Protein AF-A0A377PKR0-F1 (afdb_monomer)

Secondary structure (DSSP, 8-state):
-EETT-HHHHHHHHHHHHTT-----EEEESSPPPPHHHHHHHHHHHHTT--EEEESS-HHHHHHHHHT---SPPTT-HHHHHHHHHHHHHHS-HHHHHHHHTT--S-----HHHHHHHHHHHHHHH--EEEES-TT-HHHHHHHHHHHHTTS-EEEEES-HHHHHHHHHHTT----TTEEEE-HHHHGGGGHHHHHHHHGGGT--HHHHHHHHTSHHHHHHHHHHTTSSSEEEE-SSS-HHHHHHHHHHHT-BPTT-S--EEEEEEEETTEEEEEESSSS-SS--HHHHHHHHHHHHHHHHHTT---EEEEE-SS-TTS--SHHHHHHHHHHHHHHHH-TTSEEEEEE-HHHHH-HHHHHHH-TT-SSTT--SEEE-SSHHHHHHHHHHHHHHTT-EEEEEEEESBSS-EEE--TT--HHHHHHHHHHHHHHHHHHHHHT-

Solvent-accessible surface area (backbone atoms only — not comparable to full-atom values): 23122 Å² total; per-residue (Å²): 113,47,49,38,90,42,60,69,60,52,50,51,51,30,53,41,41,69,71,68,45,91,60,88,59,45,41,30,23,49,60,56,76,66,54,67,72,57,50,63,71,37,43,68,31,44,74,73,68,45,47,76,46,80,39,67,46,42,65,67,58,45,54,54,50,57,73,69,50,78,84,68,81,58,92,82,46,55,70,61,52,49,53,50,50,52,55,53,60,74,69,58,59,65,68,61,54,50,62,69,51,75,79,56,88,68,79,87,60,49,31,45,68,57,46,53,49,50,45,44,53,48,3,36,73,40,63,25,36,36,31,28,36,56,25,62,38,65,51,51,42,53,19,42,41,51,26,22,77,70,45,22,31,35,28,34,30,30,34,57,62,69,56,30,53,51,42,27,55,76,70,74,45,73,88,52,80,44,56,46,78,43,45,54,90,79,52,46,74,79,47,28,66,56,51,21,64,78,34,41,97,75,71,46,39,64,71,59,31,50,62,52,45,71,38,42,57,43,43,47,41,49,37,37,70,73,63,76,27,48,16,39,45,38,11,61,82,50,49,61,68,64,51,46,48,48,40,56,74,73,55,30,53,22,90,95,38,93,54,62,38,22,33,30,42,37,35,41,89,74,29,59,34,37,41,24,37,41,78,64,50,63,74,50,51,34,70,51,45,17,48,47,48,50,56,49,35,54,48,33,44,76,72,76,37,74,50,15,31,27,33,36,36,98,34,41,66,81,78,53,86,50,73,71,48,51,35,38,34,49,9,39,53,53,31,42,70,78,38,73,86,57,51,66,43,43,21,25,24,66,60,30,24,60,36,53,73,48,6,56,74,70,37,64,87,46,96,17,42,26,58,39,32,27,41,32,38,67,24,23,69,61,22,36,52,47,56,50,50,52,31,64,76,65,74,39,59,63,49,50,48,44,56,37,41,50,54,56,36,52,36,46,39,47,61,84,57,51,44,66,49,51,38,52,45,51,21,51,31,21,36,47,27,42,50,52,58,57,74,75,106

pLDDT: mean 90.26, std 7.08, range [54.38, 98.38]

Nearest PDB structures (foldseek):
  7t88-assembly1_A-2  TM=9.783E-01  e=1.701E-57  Escherichia coli str. K-12 substr. MG1655
  1td9-assembly2_D  TM=9.361E-01  e=6.105E-34  Bacillus subtilis
  6znk-assembly2_H  TM=9.313E-01  e=1.600E-31  Bdellovibrio bacteriovorus HD100
  6znu-assembly1_C  TM=9.358E-01  e=3.489E-31  Bdellovibrio bacteriovorus HD100
  8jzo-assembly1_A  TM=7.605E-01  e=8.021E-28  Escherichia coli K-12

Structure (mmCIF, N/CA/C/O backbone):
data_AF-A0A377PKR0-F1
#
_entry.id   AF-A0A377PKR0-F1
#
loop_
_atom_site.group_PDB
_atom_site.id
_atom_site.type_symbol
_atom_site.label_atom_id
_atom_site.label_alt_id
_atom_site.label_comp_id
_atom_site.label_asym_id
_atom_site.label_entity_id
_atom_site.label_seq_id
_atom_site.pdbx_PDB_ins_code
_atom_site.Cartn_x
_atom_site.Cartn_y
_atom_site.Cartn_z
_atom_site.occupancy
_atom_site.B_iso_or_equiv
_atom_site.auth_seq_id
_atom_site.auth_comp_id
_atom_site.auth_asym_id
_atom_site.auth_atom_id
_atom_site.pdbx_PDB_model_num
ATOM 1 N N . MET A 1 1 ? 4.750 -12.991 -51.394 1.00 85.62 1 MET A N 1
ATOM 2 C CA . MET A 1 1 ? 4.687 -11.644 -51.999 1.00 85.62 1 MET A CA 1
ATOM 3 C C . MET A 1 1 ? 4.267 -11.798 -53.450 1.00 85.62 1 MET A C 1
ATOM 5 O O . MET A 1 1 ? 4.853 -12.625 -54.136 1.00 85.62 1 MET A O 1
ATOM 9 N N . THR A 1 2 ? 3.254 -11.063 -53.898 1.00 87.94 2 THR A N 1
ATOM 10 C CA . THR A 1 2 ? 2.793 -11.058 -55.296 1.00 87.94 2 THR A CA 1
ATOM 11 C C . THR A 1 2 ? 2.212 -9.690 -55.639 1.00 87.94 2 THR A C 1
ATOM 13 O O . THR A 1 2 ? 1.820 -8.951 -54.743 1.00 87.94 2 THR A O 1
ATOM 16 N N . SER A 1 3 ? 2.146 -9.341 -56.918 1.00 84.31 3 SER A N 1
ATOM 17 C CA . SER A 1 3 ? 1.366 -8.182 -57.359 1.00 84.31 3 SER A CA 1
ATOM 18 C C . SER A 1 3 ? -0.134 -8.506 -57.314 1.00 84.31 3 SER A C 1
ATOM 20 O O . SER A 1 3 ? -0.519 -9.663 -57.509 1.00 84.31 3 SER A O 1
ATOM 22 N N . ALA A 1 4 ? -0.979 -7.515 -57.018 1.00 80.06 4 ALA A N 1
ATOM 23 C CA . ALA A 1 4 ? -2.431 -7.716 -56.909 1.00 80.06 4 ALA A CA 1
ATOM 24 C C . ALA A 1 4 ? -3.113 -7.992 -58.265 1.00 80.06 4 ALA A C 1
ATOM 26 O O . ALA A 1 4 ? -4.191 -8.581 -58.307 1.00 80.06 4 ALA A O 1
ATOM 27 N N . ASP A 1 5 ? -2.443 -7.673 -59.374 1.00 81.31 5 ASP A N 1
ATOM 28 C CA . ASP A 1 5 ? -2.851 -8.014 -60.744 1.00 81.31 5 ASP A CA 1
ATOM 29 C C . ASP A 1 5 ? -2.539 -9.474 -61.144 1.00 81.31 5 ASP A C 1
ATOM 31 O O . ASP A 1 5 ? -2.778 -9.873 -62.286 1.00 81.31 5 ASP A O 1
ATOM 35 N N . ARG A 1 6 ? -2.031 -10.293 -60.210 1.00 85.75 6 ARG A N 1
ATOM 36 C CA . ARG A 1 6 ? -1.766 -11.732 -60.380 1.00 85.75 6 ARG A CA 1
ATOM 37 C C . ARG A 1 6 ? -2.779 -12.586 -59.610 1.00 85.75 6 ARG A C 1
ATOM 39 O O . ARG A 1 6 ? -2.446 -13.169 -58.571 1.00 85.75 6 ARG A O 1
ATOM 46 N N . PRO A 1 7 ? -4.028 -12.685 -60.107 1.00 84.62 7 PRO A N 1
ATOM 47 C CA . PRO A 1 7 ? -5.098 -13.403 -59.420 1.00 84.62 7 PRO A CA 1
ATOM 48 C C . PRO A 1 7 ? -4.836 -14.910 -59.334 1.00 84.62 7 PRO A C 1
ATOM 50 O O . PRO A 1 7 ? -5.267 -15.559 -58.387 1.00 84.62 7 PRO A O 1
ATOM 53 N N . ASP A 1 8 ? -4.084 -15.465 -60.284 1.00 88.62 8 ASP A N 1
ATOM 54 C CA . ASP A 1 8 ? -3.658 -16.863 -60.310 1.00 88.62 8 ASP A CA 1
ATOM 55 C C . ASP A 1 8 ? -2.831 -17.240 -59.071 1.00 88.62 8 ASP A C 1
ATOM 57 O O . ASP A 1 8 ? -3.108 -18.243 -58.412 1.00 88.62 8 ASP A O 1
ATOM 61 N N . VAL A 1 9 ? -1.855 -16.400 -58.714 1.00 88.31 9 VAL A N 1
ATOM 62 C CA . VAL A 1 9 ? -0.964 -16.626 -57.565 1.00 88.31 9 VAL A CA 1
ATOM 63 C C . VAL A 1 9 ? -1.718 -16.460 -56.249 1.00 88.31 9 VAL A C 1
ATOM 65 O O . VAL A 1 9 ? -1.525 -17.238 -55.314 1.00 88.31 9 VAL A O 1
ATOM 68 N N . LEU A 1 10 ? -2.602 -15.466 -56.181 1.00 88.06 10 LEU A N 1
ATOM 69 C CA . LEU A 1 10 ? -3.406 -15.188 -54.999 1.00 88.06 10 LEU A CA 1
ATOM 70 C C . LEU A 1 10 ? -4.376 -16.334 -54.682 1.00 88.06 10 LEU A C 1
ATOM 72 O O . LEU A 1 10 ? -4.435 -16.791 -53.540 1.00 88.06 10 LEU A O 1
ATOM 76 N N . VAL A 1 11 ? -5.098 -16.831 -55.690 1.00 89.69 11 VAL A N 1
ATOM 77 C CA . VAL A 1 11 ? -6.026 -17.959 -55.529 1.00 89.69 11 VAL A CA 1
ATOM 78 C C . VAL A 1 11 ? -5.266 -19.228 -55.148 1.00 89.69 11 VAL A C 1
ATOM 80 O O . VAL A 1 11 ? -5.694 -19.942 -54.243 1.00 89.69 11 VAL A O 1
ATOM 83 N N . ALA A 1 12 ? -4.110 -19.487 -55.767 1.00 90.69 12 ALA A N 1
ATOM 84 C CA . ALA A 1 12 ? -3.271 -20.629 -55.413 1.00 90.69 12 ALA A CA 1
ATOM 85 C C . ALA A 1 12 ? -2.785 -20.568 -53.954 1.00 90.69 12 ALA A C 1
ATOM 87 O O . ALA A 1 12 ? -2.861 -21.570 -53.245 1.00 90.69 12 ALA A O 1
ATOM 88 N N . ALA A 1 13 ? -2.342 -19.397 -53.482 1.00 88.88 13 ALA A N 1
ATOM 89 C CA . ALA A 1 13 ? -1.927 -19.203 -52.093 1.00 88.88 13 ALA A CA 1
ATOM 90 C C . ALA A 1 13 ? -3.094 -19.402 -51.111 1.00 88.88 13 ALA A C 1
ATOM 92 O O . ALA A 1 13 ? -2.937 -20.077 -50.097 1.00 88.88 13 ALA A O 1
ATOM 93 N N . CYS A 1 14 ? -4.280 -18.884 -51.434 1.00 89.25 14 CYS A N 1
ATOM 94 C CA . CYS A 1 14 ? -5.473 -19.058 -50.606 1.00 89.25 14 CYS A CA 1
ATOM 95 C C . CYS A 1 14 ? -5.909 -20.528 -50.527 1.00 89.25 14 CYS A C 1
ATOM 97 O O . CYS A 1 14 ? -6.194 -21.028 -49.442 1.00 89.25 14 CYS A O 1
ATOM 99 N N . LEU A 1 15 ? -5.894 -21.250 -51.651 1.00 89.56 15 LEU A N 1
ATOM 100 C CA . LEU A 1 15 ? -6.179 -22.687 -51.677 1.00 89.56 15 LEU A CA 1
ATOM 101 C C . LEU A 1 15 ? -5.131 -23.496 -50.904 1.00 89.56 15 LEU A C 1
ATOM 103 O O . LEU A 1 15 ? -5.486 -24.448 -50.214 1.00 89.56 15 LEU A O 1
ATOM 107 N N . ALA A 1 16 ? -3.851 -23.127 -50.993 1.00 88.00 16 ALA A N 1
ATOM 108 C CA . ALA A 1 16 ? -2.789 -23.767 -50.223 1.00 88.00 16 ALA A CA 1
ATOM 109 C C . ALA A 1 16 ? -2.991 -23.567 -48.712 1.00 88.00 16 ALA A C 1
ATOM 111 O O . ALA A 1 16 ? -2.942 -24.544 -47.966 1.00 88.00 16 ALA A O 1
ATOM 112 N N . ALA A 1 17 ? -3.303 -22.342 -48.273 1.00 87.31 17 ALA A N 1
ATOM 113 C CA . ALA A 1 17 ? -3.628 -22.053 -46.875 1.00 87.31 17 ALA A CA 1
ATOM 114 C C . ALA A 1 17 ? -4.847 -22.856 -46.391 1.00 87.31 17 ALA A C 1
ATOM 116 O O . ALA A 1 17 ? -4.796 -23.490 -45.340 1.00 87.31 17 ALA A O 1
ATOM 117 N N . MET A 1 18 ? -5.918 -22.910 -47.192 1.00 85.94 18 MET A N 1
ATOM 118 C CA . MET A 1 18 ? -7.119 -23.694 -46.869 1.00 85.94 18 MET A CA 1
ATOM 119 C C . MET A 1 18 ? -6.853 -25.202 -46.774 1.00 85.94 18 MET A C 1
ATOM 121 O O . MET A 1 18 ? -7.557 -25.902 -46.051 1.00 85.94 18 MET A O 1
ATOM 125 N N . ASN A 1 19 ? -5.837 -25.702 -47.479 1.00 88.25 19 ASN A N 1
ATOM 126 C CA . ASN A 1 19 ? -5.407 -27.099 -47.430 1.00 88.25 19 ASN A CA 1
ATOM 127 C C . ASN A 1 19 ? -4.345 -27.371 -46.347 1.00 88.25 19 ASN A C 1
ATOM 129 O O . ASN A 1 19 ? -3.737 -28.440 -46.346 1.00 88.25 19 ASN A O 1
ATOM 133 N N . GLY A 1 20 ? -4.124 -26.430 -45.422 1.00 82.75 20 GLY A N 1
ATOM 134 C CA . GLY A 1 20 ? -3.265 -26.621 -44.253 1.00 82.75 20 GLY A CA 1
ATOM 135 C C . GLY A 1 20 ? -1.793 -26.267 -44.461 1.00 82.75 20 GLY A C 1
ATOM 136 O O . GLY A 1 20 ? -0.971 -26.605 -43.614 1.00 82.75 20 GLY A O 1
ATOM 137 N N . VAL A 1 21 ? -1.431 -25.592 -45.558 1.00 87.69 21 VAL A N 1
ATOM 138 C CA . VAL A 1 21 ? -0.088 -25.012 -45.689 1.00 87.69 21 VAL A CA 1
ATOM 139 C C . VAL A 1 21 ? 0.005 -23.782 -44.789 1.00 87.69 21 VAL A C 1
ATOM 141 O O . VAL A 1 21 ? -0.781 -22.846 -44.928 1.00 87.69 21 VAL A O 1
ATOM 144 N N . GLU A 1 22 ? 0.989 -23.758 -43.891 1.00 84.44 22 GLU A N 1
ATOM 145 C CA . GLU A 1 22 ? 1.237 -22.610 -43.016 1.00 84.44 22 GLU A CA 1
ATOM 146 C C . GLU A 1 22 ? 1.797 -21.430 -43.820 1.00 84.44 22 GLU A C 1
ATOM 148 O O . GLU A 1 22 ? 2.992 -21.336 -44.107 1.00 84.44 22 GLU A O 1
ATOM 153 N N . ILE A 1 23 ? 0.910 -20.514 -44.207 1.00 85.88 23 ILE A N 1
ATOM 154 C CA . ILE A 1 23 ? 1.267 -19.252 -44.853 1.00 85.88 23 ILE A CA 1
ATOM 155 C C . ILE A 1 23 ? 1.127 -18.138 -43.818 1.00 85.88 23 ILE A C 1
ATOM 157 O O . ILE A 1 23 ? 0.024 -17.838 -43.371 1.00 85.88 23 ILE A O 1
ATOM 161 N N . GLY A 1 24 ? 2.246 -17.504 -43.456 1.00 81.00 24 GLY A N 1
ATOM 162 C CA . GLY A 1 24 ? 2.262 -16.450 -42.435 1.00 81.00 24 GLY A CA 1
ATOM 163 C C . GLY A 1 24 ? 1.514 -15.174 -42.841 1.00 81.00 24 GLY A C 1
ATOM 164 O O . GLY A 1 24 ? 0.845 -14.575 -42.007 1.00 81.00 24 GLY A O 1
ATOM 165 N N . ALA A 1 25 ? 1.621 -14.757 -44.108 1.00 88.75 25 ALA A N 1
ATOM 166 C CA . ALA A 1 25 ? 0.859 -13.647 -44.687 1.00 88.75 25 ALA A CA 1
ATOM 167 C C . ALA A 1 25 ? 1.005 -13.589 -46.218 1.00 88.75 25 ALA A C 1
ATOM 169 O O . ALA A 1 25 ? 1.990 -14.072 -46.787 1.00 88.75 25 ALA A O 1
ATOM 170 N N . ILE A 1 26 ? 0.064 -12.915 -46.884 1.00 89.94 26 ILE A N 1
ATOM 171 C CA . ILE A 1 26 ? 0.182 -12.493 -48.284 1.00 89.94 26 ILE A CA 1
ATOM 172 C C . ILE A 1 26 ? 0.483 -10.993 -48.322 1.00 89.94 26 ILE A C 1
ATOM 174 O O . ILE A 1 26 ? -0.262 -10.190 -47.778 1.00 89.94 26 ILE A O 1
ATOM 178 N N . LEU A 1 27 ? 1.566 -10.614 -49.001 1.00 90.62 27 LEU A N 1
ATOM 179 C CA . LEU A 1 27 ? 1.922 -9.216 -49.252 1.00 90.62 27 LEU A CA 1
ATOM 180 C C . LEU A 1 27 ? 1.667 -8.875 -50.723 1.00 90.62 27 LEU A C 1
ATOM 182 O O . LEU A 1 27 ? 2.332 -9.444 -51.599 1.00 90.62 27 LEU A O 1
ATOM 186 N N . LEU A 1 28 ? 0.710 -7.979 -50.958 1.00 91.31 28 LEU A N 1
ATOM 187 C CA . LEU A 1 28 ? 0.320 -7.445 -52.258 1.00 91.31 28 LEU A CA 1
ATOM 188 C C . LEU A 1 28 ? 1.121 -6.182 -52.580 1.00 91.31 28 LEU A C 1
ATOM 190 O O . LEU A 1 28 ? 1.139 -5.239 -51.793 1.00 91.31 28 LEU A O 1
ATOM 194 N N . THR A 1 29 ? 1.790 -6.175 -53.732 1.00 89.94 29 THR A N 1
ATOM 195 C CA . THR A 1 29 ? 2.674 -5.078 -54.165 1.00 89.94 29 THR A CA 1
ATOM 196 C C . THR A 1 29 ? 2.066 -4.265 -55.302 1.00 89.94 29 THR A C 1
ATOM 198 O O . THR A 1 29 ? 1.338 -4.820 -56.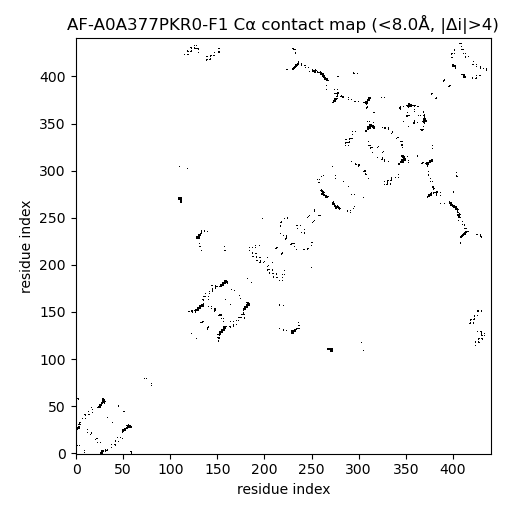124 1.00 89.94 29 THR A O 1
ATOM 201 N N . GLY A 1 30 ? 2.461 -2.997 -55.415 1.00 83.38 30 GLY A N 1
ATOM 202 C CA . GLY A 1 30 ? 2.134 -2.110 -56.534 1.00 83.38 30 GLY A CA 1
ATOM 203 C C . GLY A 1 30 ? 0.964 -1.156 -56.291 1.00 83.38 30 GLY A C 1
ATOM 204 O O . GLY A 1 30 ? 0.599 -0.446 -57.220 1.00 83.38 30 GLY A O 1
ATOM 205 N N . GLY A 1 31 ? 0.387 -1.133 -55.083 1.00 78.50 31 GLY A N 1
ATOM 206 C CA . GLY A 1 31 ? -0.705 -0.214 -54.722 1.00 78.50 31 GLY A CA 1
ATOM 207 C C . GLY A 1 31 ? -2.017 -0.437 -55.482 1.00 78.50 31 GLY A C 1
ATOM 208 O O . GLY A 1 31 ? -2.848 0.463 -55.546 1.00 78.50 31 GLY A O 1
ATOM 209 N N . TYR A 1 32 ? -2.197 -1.608 -56.099 1.00 81.50 32 TYR A N 1
ATOM 210 C CA . TYR A 1 32 ? -3.432 -1.960 -56.793 1.00 81.50 32 TYR A CA 1
ATOM 211 C C . TYR A 1 32 ? -4.383 -2.689 -55.848 1.00 81.50 32 TYR A C 1
ATOM 213 O O . TYR A 1 32 ? -3.984 -3.651 -55.186 1.00 81.50 32 TYR A O 1
ATOM 221 N N . ASP A 1 33 ? -5.651 -2.287 -55.864 1.00 79.94 33 ASP A N 1
ATOM 222 C CA . ASP A 1 33 ? -6.707 -3.030 -55.190 1.00 79.94 33 ASP A CA 1
ATOM 223 C C . ASP A 1 33 ? -6.935 -4.397 -55.848 1.00 79.94 33 ASP A C 1
ATOM 225 O O . ASP A 1 33 ? -6.778 -4.593 -57.057 1.00 79.94 33 ASP A O 1
ATOM 229 N N . MET A 1 34 ? -7.336 -5.362 -55.025 1.00 83.06 34 MET A N 1
ATOM 230 C CA . MET A 1 34 ? -7.724 -6.690 -55.484 1.00 83.06 34 MET A CA 1
ATOM 231 C C . MET A 1 34 ? -9.065 -6.629 -56.232 1.00 83.06 34 MET A C 1
ATOM 233 O O . MET A 1 34 ? -10.021 -6.037 -55.735 1.00 83.06 34 MET A O 1
ATOM 237 N N . ASP A 1 35 ? -9.172 -7.297 -57.388 1.00 85.88 35 ASP A N 1
ATOM 238 C CA . ASP A 1 35 ? -10.453 -7.439 -58.104 1.00 85.88 35 ASP A CA 1
ATOM 239 C C . ASP A 1 35 ? -11.506 -8.088 -57.186 1.00 85.88 35 ASP A C 1
ATOM 241 O O . ASP A 1 35 ? -11.273 -9.157 -56.610 1.00 85.88 35 ASP A O 1
ATOM 245 N N . GLU A 1 36 ? -12.681 -7.462 -57.074 1.00 84.38 36 GLU A N 1
ATOM 246 C CA . GLU A 1 36 ? -13.757 -7.880 -56.165 1.00 84.38 36 GLU A CA 1
ATOM 247 C C . GLU A 1 36 ? -14.182 -9.345 -56.353 1.00 84.38 36 GLU A C 1
ATOM 249 O O . GLU A 1 36 ? -14.543 -10.029 -55.391 1.00 84.38 36 GLU A O 1
ATOM 254 N N . ARG A 1 37 ? -14.123 -9.872 -57.583 1.00 88.25 37 ARG A N 1
ATOM 255 C CA . ARG A 1 37 ? -14.497 -11.267 -57.866 1.00 88.25 37 ARG A CA 1
ATOM 256 C C . ARG A 1 37 ? -13.483 -12.242 -57.285 1.00 88.25 37 ARG A C 1
ATOM 258 O O . ARG A 1 37 ? -13.862 -13.321 -56.832 1.00 88.25 37 ARG A O 1
ATOM 265 N N . ILE A 1 38 ? -12.208 -11.861 -57.292 1.00 86.75 38 ILE A N 1
ATOM 266 C CA . ILE A 1 38 ? -11.116 -12.652 -56.724 1.00 86.75 38 ILE A CA 1
ATOM 267 C C . ILE A 1 38 ? -11.134 -12.549 -55.201 1.00 86.75 38 ILE A C 1
ATOM 269 O O . ILE A 1 38 ? -11.018 -13.573 -54.530 1.00 86.75 38 ILE A O 1
ATOM 273 N N . ALA A 1 39 ? -11.388 -11.358 -54.656 1.00 85.50 39 ALA A N 1
ATOM 274 C CA . ALA A 1 39 ? -11.574 -11.166 -53.220 1.00 85.50 39 ALA A CA 1
ATOM 275 C C . ALA A 1 39 ? -12.686 -12.070 -52.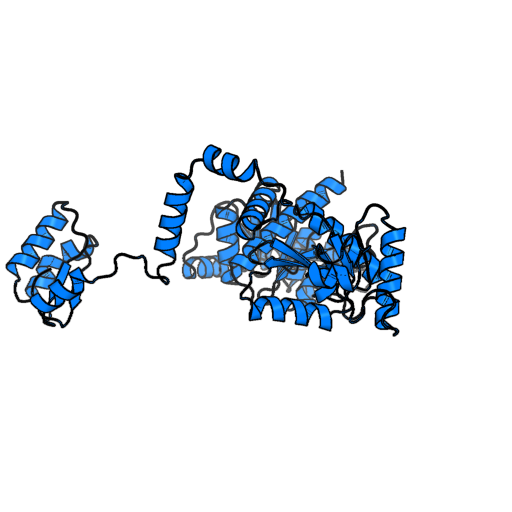670 1.00 85.50 39 ALA A C 1
ATOM 277 O O . ALA A 1 39 ? -12.481 -12.783 -51.689 1.00 85.50 39 ALA A O 1
ATOM 278 N N . LYS A 1 40 ? -13.828 -12.133 -53.367 1.00 87.75 40 LYS A N 1
ATOM 279 C CA . LYS A 1 40 ? -14.950 -13.012 -53.008 1.00 87.75 40 LYS A CA 1
ATOM 280 C C . LYS A 1 40 ? -14.607 -14.502 -53.096 1.00 87.75 40 LYS A C 1
ATOM 282 O O . LYS A 1 40 ? -15.104 -15.300 -52.307 1.00 87.75 40 LYS A O 1
ATOM 287 N N . LEU A 1 41 ? -13.761 -14.898 -54.046 1.00 86.75 41 LEU A N 1
ATOM 288 C CA . LEU A 1 41 ? -13.313 -16.286 -54.178 1.00 86.75 41 LEU A CA 1
ATOM 289 C C . LEU A 1 41 ? -12.372 -16.694 -53.031 1.00 86.75 41 LEU A C 1
ATOM 291 O O . LEU A 1 41 ? -12.454 -17.817 -52.534 1.00 86.75 41 LEU A O 1
ATOM 295 N N . CYS A 1 42 ? -11.509 -15.775 -52.599 1.00 87.50 42 CYS A N 1
ATOM 296 C CA . CYS A 1 42 ? -10.526 -15.987 -51.537 1.00 87.50 42 CYS A CA 1
ATOM 297 C C . CYS A 1 42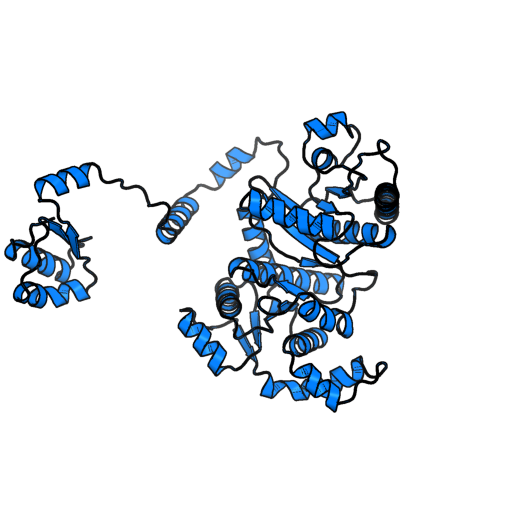 ? -11.069 -15.720 -50.121 1.00 87.50 42 CYS A C 1
ATOM 299 O O . CYS A 1 42 ? -10.398 -16.038 -49.141 1.00 87.50 42 CYS A O 1
ATOM 301 N N . GLU A 1 43 ? -12.294 -15.203 -49.995 1.00 86.56 43 GLU A N 1
ATOM 302 C CA . GLU A 1 43 ? -12.929 -14.808 -48.730 1.00 86.56 43 GLU A CA 1
ATOM 303 C C . GLU A 1 43 ? -12.866 -15.903 -47.654 1.00 86.56 43 GLU A C 1
ATOM 305 O O . GLU A 1 43 ? -12.537 -15.633 -46.499 1.00 86.56 43 GLU A O 1
ATOM 310 N N . ARG A 1 44 ? -13.099 -17.165 -48.038 1.00 83.94 44 ARG A N 1
ATOM 311 C CA . ARG A 1 44 ? -13.023 -18.304 -47.108 1.00 83.94 44 ARG A CA 1
ATOM 312 C C . ARG A 1 44 ? -11.624 -18.513 -46.526 1.00 83.94 44 ARG A C 1
ATOM 314 O O . ARG A 1 44 ? -11.520 -18.885 -45.365 1.00 83.94 44 ARG A O 1
ATOM 321 N N . ALA A 1 45 ? -10.567 -18.263 -47.298 1.00 83.88 45 ALA A N 1
ATOM 322 C CA . ALA A 1 45 ? -9.188 -18.354 -46.814 1.00 83.88 45 ALA A CA 1
ATOM 323 C C . ALA A 1 45 ? -8.829 -17.174 -45.896 1.00 83.88 45 ALA A C 1
ATOM 325 O O . ALA A 1 45 ? -8.075 -17.321 -44.937 1.00 83.88 45 ALA A O 1
ATOM 326 N N . PHE A 1 46 ? -9.401 -15.995 -46.141 1.00 84.44 46 PHE A N 1
ATOM 327 C CA . PHE A 1 46 ? -9.207 -14.848 -45.251 1.00 84.44 46 PHE A CA 1
ATOM 328 C C . PHE A 1 46 ? -9.897 -15.074 -43.900 1.00 84.44 46 PHE A C 1
ATOM 330 O O . PHE A 1 46 ? -9.324 -14.780 -42.854 1.00 84.44 46 PHE A O 1
ATOM 337 N N . GLN A 1 47 ? -11.074 -15.708 -43.902 1.00 83.25 47 GLN A N 1
ATOM 338 C CA . GLN A 1 47 ? -11.787 -16.095 -42.680 1.00 83.25 47 GLN A CA 1
ATOM 339 C C . GLN A 1 47 ? -11.056 -17.164 -41.849 1.00 83.25 47 GLN A C 1
ATOM 341 O O . GLN A 1 47 ? -11.289 -17.244 -40.646 1.00 83.25 47 GLN A O 1
ATOM 346 N N . THR A 1 48 ? -10.139 -17.948 -42.437 1.00 78.56 48 THR A N 1
ATOM 347 C CA . THR A 1 48 ? -9.271 -18.868 -41.672 1.00 78.56 48 THR A CA 1
ATOM 348 C C . THR A 1 48 ? -8.120 -18.162 -40.947 1.00 78.56 48 THR A C 1
ATOM 350 O O . THR A 1 48 ? -7.326 -18.821 -40.285 1.00 78.56 48 THR A O 1
ATOM 353 N N . GLY A 1 49 ? -8.029 -16.831 -41.049 1.00 77.06 49 GLY A N 1
ATOM 354 C CA . GLY A 1 49 ? -7.027 -16.023 -40.354 1.00 77.06 49 GLY A CA 1
ATOM 355 C C . GLY A 1 49 ? -5.767 -15.734 -41.168 1.00 77.06 49 GLY A C 1
ATOM 356 O O . GLY A 1 49 ? -4.775 -15.319 -40.580 1.00 77.06 49 GLY A O 1
ATOM 357 N N . LEU A 1 50 ? -5.787 -15.935 -42.494 1.00 85.38 50 LEU A N 1
ATOM 358 C CA . LEU A 1 50 ? -4.670 -15.599 -43.383 1.00 85.38 50 LEU A CA 1
ATOM 359 C C . LEU A 1 50 ? -4.572 -14.072 -43.563 1.00 85.38 50 LEU A C 1
ATOM 361 O O . LEU A 1 50 ? -5.439 -13.493 -44.226 1.00 85.38 50 LEU A O 1
ATOM 365 N N . PRO A 1 51 ? -3.529 -13.404 -43.039 1.00 87.31 51 PRO A N 1
ATOM 366 C CA . PRO A 1 51 ? -3.401 -11.958 -43.158 1.00 87.31 51 PRO A CA 1
ATOM 367 C C . PRO A 1 51 ? -3.018 -11.561 -44.585 1.00 87.31 51 PRO A C 1
ATOM 369 O O . PRO A 1 51 ? -2.120 -12.159 -45.188 1.00 87.31 51 PRO A O 1
ATOM 372 N N . VAL A 1 52 ? -3.657 -10.514 -45.107 1.00 88.06 52 VAL A N 1
ATOM 373 C CA . VAL A 1 52 ? -3.306 -9.902 -46.392 1.00 88.06 52 VAL A CA 1
ATOM 374 C C . VAL A 1 52 ? -2.928 -8.446 -46.157 1.00 88.06 52 VAL A C 1
ATOM 376 O O . VAL A 1 52 ? -3.723 -7.670 -45.635 1.00 88.06 52 VAL A O 1
ATOM 379 N N . PHE A 1 53 ? -1.713 -8.083 -46.549 1.00 88.94 53 PHE A N 1
ATOM 380 C CA . PHE A 1 53 ? -1.185 -6.726 -46.469 1.00 88.94 53 PHE A CA 1
ATOM 381 C C . PHE A 1 53 ? -1.012 -6.155 -47.870 1.00 88.94 53 PHE A C 1
ATOM 383 O O . PHE A 1 53 ? -0.672 -6.889 -48.799 1.00 88.94 53 PHE A O 1
ATOM 390 N N . MET A 1 54 ? -1.188 -4.845 -48.012 1.00 89.44 54 MET A N 1
ATOM 391 C CA . MET A 1 54 ? -0.969 -4.129 -49.264 1.00 89.44 54 MET A CA 1
ATOM 392 C C . MET A 1 54 ? 0.087 -3.045 -49.069 1.00 89.44 54 MET A C 1
ATOM 394 O O . MET A 1 54 ? 0.105 -2.373 -48.039 1.00 89.44 54 MET A O 1
ATOM 398 N N . VAL A 1 55 ? 0.973 -2.900 -50.053 1.00 89.69 55 VAL A N 1
ATOM 399 C CA . VAL A 1 55 ? 1.991 -1.848 -50.097 1.00 89.69 55 VAL A CA 1
ATOM 400 C C . VAL A 1 55 ? 2.011 -1.172 -51.465 1.00 89.69 55 VAL A C 1
ATOM 402 O O . VAL A 1 55 ? 1.879 -1.823 -52.503 1.00 89.69 55 VAL A O 1
ATOM 405 N N . ASP A 1 56 ? 2.253 0.137 -51.461 1.00 88.88 56 ASP A N 1
ATOM 406 C CA . ASP A 1 56 ? 2.269 0.963 -52.679 1.00 88.88 56 ASP A CA 1
ATOM 407 C C . ASP A 1 56 ? 3.537 0.771 -53.525 1.00 88.88 56 ASP A C 1
ATOM 409 O O . ASP A 1 56 ? 3.600 1.156 -54.691 1.00 88.88 56 ASP A O 1
ATOM 413 N N . THR A 1 57 ? 4.574 0.158 -52.951 1.00 89.12 57 THR A N 1
ATOM 414 C CA . THR A 1 57 ? 5.838 -0.107 -53.649 1.00 89.12 57 THR A CA 1
ATOM 415 C C . THR A 1 57 ? 5.700 -1.269 -54.629 1.00 89.12 57 THR A C 1
ATOM 417 O O . THR A 1 57 ? 4.947 -2.216 -54.401 1.00 89.12 57 THR A O 1
ATOM 420 N N . ASN A 1 58 ? 6.434 -1.216 -55.743 1.00 89.31 58 ASN A N 1
ATOM 421 C CA . ASN A 1 58 ? 6.444 -2.317 -56.708 1.00 89.31 58 ASN A CA 1
ATOM 422 C C . ASN A 1 58 ? 7.200 -3.541 -56.159 1.00 89.31 58 ASN A C 1
ATOM 424 O O . ASN A 1 58 ? 7.995 -3.428 -55.229 1.00 89.31 58 ASN A O 1
ATOM 428 N N . THR A 1 59 ? 7.010 -4.710 -56.778 1.00 87.25 59 THR A N 1
ATOM 429 C CA . THR A 1 59 ? 7.588 -5.986 -56.314 1.00 87.25 59 THR A CA 1
ATOM 430 C C . THR A 1 59 ? 9.099 -5.926 -56.075 1.00 87.25 59 THR A C 1
ATOM 432 O O . THR A 1 59 ? 9.594 -6.510 -55.112 1.00 87.25 59 THR A O 1
ATOM 435 N N . TRP A 1 60 ? 9.840 -5.203 -56.921 1.00 86.50 60 TRP A N 1
ATOM 436 C CA . TRP A 1 60 ? 11.289 -5.051 -56.785 1.00 86.50 60 TRP A CA 1
ATOM 437 C C . TRP A 1 60 ? 11.666 -4.219 -55.554 1.00 86.50 60 TRP A C 1
ATOM 439 O O . TRP A 1 60 ? 12.471 -4.654 -54.732 1.00 86.50 60 TRP A O 1
ATOM 449 N N . GLN A 1 61 ? 11.046 -3.049 -55.397 1.00 88.06 61 GLN A N 1
ATOM 450 C CA . GLN A 1 61 ? 11.253 -2.169 -54.248 1.00 88.06 61 GLN A CA 1
ATOM 451 C C . GLN A 1 61 ? 10.847 -2.853 -52.943 1.00 88.06 61 GLN A C 1
ATOM 453 O O . GLN A 1 61 ? 11.626 -2.851 -51.994 1.00 88.06 61 GLN A O 1
ATOM 458 N N . THR A 1 62 ? 9.683 -3.508 -52.912 1.00 88.88 62 THR A N 1
ATOM 459 C CA . THR A 1 62 ? 9.233 -4.267 -51.742 1.00 88.88 62 THR A CA 1
ATOM 460 C C . THR A 1 62 ? 10.214 -5.387 -51.396 1.00 88.88 62 THR A C 1
ATOM 462 O O . THR A 1 62 ? 10.536 -5.567 -50.226 1.00 88.88 62 THR A O 1
ATOM 465 N N . SER A 1 63 ? 10.745 -6.113 -52.389 1.00 87.56 63 SER A N 1
ATOM 466 C CA . SER A 1 63 ? 11.742 -7.164 -52.146 1.00 87.56 63 SER A CA 1
ATOM 467 C C . SER A 1 63 ? 13.022 -6.620 -51.512 1.00 87.56 63 SER A C 1
ATOM 469 O O . SER A 1 63 ? 13.579 -7.275 -50.634 1.00 87.56 63 SER A O 1
ATOM 471 N N . LEU A 1 64 ? 13.495 -5.446 -51.940 1.00 88.81 64 LEU A N 1
ATOM 472 C CA . LEU A 1 64 ? 14.660 -4.791 -51.339 1.00 88.81 64 LEU A CA 1
ATOM 473 C C . LEU A 1 64 ? 14.359 -4.319 -49.912 1.00 88.81 64 LEU A C 1
ATOM 475 O O . LEU A 1 64 ? 15.154 -4.561 -49.009 1.00 88.81 64 LEU A O 1
ATOM 479 N N . SER A 1 65 ? 13.188 -3.718 -49.682 1.00 86.19 65 SER A N 1
ATOM 480 C CA . SER A 1 65 ? 12.758 -3.307 -48.341 1.00 86.19 65 SER A CA 1
ATOM 481 C C . SER A 1 65 ? 12.627 -4.491 -47.384 1.00 86.19 65 SER A C 1
ATOM 483 O O . SER A 1 65 ? 13.013 -4.372 -46.224 1.00 86.19 65 SER A O 1
ATOM 485 N N . LEU A 1 66 ? 12.144 -5.640 -47.870 1.00 85.56 66 LEU A N 1
ATOM 486 C CA . LEU A 1 66 ? 12.060 -6.880 -47.098 1.00 85.56 66 LEU A CA 1
ATOM 487 C C . LEU A 1 66 ? 13.439 -7.431 -46.718 1.00 85.56 66 LEU A C 1
ATOM 489 O O . LEU A 1 66 ? 13.588 -7.962 -45.624 1.00 85.56 66 LEU A O 1
ATOM 493 N N . GLN A 1 67 ? 14.454 -7.284 -47.575 1.00 84.94 67 GLN A N 1
ATOM 494 C CA . GLN A 1 67 ? 15.828 -7.677 -47.230 1.00 84.94 67 GLN A CA 1
ATOM 495 C C . GLN A 1 67 ? 16.403 -6.829 -46.091 1.00 84.94 67 GLN A C 1
ATOM 497 O O . GLN A 1 67 ? 17.165 -7.338 -45.276 1.00 84.94 67 GLN A O 1
ATOM 502 N N . SER A 1 68 ? 16.028 -5.550 -46.028 1.00 83.19 68 SER A N 1
ATOM 503 C CA . SER A 1 68 ? 16.393 -4.639 -44.938 1.00 83.19 68 SER A CA 1
ATOM 504 C C . SER A 1 68 ? 15.389 -4.626 -43.780 1.00 83.19 68 SER A C 1
ATOM 506 O O . SER A 1 68 ? 15.492 -3.771 -42.901 1.00 83.19 68 SER A O 1
ATOM 508 N N . PHE A 1 69 ? 14.380 -5.501 -43.793 1.00 81.56 69 PHE A N 1
ATOM 509 C CA . PHE A 1 69 ? 13.325 -5.478 -42.789 1.00 81.56 69 PHE A CA 1
ATOM 510 C C . PHE A 1 69 ? 13.883 -5.932 -41.446 1.00 81.56 69 PHE A C 1
ATOM 512 O O . PHE A 1 69 ? 14.443 -7.023 -41.327 1.00 81.56 69 PHE A O 1
ATOM 519 N N . ASN A 1 70 ? 13.734 -5.082 -40.433 1.00 76.62 70 ASN A N 1
ATOM 520 C CA . ASN A 1 70 ? 14.187 -5.413 -39.097 1.00 76.62 70 ASN A CA 1
ATOM 521 C C . ASN A 1 70 ? 13.304 -6.534 -38.524 1.00 76.62 70 ASN A C 1
ATOM 523 O O . ASN A 1 70 ? 12.094 -6.370 -38.389 1.00 76.62 70 ASN A O 1
ATOM 527 N N . LEU A 1 71 ? 13.918 -7.677 -38.218 1.00 77.25 71 LEU A N 1
ATOM 528 C CA . LEU A 1 71 ? 13.252 -8.827 -37.600 1.00 77.25 71 LEU A CA 1
ATOM 529 C C . LEU A 1 71 ? 13.174 -8.709 -36.073 1.00 77.25 71 LEU A C 1
ATOM 531 O O . LEU A 1 71 ? 12.625 -9.597 -35.418 1.00 77.25 71 LEU A O 1
ATOM 535 N N . GLU A 1 72 ? 13.740 -7.648 -35.500 1.00 81.62 72 GLU A N 1
ATOM 536 C CA . GLU A 1 72 ? 13.582 -7.346 -34.086 1.00 81.62 72 GLU A CA 1
ATOM 537 C C . GLU A 1 72 ? 12.107 -7.150 -33.737 1.00 81.62 72 GLU A C 1
ATOM 539 O O . GLU A 1 72 ? 11.285 -6.706 -34.542 1.00 81.62 72 GLU A O 1
ATOM 544 N N . VAL A 1 73 ? 11.771 -7.499 -32.500 1.00 78.88 73 VAL A N 1
ATOM 545 C CA . VAL A 1 73 ? 10.447 -7.222 -31.961 1.00 78.88 73 VAL A CA 1
ATOM 546 C C . VAL A 1 73 ? 10.324 -5.706 -31.789 1.00 78.88 73 VAL A C 1
ATOM 548 O O . VAL A 1 73 ? 11.154 -5.126 -31.085 1.00 78.88 73 VAL A O 1
ATOM 551 N N . PRO A 1 74 ? 9.322 -5.056 -32.408 1.00 81.44 74 PRO A N 1
ATOM 552 C CA . PRO A 1 74 ? 9.066 -3.641 -32.183 1.00 81.44 74 PRO A CA 1
ATOM 553 C C . PRO A 1 74 ? 8.893 -3.348 -30.688 1.00 81.44 74 PRO A C 1
ATOM 555 O O . PRO A 1 74 ? 8.282 -4.137 -29.966 1.00 81.44 74 PRO A O 1
ATOM 558 N N . ALA A 1 75 ? 9.431 -2.223 -30.214 1.00 77.75 75 ALA A N 1
ATOM 559 C CA . ALA A 1 75 ? 9.410 -1.873 -28.789 1.00 77.75 75 ALA A CA 1
ATOM 560 C C . ALA A 1 75 ? 7.986 -1.677 -28.223 1.00 77.75 75 ALA A C 1
ATOM 562 O O . ALA A 1 75 ? 7.787 -1.750 -27.012 1.00 77.75 75 ALA A O 1
ATOM 563 N N . ASP A 1 76 ? 7.010 -1.442 -29.096 1.00 81.62 76 ASP A N 1
ATOM 564 C CA . ASP A 1 76 ? 5.588 -1.273 -28.810 1.00 81.62 76 ASP A CA 1
ATOM 565 C C . ASP A 1 76 ? 4.772 -2.581 -28.895 1.00 81.62 76 ASP A C 1
ATOM 567 O O . ASP A 1 76 ? 3.636 -2.622 -28.420 1.00 81.62 76 ASP A O 1
ATOM 571 N N . ASP A 1 77 ? 5.335 -3.685 -29.410 1.00 81.75 77 ASP A N 1
ATOM 572 C CA . ASP A 1 77 ? 4.695 -5.015 -29.384 1.00 81.75 77 ASP A CA 1
ATOM 573 C C . ASP A 1 77 ? 4.922 -5.694 -28.021 1.00 81.75 77 ASP A C 1
ATOM 575 O O . ASP A 1 77 ? 5.614 -6.711 -27.885 1.00 81.75 77 ASP A O 1
ATOM 579 N N . HIS A 1 78 ? 4.328 -5.108 -26.978 1.00 75.19 78 HIS A N 1
ATOM 580 C CA . HIS A 1 78 ? 4.470 -5.566 -25.594 1.00 75.19 78 HIS A CA 1
ATOM 581 C C . HIS A 1 78 ? 4.101 -7.045 -25.415 1.00 75.19 78 HIS A C 1
ATOM 583 O O . HIS A 1 78 ? 4.756 -7.756 -24.653 1.00 75.19 78 HIS A O 1
ATOM 589 N N . GLN A 1 79 ? 3.097 -7.535 -26.150 1.00 73.81 79 GLN A N 1
ATOM 590 C CA . GLN A 1 79 ? 2.642 -8.920 -26.044 1.00 73.81 79 GLN A CA 1
ATOM 591 C C . GLN A 1 79 ? 3.697 -9.906 -26.563 1.00 73.81 79 GLN A C 1
ATOM 593 O O . GLN A 1 79 ? 3.925 -10.956 -25.954 1.00 73.81 79 GLN A O 1
ATOM 598 N N . ARG A 1 80 ? 4.353 -9.602 -27.691 1.00 79.81 80 ARG A N 1
ATOM 599 C CA . ARG A 1 80 ? 5.429 -10.451 -28.218 1.00 79.81 80 ARG A CA 1
ATOM 600 C C . ARG A 1 80 ? 6.683 -10.361 -27.362 1.00 79.81 80 ARG A C 1
ATOM 602 O O . ARG A 1 80 ? 7.308 -11.397 -27.131 1.00 79.81 80 ARG A O 1
ATOM 609 N N . VAL A 1 81 ? 7.015 -9.168 -26.865 1.00 80.94 81 VAL A N 1
ATOM 610 C CA . VAL A 1 81 ? 8.121 -8.976 -25.916 1.00 80.94 81 VAL A CA 1
ATOM 611 C C . VAL A 1 81 ? 7.913 -9.852 -24.681 1.00 80.94 81 VAL A C 1
ATOM 613 O O . VAL A 1 81 ? 8.808 -10.616 -24.329 1.00 80.94 81 VAL A O 1
ATOM 616 N N . GLU A 1 82 ? 6.725 -9.825 -24.076 1.00 76.31 82 GLU A N 1
ATOM 617 C CA . GLU A 1 82 ? 6.399 -10.636 -22.897 1.00 76.31 82 GLU A CA 1
ATOM 618 C C . GLU A 1 82 ? 6.488 -12.144 -23.188 1.00 76.31 82 GLU A C 1
ATOM 620 O O . GLU A 1 82 ? 7.102 -12.895 -22.428 1.00 76.31 82 GLU A O 1
ATOM 625 N N . LYS A 1 83 ? 5.949 -12.609 -24.325 1.00 77.94 83 LYS A N 1
ATOM 626 C CA . LYS A 1 83 ? 6.068 -14.020 -24.743 1.00 77.94 83 LYS A CA 1
ATOM 627 C C . LYS A 1 83 ? 7.526 -14.454 -24.882 1.00 77.94 83 LYS A C 1
ATOM 629 O O . LYS A 1 83 ? 7.884 -15.544 -24.437 1.00 77.94 83 LYS A O 1
ATOM 634 N N . LEU A 1 84 ? 8.358 -13.613 -25.491 1.00 85.25 84 LEU A N 1
ATOM 635 C CA . LEU A 1 84 ? 9.771 -13.904 -25.713 1.00 85.25 84 LEU A CA 1
ATOM 636 C C . LEU A 1 84 ? 10.553 -13.894 -24.394 1.00 85.25 84 LEU A C 1
ATOM 638 O O . LEU A 1 84 ? 11.346 -14.802 -24.154 1.00 85.25 84 LEU A O 1
ATOM 642 N N . GLN A 1 85 ? 10.269 -12.938 -23.505 1.00 81.56 85 GLN A N 1
ATOM 643 C CA . GLN A 1 85 ? 10.818 -12.896 -22.148 1.00 81.56 85 GLN A CA 1
ATOM 644 C C . GLN A 1 85 ? 10.478 -14.168 -21.365 1.00 81.56 85 GLN A C 1
ATOM 646 O O . GLN A 1 85 ? 11.380 -14.795 -20.814 1.00 81.56 85 GLN A O 1
ATOM 651 N N . ASN A 1 86 ? 9.212 -14.595 -21.374 1.00 78.38 86 ASN A N 1
ATOM 652 C CA . ASN A 1 86 ? 8.768 -15.816 -20.698 1.00 78.38 86 ASN A CA 1
ATOM 653 C C . ASN A 1 86 ? 9.434 -17.072 -21.279 1.00 78.38 86 ASN A C 1
ATOM 655 O O . ASN A 1 86 ? 9.895 -17.934 -20.529 1.00 78.38 86 ASN A O 1
ATOM 659 N N . TYR A 1 87 ? 9.535 -17.163 -22.610 1.00 86.44 87 TYR A N 1
ATOM 660 C CA . TYR A 1 87 ? 10.208 -18.277 -23.276 1.00 86.44 87 TYR A CA 1
ATOM 661 C C . TYR A 1 87 ? 11.682 -18.360 -22.874 1.00 86.44 87 TYR A C 1
ATOM 663 O O . TYR A 1 87 ? 12.136 -19.418 -22.438 1.00 86.44 87 TYR A O 1
ATOM 671 N N . VAL A 1 88 ? 12.419 -17.250 -22.955 1.00 87.25 88 VAL A N 1
ATOM 672 C CA . VAL A 1 88 ? 13.834 -17.208 -22.562 1.00 87.25 88 VAL A CA 1
ATOM 673 C C . VAL A 1 88 ? 13.986 -17.544 -21.080 1.00 87.25 88 VAL A C 1
ATOM 675 O O . VAL A 1 88 ? 14.770 -18.427 -20.748 1.00 87.25 88 VAL A O 1
ATOM 678 N N . ALA A 1 89 ? 13.193 -16.923 -20.200 1.00 83.19 89 ALA A N 1
ATOM 679 C CA . ALA A 1 89 ? 13.234 -17.175 -18.761 1.00 83.19 89 ALA A CA 1
ATOM 680 C C . ALA A 1 89 ? 13.026 -18.659 -18.415 1.00 83.19 89 ALA A C 1
ATOM 682 O O . ALA A 1 89 ? 13.718 -19.180 -17.545 1.00 83.19 89 ALA A O 1
ATOM 683 N N . SER A 1 90 ? 12.138 -19.360 -19.132 1.00 82.25 90 SER A N 1
ATOM 684 C CA . SER A 1 90 ? 11.880 -20.793 -18.918 1.00 82.25 90 SER A CA 1
ATOM 685 C C . SER A 1 90 ? 13.029 -21.730 -19.324 1.00 82.25 90 SER A C 1
ATOM 687 O O . SER A 1 90 ? 13.035 -22.888 -18.913 1.00 82.25 90 SER A O 1
ATOM 689 N N . HIS A 1 91 ? 14.007 -21.240 -20.093 1.00 88.81 91 HIS A N 1
ATOM 690 C CA . HIS A 1 91 ? 15.160 -22.016 -20.570 1.00 88.81 91 HIS A CA 1
ATOM 691 C C . HIS A 1 91 ? 16.489 -21.601 -19.919 1.00 88.81 91 HIS A C 1
ATOM 693 O O . HIS A 1 91 ? 17.533 -22.165 -20.252 1.00 88.81 91 HIS A O 1
ATOM 699 N N . ILE A 1 92 ? 16.484 -20.624 -19.006 1.00 88.38 92 ILE A N 1
ATOM 700 C CA . ILE A 1 92 ? 17.686 -20.239 -18.258 1.00 88.38 92 ILE A CA 1
ATOM 701 C C . ILE A 1 92 ? 17.970 -21.300 -17.186 1.00 88.38 92 ILE A C 1
ATOM 703 O O . ILE A 1 92 ? 17.132 -21.577 -16.330 1.00 88.38 92 ILE A O 1
ATOM 707 N N . ASP A 1 93 ? 19.176 -21.875 -17.217 1.00 86.88 93 ASP A N 1
ATOM 708 C CA . ASP A 1 93 ? 19.619 -22.860 -16.228 1.00 86.88 93 ASP A CA 1
ATOM 709 C C . ASP A 1 93 ? 19.831 -22.208 -14.851 1.00 86.88 93 ASP A C 1
ATOM 711 O O . ASP A 1 93 ? 20.604 -21.257 -14.695 1.00 86.88 93 ASP A O 1
ATOM 715 N N . SER A 1 94 ? 19.153 -22.740 -13.831 1.00 82.56 94 SER A N 1
ATOM 716 C CA . SER A 1 94 ? 19.208 -22.193 -12.474 1.00 82.56 94 SER A CA 1
ATOM 717 C C . SER A 1 94 ? 20.583 -22.365 -11.823 1.00 82.56 94 SER A C 1
ATOM 719 O O . SER A 1 94 ? 21.026 -21.477 -11.102 1.00 82.56 94 SER A O 1
ATOM 721 N N . LYS A 1 95 ? 21.301 -23.463 -12.104 1.00 84.69 95 LYS A N 1
ATOM 722 C CA . LYS A 1 95 ? 22.630 -23.720 -11.521 1.00 84.69 95 LYS A CA 1
ATOM 723 C C . LYS A 1 95 ? 23.671 -22.752 -12.069 1.00 84.69 95 LYS A C 1
ATOM 725 O O . LYS A 1 95 ? 24.562 -22.326 -11.337 1.00 84.69 95 LYS A O 1
ATOM 730 N N . TRP A 1 96 ? 23.562 -22.396 -13.346 1.00 85.94 96 TRP A N 1
ATOM 731 C CA . TRP A 1 96 ? 24.392 -21.374 -13.964 1.00 85.94 96 TRP A CA 1
ATOM 732 C C . TRP A 1 96 ? 24.171 -20.013 -13.295 1.00 85.94 96 TRP A C 1
ATOM 734 O O . TRP A 1 96 ? 25.150 -19.383 -12.895 1.00 85.94 96 TRP A O 1
ATOM 744 N N . ILE A 1 97 ? 22.916 -19.605 -13.067 1.00 81.19 97 ILE A N 1
ATOM 745 C CA . ILE A 1 97 ? 22.594 -18.374 -12.321 1.00 81.19 97 ILE A CA 1
ATOM 746 C C . ILE A 1 97 ? 23.178 -18.412 -10.902 1.00 81.19 97 ILE A C 1
ATOM 748 O O . ILE A 1 97 ? 23.850 -17.464 -10.488 1.00 81.19 97 ILE A O 1
ATOM 752 N N . ASP A 1 98 ? 22.994 -19.516 -10.176 1.00 79.50 98 ASP A N 1
ATOM 753 C CA . ASP A 1 98 ? 23.522 -19.669 -8.818 1.00 79.50 98 ASP A CA 1
ATOM 754 C C . ASP A 1 98 ? 25.054 -19.543 -8.799 1.00 79.50 98 ASP A C 1
ATOM 756 O O . ASP A 1 98 ? 25.610 -18.854 -7.938 1.00 79.50 98 ASP A O 1
ATOM 760 N N . SER A 1 99 ? 25.742 -20.113 -9.798 1.00 82.94 99 SER A N 1
ATOM 761 C CA . SER A 1 99 ? 27.202 -20.021 -9.934 1.00 82.94 99 SER A CA 1
ATOM 762 C C . SER A 1 99 ? 27.711 -18.587 -10.128 1.00 82.94 99 SER A C 1
ATOM 764 O O . SER A 1 99 ? 28.787 -18.252 -9.633 1.00 82.94 99 SER A O 1
ATOM 766 N N . LEU A 1 100 ? 26.925 -17.719 -10.777 1.00 77.50 100 LEU A N 1
ATOM 767 C CA . LEU A 1 100 ? 27.253 -16.298 -10.947 1.00 77.50 100 LEU A CA 1
ATOM 768 C C . LEU A 1 100 ? 27.112 -15.516 -9.633 1.00 77.50 100 LEU A C 1
ATOM 770 O O . LEU A 1 100 ? 27.807 -14.523 -9.424 1.00 77.50 100 LEU A O 1
ATOM 774 N N . SER A 1 101 ? 26.222 -15.959 -8.741 1.00 67.94 101 SER A N 1
ATOM 775 C CA . SER A 1 101 ? 25.955 -15.299 -7.457 1.00 67.94 101 SER A CA 1
ATOM 776 C C . SER A 1 101 ? 26.869 -15.760 -6.316 1.00 67.94 101 SER A C 1
ATOM 778 O O . SER A 1 101 ? 27.117 -14.990 -5.390 1.00 67.94 101 SER A O 1
ATOM 780 N N . ALA A 1 102 ? 27.422 -16.976 -6.403 1.00 65.50 102 ALA A N 1
ATOM 781 C CA . ALA A 1 102 ? 28.209 -17.608 -5.340 1.00 65.50 102 ALA A CA 1
ATOM 782 C C . ALA A 1 102 ? 29.493 -16.845 -4.951 1.00 65.50 102 ALA A C 1
ATOM 784 O O . ALA A 1 102 ? 29.981 -17.000 -3.835 1.00 65.50 102 ALA A O 1
ATOM 785 N N . ALA A 1 103 ? 30.034 -16.017 -5.851 1.00 62.38 103 ALA A N 1
ATOM 786 C CA . ALA A 1 103 ? 31.232 -15.206 -5.613 1.00 62.38 103 ALA A CA 1
ATOM 787 C C . ALA A 1 103 ? 30.931 -13.751 -5.194 1.00 62.38 103 ALA A C 1
ATOM 789 O O . ALA A 1 103 ? 31.856 -12.959 -5.018 1.00 62.38 103 ALA A O 1
ATOM 790 N N . SER A 1 104 ? 29.657 -13.362 -5.077 1.00 61.94 104 SER A N 1
ATOM 791 C CA . SER A 1 104 ? 29.271 -11.977 -4.796 1.00 61.94 104 SER A CA 1
ATOM 792 C C . SER A 1 104 ? 29.119 -11.729 -3.294 1.00 61.94 104 SER A C 1
ATOM 794 O O . SER A 1 104 ? 28.195 -12.232 -2.664 1.00 61.94 104 SER A O 1
ATOM 796 N N . GLU A 1 105 ? 29.979 -10.879 -2.727 1.00 57.97 105 GLU A N 1
ATOM 797 C CA . GLU A 1 105 ? 29.852 -10.359 -1.352 1.00 57.97 105 GLU A CA 1
ATOM 798 C C . GLU A 1 105 ? 28.838 -9.201 -1.231 1.00 57.97 105 GLU A C 1
ATOM 800 O O . GLU A 1 105 ? 28.676 -8.611 -0.160 1.00 57.97 105 GLU A O 1
ATOM 805 N N . ARG A 1 106 ? 28.162 -8.809 -2.323 1.00 59.25 106 ARG A N 1
ATOM 806 C CA . ARG A 1 106 ? 27.199 -7.697 -2.275 1.00 59.25 106 ARG A CA 1
ATOM 807 C C . ARG A 1 106 ? 25.959 -8.113 -1.489 1.00 59.25 106 ARG A C 1
ATOM 809 O O . ARG A 1 106 ? 25.383 -9.167 -1.749 1.00 59.25 106 ARG A O 1
ATOM 816 N N . SER A 1 107 ? 25.510 -7.244 -0.580 1.00 62.16 107 SER A N 1
ATOM 817 C CA . SER A 1 107 ? 24.230 -7.429 0.104 1.00 62.16 107 SER A CA 1
ATOM 818 C C . SER A 1 107 ? 23.114 -7.592 -0.929 1.00 62.16 107 SER A C 1
ATOM 820 O O . SER A 1 107 ? 23.041 -6.854 -1.917 1.00 62.16 107 SER A O 1
ATOM 822 N N . ARG A 1 108 ? 22.269 -8.605 -0.726 1.00 64.69 108 ARG A N 1
ATOM 823 C CA . ARG A 1 108 ? 21.183 -8.945 -1.644 1.00 64.69 108 ARG A CA 1
ATOM 824 C C . ARG A 1 108 ? 20.178 -7.795 -1.662 1.00 64.69 108 ARG A C 1
ATOM 826 O O . ARG A 1 108 ? 19.388 -7.644 -0.738 1.00 64.69 108 ARG A O 1
ATOM 833 N N . ARG A 1 109 ? 20.225 -6.966 -2.704 1.00 72.25 109 ARG A N 1
ATOM 834 C CA . ARG A 1 109 ? 19.208 -5.942 -2.953 1.00 72.25 109 ARG A CA 1
ATOM 835 C C . ARG A 1 109 ? 18.015 -6.597 -3.632 1.00 72.25 109 ARG A C 1
ATOM 837 O O . ARG A 1 109 ? 18.178 -7.355 -4.589 1.00 72.25 109 ARG A O 1
ATOM 844 N N . LEU A 1 110 ? 16.821 -6.313 -3.128 1.00 77.31 110 LEU A N 1
ATOM 845 C CA . LEU A 1 110 ? 15.578 -6.721 -3.770 1.00 77.31 110 LEU A CA 1
ATOM 846 C C . LEU A 1 110 ? 15.374 -5.869 -5.020 1.00 77.31 110 LEU A C 1
ATOM 848 O O . LEU A 1 110 ? 15.148 -4.665 -4.918 1.00 77.31 110 LEU A O 1
ATOM 852 N N . SER A 1 111 ? 15.480 -6.487 -6.196 1.00 84.62 111 SER A N 1
ATOM 853 C CA . SER A 1 111 ? 15.161 -5.818 -7.456 1.00 84.62 111 SER A CA 1
ATOM 854 C C . SER A 1 111 ? 13.642 -5.648 -7.606 1.00 84.62 111 SER A C 1
ATOM 856 O O . SER A 1 111 ? 12.879 -6.455 -7.064 1.00 84.62 111 SER A O 1
ATOM 858 N N . PRO A 1 112 ? 13.166 -4.658 -8.381 1.00 86.69 112 PRO A N 1
ATOM 859 C CA . PRO A 1 112 ? 11.736 -4.460 -8.618 1.00 86.69 112 PRO A CA 1
ATOM 860 C C . PRO A 1 112 ? 10.972 -5.706 -9.101 1.00 86.69 112 PRO A C 1
ATOM 862 O O . PRO A 1 112 ? 9.869 -5.950 -8.606 1.00 86.69 112 PRO A O 1
ATOM 865 N N . PRO A 1 113 ? 11.488 -6.529 -10.040 1.00 85.44 113 PRO A N 1
ATOM 866 C CA . PRO A 1 113 ? 10.801 -7.760 -10.434 1.00 85.44 113 PRO A CA 1
ATOM 867 C C . PRO A 1 113 ? 10.776 -8.806 -9.314 1.00 85.44 113 PRO A C 1
ATOM 869 O O . PRO A 1 113 ? 9.736 -9.422 -9.096 1.00 85.44 113 PRO A O 1
ATOM 872 N N . ALA A 1 114 ? 11.883 -8.971 -8.578 1.00 85.88 114 ALA A N 1
ATOM 873 C CA . ALA A 1 114 ? 11.959 -9.923 -7.470 1.00 85.88 114 ALA A CA 1
ATOM 874 C C . ALA A 1 114 ? 10.986 -9.551 -6.345 1.00 85.88 114 ALA A C 1
ATOM 876 O O . ALA A 1 114 ? 10.250 -10.408 -5.870 1.00 85.88 114 ALA A O 1
ATOM 877 N N . PHE A 1 115 ? 10.913 -8.266 -5.992 1.00 89.94 115 PHE A N 1
ATOM 878 C CA . PHE A 1 115 ? 9.986 -7.765 -4.981 1.00 89.94 115 PHE A CA 1
ATOM 879 C C . PHE A 1 115 ? 8.520 -7.975 -5.381 1.00 89.94 115 PHE A C 1
ATOM 881 O O . PHE A 1 115 ? 7.724 -8.474 -4.592 1.00 89.94 115 PHE A O 1
ATOM 888 N N . ARG A 1 116 ? 8.154 -7.665 -6.633 1.00 90.12 116 ARG A N 1
ATOM 889 C CA . ARG A 1 116 ? 6.792 -7.899 -7.151 1.00 90.12 116 ARG A CA 1
ATOM 890 C C . ARG A 1 116 ? 6.418 -9.382 -7.160 1.00 90.12 116 ARG A C 1
ATOM 892 O O . ARG A 1 116 ? 5.276 -9.730 -6.850 1.00 90.12 116 ARG A O 1
ATOM 899 N N . TYR A 1 117 ? 7.367 -10.248 -7.509 1.00 89.06 117 TYR A N 1
ATOM 900 C CA . TYR A 1 117 ? 7.184 -11.694 -7.451 1.00 89.06 117 TYR A CA 1
ATOM 901 C C . TYR A 1 117 ? 6.980 -12.171 -6.007 1.00 89.06 117 TYR A C 1
ATOM 903 O O . TYR A 1 117 ? 6.003 -12.858 -5.723 1.00 89.06 117 TYR A O 1
ATOM 911 N N . GLU A 1 118 ? 7.840 -11.745 -5.081 1.00 89.88 118 GLU A N 1
ATOM 912 C CA . GLU A 1 118 ? 7.752 -12.108 -3.665 1.00 89.88 118 GLU A CA 1
ATOM 913 C C . GLU A 1 118 ? 6.444 -11.628 -3.026 1.00 89.88 118 GLU A C 1
ATOM 915 O O . GLU A 1 118 ? 5.776 -12.410 -2.354 1.00 89.88 118 GLU A O 1
ATOM 920 N N . LEU A 1 119 ? 6.006 -10.399 -3.321 1.00 91.38 119 LEU A N 1
ATOM 921 C CA . LEU A 1 119 ? 4.690 -9.893 -2.921 1.00 91.38 119 LEU A CA 1
ATOM 922 C C . LEU A 1 119 ? 3.553 -10.794 -3.411 1.00 91.38 119 LEU A C 1
ATOM 924 O O . LEU A 1 119 ? 2.645 -11.130 -2.653 1.00 91.38 119 LEU A O 1
ATOM 928 N N . THR A 1 120 ? 3.603 -11.211 -4.674 1.00 92.12 120 THR A N 1
ATOM 929 C CA . THR A 1 120 ? 2.572 -12.082 -5.253 1.00 92.12 120 THR A CA 1
ATOM 930 C C . THR A 1 120 ? 2.547 -13.442 -4.548 1.00 92.12 120 THR A C 1
ATOM 932 O O . THR A 1 120 ? 1.478 -13.939 -4.199 1.00 92.12 120 THR A O 1
ATOM 935 N N . GLU A 1 121 ? 3.715 -14.027 -4.276 1.00 92.88 121 GLU A N 1
ATOM 936 C CA . GLU A 1 121 ? 3.834 -15.320 -3.594 1.00 92.88 121 GLU A CA 1
ATOM 937 C C . GLU A 1 121 ? 3.422 -15.262 -2.117 1.00 92.88 121 GLU A C 1
ATOM 939 O O . GLU A 1 121 ? 2.772 -16.183 -1.616 1.00 92.88 121 GLU A O 1
ATOM 944 N N . LEU A 1 122 ? 3.756 -14.182 -1.407 1.00 92.44 122 LEU A N 1
ATOM 945 C CA . LEU A 1 122 ? 3.312 -13.965 -0.030 1.00 92.44 122 LEU A CA 1
ATOM 946 C C . LEU A 1 122 ? 1.789 -13.797 0.041 1.00 92.44 122 LEU A C 1
ATOM 948 O O . LEU A 1 122 ? 1.153 -14.404 0.904 1.00 92.44 122 LEU A O 1
ATOM 952 N N . ALA A 1 123 ? 1.191 -13.046 -0.887 1.00 94.56 123 ALA A N 1
ATOM 953 C CA . ALA A 1 123 ? -0.259 -12.876 -0.957 1.00 94.56 123 ALA A CA 1
ATOM 954 C C . ALA A 1 123 ? -0.984 -14.195 -1.284 1.00 94.56 123 ALA A C 1
ATOM 956 O O . ALA A 1 123 ? -1.940 -14.558 -0.598 1.00 94.56 123 ALA A O 1
ATOM 957 N N . ARG A 1 124 ? -0.462 -14.983 -2.236 1.00 94.00 124 ARG A N 1
ATOM 958 C CA . ARG A 1 124 ? -0.967 -16.336 -2.542 1.00 94.00 124 ARG A CA 1
ATOM 959 C C . ARG A 1 124 ? -0.995 -17.240 -1.316 1.00 94.00 124 ARG A C 1
ATOM 961 O O . ARG A 1 124 ? -1.990 -17.910 -1.058 1.00 94.00 124 ARG A O 1
ATOM 968 N N . LYS A 1 125 ? 0.090 -17.246 -0.536 1.00 93.88 125 LYS A N 1
ATOM 969 C CA . LYS A 1 125 ? 0.175 -18.019 0.714 1.00 93.88 125 LYS A CA 1
ATOM 970 C C . LYS A 1 125 ? -0.782 -17.499 1.786 1.00 93.88 125 LYS A C 1
ATOM 972 O O . LYS A 1 125 ? -1.267 -18.290 2.591 1.00 93.88 125 LYS A O 1
ATOM 977 N N . ALA A 1 126 ? -1.038 -16.191 1.811 1.00 92.81 126 ALA A N 1
ATOM 978 C CA . ALA A 1 126 ? -1.958 -15.568 2.753 1.00 92.81 126 ALA A CA 1
ATOM 979 C C . ALA A 1 126 ? -3.417 -15.989 2.505 1.00 92.81 126 ALA A C 1
ATOM 981 O O . ALA A 1 126 ? -4.144 -16.184 3.482 1.00 92.81 126 ALA A O 1
ATOM 982 N N . CYS A 1 127 ? -3.815 -16.143 1.232 1.00 90.31 127 CYS A N 1
ATOM 983 C CA . CYS A 1 127 ? -5.142 -16.594 0.790 1.00 90.31 127 CYS A CA 1
ATOM 984 C C . CYS A 1 127 ? -6.285 -15.868 1.528 1.00 90.31 127 CYS A C 1
ATOM 986 O O . CYS A 1 127 ? -7.059 -16.473 2.273 1.00 90.31 127 CYS A O 1
ATOM 988 N N . LYS A 1 128 ? -6.338 -14.540 1.374 1.00 96.19 128 LYS A N 1
ATOM 989 C CA . LYS A 1 128 ? -7.235 -13.647 2.126 1.00 96.19 128 LYS A CA 1
ATOM 990 C C . LYS A 1 128 ? -8.364 -13.084 1.278 1.00 96.19 128 LYS A C 1
ATOM 992 O O . LYS A 1 128 ? -8.211 -12.924 0.069 1.00 96.19 128 LYS A O 1
ATOM 997 N N . ARG A 1 129 ? -9.477 -12.751 1.936 1.00 97.88 129 ARG A N 1
ATOM 998 C CA . ARG A 1 129 ? -10.651 -12.112 1.329 1.00 97.88 129 ARG A CA 1
ATOM 999 C C . ARG A 1 129 ? -10.533 -10.594 1.424 1.00 97.88 129 ARG A C 1
ATOM 1001 O O . ARG A 1 129 ? -10.496 -10.053 2.526 1.00 97.88 129 ARG A O 1
ATOM 1008 N N . VAL A 1 130 ? -10.485 -9.895 0.295 1.00 98.12 130 VAL A N 1
ATOM 1009 C CA . VAL A 1 130 ? -10.314 -8.432 0.250 1.00 98.12 130 VAL A CA 1
ATOM 1010 C C . VAL A 1 130 ? -11.536 -7.784 -0.390 1.00 98.12 130 VAL A C 1
ATOM 1012 O O . VAL A 1 130 ? -11.885 -8.107 -1.525 1.00 98.12 130 VAL A O 1
ATOM 1015 N N . VAL A 1 131 ? -12.182 -6.862 0.329 1.00 98.31 131 VAL A N 1
ATOM 1016 C CA . VAL A 1 131 ? -13.323 -6.100 -0.193 1.00 98.31 131 VAL A CA 1
ATOM 1017 C C . VAL A 1 131 ? -12.862 -4.887 -0.993 1.00 98.31 131 VAL A C 1
ATOM 1019 O O . VAL A 1 131 ? -11.956 -4.160 -0.579 1.00 98.31 131 VAL A O 1
ATOM 1022 N N . LEU A 1 132 ? -13.523 -4.675 -2.127 1.00 98.00 132 LEU A N 1
ATOM 1023 C CA . LEU A 1 132 ? -13.321 -3.583 -3.068 1.00 98.00 132 LEU A CA 1
ATOM 1024 C C . LEU A 1 132 ? -14.647 -2.807 -3.185 1.00 98.00 132 LEU A C 1
ATOM 1026 O O . LEU A 1 132 ? -15.543 -3.222 -3.927 1.00 98.00 132 LEU A O 1
ATOM 1030 N N . PRO A 1 133 ? -14.814 -1.707 -2.423 1.00 96.81 133 PRO A N 1
ATOM 1031 C CA . PRO A 1 133 ? -16.053 -0.926 -2.389 1.00 96.81 133 PRO A CA 1
ATOM 1032 C C . PRO A 1 133 ? -16.462 -0.282 -3.720 1.00 96.81 133 PRO A C 1
ATOM 1034 O O . PRO A 1 133 ? -17.634 0.027 -3.924 1.00 96.81 133 PRO A O 1
ATOM 1037 N N . GLU A 1 134 ? -15.491 -0.066 -4.604 1.00 95.44 134 GLU A N 1
ATOM 1038 C CA . GLU A 1 134 ? -15.631 0.567 -5.919 1.00 95.44 134 GLU A CA 1
ATOM 1039 C C . GLU A 1 134 ? -15.790 -0.518 -6.999 1.00 95.44 134 GLU A C 1
ATOM 1041 O O . GLU A 1 134 ? -15.010 -0.595 -7.949 1.00 95.44 134 GLU A O 1
ATOM 1046 N N . GLY A 1 135 ? -16.737 -1.439 -6.786 1.00 94.44 135 GLY A N 1
ATOM 1047 C CA . GLY A 1 135 ? -16.831 -2.693 -7.534 1.00 94.44 135 GLY A CA 1
ATOM 1048 C C . GLY A 1 135 ? -17.287 -2.553 -8.985 1.00 94.44 135 GLY A C 1
ATOM 1049 O O . GLY A 1 135 ? -17.091 -3.485 -9.757 1.00 94.44 135 GLY A O 1
ATOM 1050 N N . ASP A 1 136 ? -17.862 -1.412 -9.360 1.00 92.69 136 ASP A N 1
ATOM 1051 C CA . ASP A 1 136 ? -18.284 -1.038 -10.715 1.00 92.69 136 ASP A CA 1
ATOM 1052 C C . ASP A 1 136 ? -17.220 -0.227 -11.481 1.00 92.69 136 ASP A C 1
ATOM 1054 O O . ASP A 1 136 ? -17.398 0.116 -12.650 1.00 92.69 136 ASP A O 1
ATOM 1058 N N . GLU A 1 137 ? -16.083 0.064 -10.849 1.00 95.62 137 GLU A N 1
ATOM 1059 C CA . GLU A 1 137 ? -15.002 0.828 -11.459 1.00 95.62 137 GLU A CA 1
ATOM 1060 C C . GLU A 1 137 ? -14.163 -0.071 -12.402 1.00 95.62 137 GLU A C 1
ATOM 1062 O O . GLU A 1 137 ? -13.699 -1.139 -11.986 1.00 95.62 137 GLU A O 1
ATOM 1067 N N . PRO A 1 138 ? -13.926 0.317 -13.675 1.00 94.44 138 PRO A N 1
ATOM 1068 C CA . PRO A 1 138 ? -13.301 -0.567 -14.665 1.00 94.44 138 PRO A CA 1
ATOM 1069 C C . PRO A 1 138 ? -11.911 -1.111 -14.307 1.00 94.44 138 PRO A C 1
ATOM 1071 O O . PRO A 1 138 ? -11.603 -2.265 -14.623 1.00 94.44 138 PRO A O 1
ATOM 1074 N N . ARG A 1 139 ? -11.055 -0.307 -13.663 1.00 95.31 139 ARG A N 1
ATOM 1075 C CA . ARG A 1 139 ? -9.710 -0.732 -13.244 1.00 95.31 139 ARG A CA 1
ATOM 1076 C C . ARG A 1 139 ? -9.806 -1.686 -12.059 1.00 95.31 139 ARG A C 1
ATOM 1078 O O . ARG A 1 139 ? -9.098 -2.689 -12.064 1.00 95.31 139 ARG A O 1
ATOM 1085 N N . THR A 1 140 ? -10.697 -1.424 -11.105 1.00 96.50 140 THR A N 1
ATOM 1086 C CA . THR A 1 140 ? -10.979 -2.301 -9.961 1.00 96.50 140 THR A CA 1
ATOM 1087 C C . THR A 1 140 ? -11.506 -3.658 -10.420 1.00 96.50 140 THR A C 1
ATOM 1089 O O . THR A 1 140 ? -10.988 -4.685 -9.987 1.00 96.50 140 THR A O 1
ATOM 1092 N N . VAL A 1 141 ? -12.460 -3.689 -11.358 1.00 96.44 141 VAL A N 1
ATOM 1093 C CA . VAL A 1 141 ? -12.994 -4.935 -11.940 1.00 96.44 141 VAL A CA 1
ATOM 1094 C C . VAL A 1 141 ? -11.887 -5.742 -12.621 1.00 96.44 141 VAL A C 1
ATOM 1096 O O . VAL A 1 141 ? -11.743 -6.943 -12.382 1.00 96.44 141 VAL A O 1
ATOM 1099 N N . LYS A 1 142 ? -11.055 -5.084 -13.437 1.00 95.56 142 LYS A N 1
ATOM 1100 C CA . LYS A 1 142 ? -9.931 -5.739 -14.118 1.00 95.56 142 LYS A CA 1
ATOM 1101 C C . LYS A 1 142 ? -8.867 -6.238 -13.135 1.00 95.56 142 LYS A C 1
ATOM 1103 O O . LYS A 1 142 ? -8.360 -7.345 -13.299 1.00 95.56 142 LYS A O 1
ATOM 1108 N N . ALA A 1 143 ? -8.553 -5.462 -12.101 1.00 95.69 143 ALA A N 1
ATOM 1109 C CA . ALA A 1 143 ? -7.616 -5.860 -11.057 1.00 95.69 143 ALA A CA 1
ATOM 1110 C C . ALA A 1 143 ? -8.136 -7.058 -10.253 1.00 95.69 143 ALA A C 1
ATOM 1112 O O . ALA A 1 143 ? -7.379 -7.995 -10.019 1.00 95.69 143 ALA A O 1
ATOM 1113 N N . ALA A 1 144 ? -9.426 -7.083 -9.903 1.00 96.88 144 ALA A N 1
ATOM 1114 C CA . ALA A 1 144 ? -10.051 -8.215 -9.223 1.00 96.88 144 ALA A CA 1
ATOM 1115 C C . ALA A 1 144 ? -9.977 -9.504 -10.057 1.00 96.88 144 ALA A C 1
ATOM 1117 O O . ALA A 1 144 ? -9.638 -10.560 -9.522 1.00 96.88 144 ALA A O 1
ATOM 1118 N N . ALA A 1 145 ? -10.207 -9.412 -11.373 1.00 95.19 145 ALA A N 1
ATOM 1119 C CA . ALA A 1 145 ? -10.016 -10.526 -12.304 1.00 95.19 145 ALA A CA 1
ATOM 1120 C C . ALA A 1 145 ? -8.576 -11.059 -12.286 1.00 95.19 145 ALA A C 1
ATOM 1122 O O . ALA A 1 145 ? -8.367 -12.260 -12.122 1.00 95.19 145 ALA A O 1
ATOM 1123 N N . ILE A 1 146 ? -7.585 -10.166 -12.364 1.00 94.19 146 ILE A N 1
ATOM 1124 C CA . ILE A 1 146 ? -6.163 -10.534 -12.310 1.00 94.19 146 ILE A CA 1
ATOM 1125 C C . ILE A 1 146 ? -5.799 -11.148 -10.951 1.00 94.19 146 ILE A C 1
ATOM 1127 O O . ILE A 1 146 ? -5.072 -12.140 -10.896 1.00 94.19 146 ILE A O 1
ATOM 1131 N N . CYS A 1 147 ? -6.296 -10.584 -9.847 1.00 95.62 147 CYS A N 1
ATOM 1132 C CA . CYS A 1 147 ? -6.065 -11.107 -8.503 1.00 95.62 147 CYS A CA 1
ATOM 1133 C C . CYS A 1 147 ? -6.615 -12.527 -8.349 1.00 95.62 147 CYS A C 1
ATOM 1135 O O . CYS A 1 147 ? -5.908 -13.382 -7.815 1.00 95.62 147 CYS A O 1
ATOM 1137 N N . ALA A 1 148 ? -7.819 -12.791 -8.858 1.00 93.50 148 ALA A N 1
ATOM 1138 C CA . ALA A 1 148 ? -8.427 -14.115 -8.830 1.00 93.50 148 ALA A CA 1
ATOM 1139 C C . ALA A 1 148 ? -7.682 -15.113 -9.733 1.00 93.50 148 ALA A C 1
ATOM 1141 O O . ALA A 1 148 ? -7.324 -16.199 -9.278 1.00 93.50 148 ALA A O 1
ATOM 1142 N N . GLU A 1 149 ? -7.368 -14.735 -10.977 1.00 92.12 149 GLU A N 1
ATOM 1143 C CA . GLU A 1 149 ? -6.625 -15.574 -11.930 1.00 92.12 149 GLU A CA 1
ATOM 1144 C C . GLU A 1 149 ? -5.239 -15.955 -11.393 1.00 92.12 149 GLU A C 1
ATOM 1146 O O . GLU A 1 149 ? -4.805 -17.103 -11.493 1.00 92.12 149 GLU A O 1
ATOM 1151 N N . ARG A 1 150 ? -4.549 -14.997 -10.766 1.00 90.88 150 ARG A N 1
ATOM 1152 C CA . ARG A 1 150 ? -3.227 -15.214 -10.174 1.00 90.88 150 ARG A CA 1
ATOM 1153 C C . ARG A 1 150 ? -3.291 -15.799 -8.764 1.00 90.88 150 ARG A C 1
ATOM 1155 O O . ARG A 1 150 ? -2.221 -16.040 -8.214 1.00 90.88 150 ARG A O 1
ATOM 1162 N N . GLY A 1 151 ? -4.466 -16.018 -8.174 1.00 92.69 151 GLY A N 1
ATOM 1163 C CA . GLY A 1 151 ? -4.622 -16.546 -6.813 1.00 92.69 151 GLY A CA 1
ATOM 1164 C C . GLY A 1 151 ? -4.069 -15.637 -5.707 1.00 92.69 151 GLY A C 1
ATOM 1165 O O . GLY A 1 151 ? -3.625 -16.135 -4.680 1.00 92.69 151 GLY A O 1
ATOM 1166 N N . ILE A 1 152 ? -4.035 -14.321 -5.925 1.00 94.56 152 ILE A N 1
ATOM 1167 C CA . ILE A 1 152 ? -3.492 -13.326 -4.981 1.00 94.56 152 ILE A CA 1
ATOM 1168 C C . ILE A 1 152 ? -4.412 -13.156 -3.769 1.00 94.56 152 ILE A C 1
ATOM 1170 O O . ILE A 1 152 ? -3.940 -13.080 -2.637 1.00 94.56 152 ILE A O 1
ATOM 1174 N N . ALA A 1 153 ? -5.717 -13.059 -4.014 1.00 96.06 153 ALA A N 1
ATOM 1175 C CA . ALA A 1 153 ? -6.744 -12.864 -3.001 1.00 96.06 153 ALA A CA 1
ATOM 1176 C C . ALA A 1 153 ? -8.109 -13.278 -3.563 1.00 96.06 153 ALA A C 1
ATOM 1178 O O . ALA A 1 153 ? -8.312 -13.275 -4.778 1.00 96.06 153 ALA A O 1
ATOM 1179 N N . GLU A 1 154 ? -9.047 -13.584 -2.672 1.00 96.88 154 GLU A N 1
ATOM 1180 C CA . GLU A 1 154 ? -10.465 -13.664 -3.017 1.00 96.88 154 GLU A CA 1
ATOM 1181 C C . GLU A 1 154 ? -11.057 -12.250 -2.958 1.00 96.88 154 GLU A C 1
ATOM 1183 O O . GLU A 1 154 ? -11.112 -11.631 -1.892 1.00 96.88 154 GLU A O 1
ATOM 1188 N N . CYS A 1 155 ? -11.458 -11.703 -4.103 1.00 97.44 155 CYS A N 1
ATOM 1189 C CA . CYS A 1 155 ? -11.943 -10.327 -4.187 1.00 97.44 155 CYS A CA 1
ATOM 1190 C C . CYS A 1 155 ? -13.459 -10.264 -3.984 1.00 97.44 155 CYS A C 1
ATOM 1192 O O . CYS A 1 155 ? -14.205 -10.985 -4.641 1.00 97.44 155 CYS A O 1
ATOM 1194 N N . VAL A 1 156 ? -13.920 -9.360 -3.119 1.00 98.19 156 VAL A N 1
ATOM 1195 C CA . VAL A 1 156 ? -15.347 -9.083 -2.903 1.00 98.19 156 VAL A CA 1
ATOM 1196 C C . VAL A 1 156 ? -15.678 -7.716 -3.496 1.00 98.19 156 VAL A C 1
ATOM 1198 O O . VAL A 1 156 ? -15.294 -6.691 -2.936 1.00 98.19 156 VAL A O 1
ATOM 1201 N N . LEU A 1 157 ? -16.365 -7.687 -4.636 1.00 98.19 157 LEU A N 1
ATOM 1202 C CA . LEU A 1 157 ? -16.793 -6.461 -5.311 1.00 98.19 157 LEU A CA 1
ATOM 1203 C C . LEU A 1 157 ? -18.133 -5.986 -4.735 1.00 98.19 157 LEU A C 1
ATOM 1205 O O . LEU A 1 157 ? -19.104 -6.745 -4.733 1.00 98.19 157 LEU A O 1
ATOM 1209 N N . LEU A 1 158 ? -18.199 -4.731 -4.279 1.00 97.50 158 LEU A N 1
ATOM 1210 C CA . LEU A 1 158 ? -19.458 -4.101 -3.865 1.00 97.50 158 LEU A CA 1
ATOM 1211 C C . LEU A 1 158 ? -20.035 -3.267 -5.008 1.00 97.50 158 LEU A C 1
ATOM 1213 O O . LEU A 1 158 ? -19.393 -2.331 -5.480 1.00 97.50 158 LEU A O 1
ATOM 1217 N N . GLY A 1 159 ? -21.261 -3.571 -5.423 1.00 96.69 159 GLY A N 1
ATOM 1218 C CA . GLY A 1 159 ? -21.970 -2.802 -6.444 1.00 96.69 159 GLY A CA 1
ATOM 1219 C C . GLY A 1 159 ? -23.141 -3.567 -7.048 1.00 96.69 159 GLY A C 1
ATOM 1220 O O . GLY A 1 159 ? -23.448 -4.683 -6.634 1.00 96.69 159 GLY A O 1
ATOM 1221 N N . ASN A 1 160 ? -23.810 -2.961 -8.030 1.00 96.12 160 ASN A N 1
ATOM 1222 C CA . ASN A 1 160 ? -24.908 -3.618 -8.734 1.00 96.12 160 ASN A CA 1
ATOM 1223 C C . ASN A 1 160 ? -24.361 -4.797 -9.573 1.00 96.12 160 ASN A C 1
ATOM 1225 O O . ASN A 1 160 ? -23.512 -4.565 -10.439 1.00 96.12 160 ASN A O 1
ATOM 1229 N N . PRO A 1 161 ? -24.845 -6.040 -9.377 1.00 96.19 161 PRO A N 1
ATOM 1230 C CA . PRO A 1 161 ? -24.329 -7.202 -10.098 1.00 96.19 161 PRO A CA 1
ATOM 1231 C C . PRO A 1 161 ? -24.414 -7.099 -11.624 1.00 96.19 161 PRO A C 1
ATOM 1233 O O . PRO A 1 161 ? -23.481 -7.513 -12.310 1.00 96.19 161 PRO A O 1
ATOM 1236 N N . GLU A 1 162 ? -25.495 -6.536 -12.167 1.00 94.94 162 GLU A N 1
ATOM 1237 C CA . GLU A 1 162 ? -25.666 -6.370 -13.615 1.00 94.94 162 GLU A CA 1
ATOM 1238 C C . GLU A 1 162 ? -24.656 -5.364 -14.180 1.00 94.94 162 GLU A C 1
ATOM 1240 O O . GLU A 1 162 ? -24.056 -5.600 -15.230 1.00 94.94 162 GLU A O 1
ATOM 1245 N N . GLU A 1 163 ? -24.417 -4.270 -13.453 1.00 95.50 163 GLU A N 1
ATOM 1246 C CA . GLU A 1 163 ? -23.451 -3.242 -13.839 1.00 95.50 163 GLU A CA 1
ATOM 1247 C C . GLU A 1 163 ? -22.019 -3.785 -13.824 1.00 95.50 163 GLU A C 1
ATOM 1249 O O . GLU A 1 163 ? -21.281 -3.620 -14.793 1.00 95.50 163 GLU A O 1
ATOM 1254 N N . ILE A 1 164 ? -21.645 -4.506 -12.765 1.00 96.38 164 ILE A N 1
ATOM 1255 C CA . ILE A 1 164 ? -20.315 -5.109 -12.625 1.00 96.38 164 ILE A CA 1
ATOM 1256 C C . ILE A 1 164 ? -20.044 -6.100 -13.764 1.00 96.38 164 ILE A C 1
ATOM 1258 O O . ILE A 1 164 ? -18.972 -6.075 -14.372 1.00 96.38 164 ILE A O 1
ATOM 1262 N N . GLN A 1 165 ? -21.024 -6.944 -14.103 1.00 94.31 165 GLN A N 1
ATOM 1263 C CA . GLN A 1 165 ? -20.902 -7.887 -15.219 1.00 94.31 165 GLN A CA 1
ATOM 1264 C C . GLN A 1 165 ? -20.790 -7.166 -16.569 1.00 94.31 165 GLN A C 1
ATOM 1266 O O . GLN A 1 165 ? -19.991 -7.562 -17.421 1.00 94.31 165 GLN A O 1
ATOM 1271 N N . ARG A 1 166 ? -21.536 -6.071 -16.762 1.00 94.69 166 ARG A N 1
ATOM 1272 C CA . ARG A 1 166 ? -21.435 -5.230 -17.962 1.00 94.69 166 ARG A CA 1
ATOM 1273 C C . ARG A 1 166 ? -20.044 -4.608 -18.101 1.00 94.69 166 ARG A C 1
ATOM 1275 O O . ARG A 1 166 ? -19.467 -4.654 -19.188 1.00 94.69 166 ARG A O 1
ATOM 1282 N N . VAL A 1 167 ? -19.500 -4.052 -17.018 1.00 93.88 167 VAL A N 1
ATOM 1283 C CA . VAL A 1 167 ? -18.152 -3.466 -16.991 1.00 93.88 167 VAL A CA 1
ATOM 1284 C C . VAL A 1 167 ? -17.095 -4.535 -17.262 1.00 93.88 167 VAL A C 1
ATOM 1286 O O . VAL A 1 167 ? -16.204 -4.310 -18.080 1.00 93.88 167 VAL A O 1
ATOM 1289 N N . ALA A 1 168 ? -17.220 -5.719 -16.659 1.00 92.81 168 ALA A N 1
ATOM 1290 C CA . ALA A 1 168 ? -16.319 -6.842 -16.904 1.00 92.81 168 ALA A CA 1
ATOM 1291 C C . ALA A 1 168 ? -16.294 -7.252 -18.386 1.00 92.81 168 ALA A C 1
ATOM 1293 O O . ALA A 1 168 ? -15.221 -7.328 -18.990 1.00 92.81 168 ALA A O 1
ATOM 1294 N N . ALA A 1 169 ? -17.470 -7.411 -19.003 1.00 91.25 169 ALA A N 1
ATOM 1295 C CA . ALA A 1 169 ? -17.587 -7.725 -20.425 1.00 91.25 169 ALA A CA 1
ATOM 1296 C C . ALA A 1 169 ? -16.955 -6.639 -21.314 1.00 91.25 169 ALA A C 1
ATOM 1298 O O . ALA A 1 169 ? -16.228 -6.960 -22.254 1.00 91.25 169 ALA A O 1
ATOM 1299 N N . ALA A 1 170 ? -17.165 -5.358 -20.991 1.00 89.06 170 ALA A N 1
ATOM 1300 C CA . ALA A 1 170 ? -16.563 -4.237 -21.717 1.00 89.06 170 ALA A CA 1
ATOM 1301 C C . ALA A 1 170 ? -15.028 -4.185 -21.587 1.00 89.06 170 ALA A C 1
ATOM 1303 O O . ALA A 1 170 ? -14.347 -3.738 -22.506 1.00 89.06 170 ALA A O 1
ATOM 1304 N N . GLN A 1 171 ? -14.479 -4.657 -20.464 1.00 86.44 171 GLN A N 1
ATOM 1305 C CA . GLN A 1 171 ? -13.035 -4.784 -20.241 1.00 86.44 171 GLN A CA 1
ATOM 1306 C C . GLN A 1 171 ? -12.441 -6.085 -20.810 1.00 86.44 171 GLN A C 1
ATOM 1308 O O . GLN A 1 171 ? -11.229 -6.287 -20.718 1.00 86.44 171 GLN A O 1
ATOM 1313 N N . GLY A 1 172 ? -13.266 -6.966 -21.390 1.00 87.81 172 GLY A N 1
ATOM 1314 C CA . GLY A 1 172 ? -12.834 -8.262 -21.914 1.00 87.81 172 GLY A CA 1
ATOM 1315 C C . GLY A 1 172 ? -12.401 -9.251 -20.829 1.00 87.81 172 GLY A C 1
ATOM 1316 O O . GLY A 1 172 ? -11.602 -10.142 -21.111 1.00 87.81 172 GLY A O 1
ATOM 1317 N N . VAL A 1 173 ? -12.891 -9.093 -19.594 1.00 89.38 173 VAL A N 1
ATOM 1318 C CA . VAL A 1 173 ? -12.573 -9.976 -18.462 1.00 89.38 173 VAL A CA 1
ATOM 1319 C C . VAL A 1 173 ? -13.793 -10.793 -18.049 1.00 89.38 173 VAL A C 1
ATOM 1321 O O . VAL A 1 173 ? -14.922 -10.308 -18.062 1.00 89.38 173 VAL A O 1
ATOM 1324 N N . VAL A 1 174 ? -13.565 -12.048 -17.662 1.00 87.88 174 VAL A N 1
ATOM 1325 C CA . VAL A 1 174 ? -14.612 -12.933 -17.139 1.00 87.88 174 VAL A CA 1
ATOM 1326 C C . VAL A 1 174 ? -14.457 -13.020 -15.627 1.00 87.88 174 VAL A C 1
ATOM 1328 O O . VAL A 1 174 ? -13.412 -13.440 -15.131 1.00 87.88 174 VAL A O 1
ATOM 1331 N N . LEU A 1 175 ? -15.500 -12.640 -14.888 1.00 90.50 175 LEU A N 1
ATOM 1332 C CA . LEU A 1 175 ? -15.516 -12.762 -13.431 1.00 90.50 175 LEU A CA 1
ATOM 1333 C C . LEU A 1 175 ? -15.823 -14.213 -13.053 1.00 90.50 175 LEU A C 1
ATOM 1335 O O . LEU A 1 175 ? -16.959 -14.672 -13.160 1.00 90.50 175 LEU A O 1
ATOM 1339 N N . GLY A 1 176 ? -14.774 -14.948 -12.688 1.00 84.62 176 GLY A N 1
ATOM 1340 C CA . GLY A 1 176 ? -14.831 -16.377 -12.393 1.00 84.62 176 GLY A CA 1
ATOM 1341 C C . GLY A 1 176 ? -14.687 -16.712 -10.908 1.00 84.62 176 GLY A C 1
ATOM 1342 O O . GLY A 1 176 ? -14.995 -15.924 -10.016 1.00 84.62 176 GLY A O 1
ATOM 1343 N N . LYS A 1 177 ? -14.192 -17.925 -10.643 1.00 87.06 177 LYS A N 1
ATOM 1344 C CA . LYS A 1 177 ? -13.899 -18.409 -9.288 1.00 87.06 177 LYS A CA 1
ATOM 1345 C C . LYS A 1 177 ? -12.876 -17.492 -8.603 1.00 87.06 177 LYS A C 1
ATOM 1347 O O . LYS A 1 177 ? -11.867 -17.153 -9.209 1.00 87.06 177 LYS A O 1
ATOM 1352 N N . GLY A 1 178 ? -13.118 -17.151 -7.337 1.00 89.44 178 GLY A N 1
ATOM 1353 C CA . GLY A 1 178 ? -12.267 -16.237 -6.560 1.00 89.44 178 GLY A CA 1
ATOM 1354 C C . GLY A 1 178 ? -12.755 -14.786 -6.544 1.00 89.44 178 GLY A C 1
ATOM 1355 O O . GLY A 1 178 ? -12.103 -13.942 -5.935 1.00 89.44 178 GLY A O 1
ATOM 1356 N N . ILE A 1 179 ? -13.899 -14.499 -7.176 1.00 96.50 179 ILE A N 1
ATOM 1357 C CA . ILE A 1 179 ? -14.575 -13.201 -7.104 1.00 96.50 179 ILE A CA 1
ATOM 1358 C C . ILE A 1 179 ? -15.992 -13.404 -6.579 1.00 96.50 179 ILE A C 1
ATOM 1360 O O . ILE A 1 179 ? -16.754 -14.216 -7.102 1.00 96.50 179 ILE A O 1
ATOM 1364 N N . GLU A 1 180 ? -16.343 -12.645 -5.552 1.00 97.25 180 GLU A N 1
ATOM 1365 C CA . GLU A 1 180 ? -17.689 -12.547 -5.003 1.00 97.25 180 GLU A CA 1
ATOM 1366 C C . GLU A 1 180 ? -18.254 -11.168 -5.344 1.00 97.25 180 GLU A C 1
ATOM 1368 O O . GLU A 1 180 ? -17.568 -10.159 -5.192 1.00 97.25 180 GLU A O 1
ATOM 1373 N N . ILE A 1 181 ? -19.500 -11.115 -5.808 1.00 97.56 181 ILE A N 1
ATOM 1374 C CA . ILE A 1 181 ? -20.206 -9.856 -6.048 1.00 97.56 181 ILE A CA 1
ATOM 1375 C C . ILE A 1 181 ? -21.301 -9.733 -4.997 1.00 97.56 181 ILE A C 1
ATOM 1377 O O . ILE A 1 181 ? -22.157 -10.611 -4.889 1.00 97.56 181 ILE A O 1
ATOM 1381 N N . VAL A 1 182 ? -21.277 -8.641 -4.240 1.00 97.50 182 VAL A N 1
ATOM 1382 C CA . VAL A 1 182 ? -22.257 -8.357 -3.192 1.00 97.50 182 VAL A CA 1
ATOM 1383 C C . VAL A 1 182 ? -23.033 -7.105 -3.572 1.00 97.50 182 VAL A C 1
ATOM 1385 O O . VAL A 1 182 ? -22.452 -6.026 -3.688 1.00 97.50 182 VAL A O 1
ATOM 1388 N N . ASP A 1 183 ? -24.350 -7.251 -3.728 1.00 97.38 183 ASP A N 1
ATOM 1389 C CA . ASP A 1 183 ? -25.259 -6.128 -3.966 1.00 97.38 183 ASP A CA 1
ATOM 1390 C C . ASP A 1 183 ? -25.490 -5.347 -2.659 1.00 97.38 183 ASP A C 1
ATOM 1392 O O . ASP A 1 183 ? -26.128 -5.879 -1.737 1.00 97.38 183 ASP A O 1
ATOM 1396 N N . PRO A 1 184 ? -25.021 -4.086 -2.554 1.00 95.69 184 PRO A N 1
ATOM 1397 C CA . PRO A 1 184 ? -25.206 -3.270 -1.360 1.00 95.69 184 PRO A CA 1
ATOM 1398 C C . PRO A 1 184 ? -26.681 -3.103 -0.979 1.00 95.69 184 PRO A C 1
ATOM 1400 O O . PRO A 1 184 ? -27.001 -3.099 0.209 1.00 95.69 184 PRO A O 1
ATOM 1403 N N . ASN A 1 185 ? -27.597 -3.039 -1.952 1.00 93.94 185 ASN A N 1
ATOM 1404 C CA . ASN A 1 185 ? -29.025 -2.828 -1.687 1.00 93.94 185 ASN A CA 1
ATOM 1405 C C . ASN A 1 185 ? -29.657 -3.991 -0.914 1.00 93.94 185 ASN A C 1
ATOM 1407 O O . ASN A 1 185 ? -30.605 -3.792 -0.158 1.00 93.94 185 ASN A O 1
ATOM 1411 N N . VAL A 1 186 ? -29.121 -5.201 -1.085 1.00 95.06 186 VAL A N 1
ATOM 1412 C CA . VAL A 1 186 ? -29.607 -6.407 -0.407 1.00 95.06 186 VAL A CA 1
ATOM 1413 C C . VAL A 1 186 ? -29.032 -6.511 1.002 1.00 95.06 186 VAL A C 1
ATOM 1415 O O . VAL A 1 186 ? -29.724 -6.935 1.926 1.00 95.06 186 VAL A O 1
ATOM 1418 N N . VAL A 1 187 ? -27.764 -6.129 1.184 1.00 95.56 187 VAL A N 1
ATOM 1419 C CA . VAL A 1 187 ? -27.033 -6.412 2.426 1.00 95.56 187 VAL A CA 1
ATOM 1420 C C . VAL A 1 187 ? -26.999 -5.254 3.421 1.00 95.56 187 VAL A C 1
ATOM 1422 O O . VAL A 1 187 ? -26.795 -5.506 4.602 1.00 95.56 187 VAL A O 1
ATOM 1425 N N . ARG A 1 188 ? -27.189 -3.992 3.008 1.00 94.69 188 ARG A N 1
ATOM 1426 C CA . ARG A 1 188 ? -26.984 -2.813 3.881 1.00 94.69 188 ARG A CA 1
ATOM 1427 C C . ARG A 1 188 ? -27.764 -2.865 5.190 1.00 94.69 188 ARG A C 1
ATOM 1429 O O . ARG A 1 188 ? -27.190 -2.586 6.244 1.00 94.69 188 ARG A O 1
ATOM 1436 N N . GLU A 1 189 ? -29.034 -3.261 5.142 1.00 95.69 189 GLU A N 1
ATOM 1437 C CA . GLU A 1 189 ? -29.911 -3.234 6.320 1.00 95.69 189 GLU A CA 1
ATOM 1438 C C . GLU A 1 189 ? -29.374 -4.115 7.464 1.00 95.69 189 GLU A C 1
ATOM 1440 O O . GLU A 1 189 ? -29.526 -3.768 8.635 1.00 95.69 189 GLU A O 1
ATOM 1445 N N . GLN A 1 190 ? -28.638 -5.193 7.156 1.00 96.00 190 GLN A N 1
ATOM 1446 C CA . GLN A 1 190 ? -28.064 -6.079 8.177 1.00 96.00 190 GLN A CA 1
ATOM 1447 C C . GLN A 1 190 ? -26.954 -5.411 9.012 1.00 96.00 190 GLN A C 1
ATOM 1449 O O . GLN A 1 190 ? -26.663 -5.856 10.122 1.00 96.00 190 GLN A O 1
ATOM 1454 N N . TYR A 1 191 ? -26.339 -4.333 8.510 1.00 96.31 191 TYR A N 1
ATOM 1455 C CA . TYR A 1 191 ? -25.261 -3.617 9.202 1.00 96.31 191 TYR A CA 1
ATOM 1456 C C . TYR A 1 191 ? -25.747 -2.405 10.004 1.00 96.31 191 TYR A C 1
ATOM 1458 O O . TYR A 1 191 ? -24.991 -1.896 10.839 1.00 96.31 191 TYR A O 1
ATOM 1466 N N . VAL A 1 192 ? -26.998 -1.964 9.811 1.00 96.94 192 VAL A N 1
ATOM 1467 C CA . VAL A 1 192 ? -27.585 -0.813 10.523 1.00 96.94 192 VAL A CA 1
ATOM 1468 C C . VAL A 1 192 ? -27.477 -0.975 12.046 1.00 96.94 192 VAL A C 1
ATOM 1470 O O . VAL A 1 192 ? -26.934 -0.067 12.688 1.00 96.94 192 VAL A O 1
ATOM 1473 N N . PRO A 1 193 ? -27.883 -2.111 12.658 1.00 96.88 193 PRO A N 1
ATOM 1474 C CA . PRO A 1 193 ? -27.822 -2.258 14.113 1.00 96.88 193 PRO A CA 1
ATOM 1475 C C . PRO A 1 193 ? -26.391 -2.164 14.649 1.00 96.88 193 PRO A C 1
ATOM 1477 O O . PRO A 1 193 ? -26.148 -1.524 15.675 1.00 96.88 193 PRO A O 1
ATOM 1480 N N . ARG A 1 194 ? -25.424 -2.748 13.926 1.00 96.12 194 ARG A N 1
ATOM 1481 C CA . ARG A 1 194 ? -24.014 -2.748 14.332 1.00 96.12 194 ARG A CA 1
ATOM 1482 C C . ARG A 1 194 ? -23.400 -1.352 14.257 1.00 96.12 194 ARG A C 1
ATOM 1484 O O . ARG A 1 194 ? -22.684 -0.954 15.175 1.00 96.12 194 ARG A O 1
ATOM 1491 N N . LEU A 1 195 ? -23.694 -0.585 13.205 1.00 96.06 195 LEU A N 1
ATOM 1492 C CA . LEU A 1 195 ? -23.207 0.791 13.079 1.00 96.06 195 LEU A CA 1
ATOM 1493 C C . LEU A 1 195 ? -23.756 1.683 14.202 1.00 96.06 195 LEU A C 1
ATOM 1495 O O . LEU A 1 195 ? -23.001 2.452 14.805 1.00 96.06 195 LEU A O 1
ATOM 1499 N N . VAL A 1 196 ? -25.044 1.538 14.532 1.00 96.62 196 VAL A N 1
ATOM 1500 C CA . VAL A 1 196 ? -25.672 2.239 15.662 1.00 96.62 196 VAL A CA 1
ATOM 1501 C C . VAL A 1 196 ? -24.992 1.872 16.977 1.00 96.62 196 VAL A C 1
ATOM 1503 O O . VAL A 1 196 ? -24.642 2.769 17.740 1.00 96.62 196 VAL A O 1
ATOM 1506 N N . GLU A 1 197 ? -24.745 0.587 17.234 1.00 95.75 197 GLU A N 1
ATOM 1507 C CA . GLU A 1 197 ? -24.065 0.115 18.445 1.00 95.75 197 GLU A CA 1
ATOM 1508 C C . GLU A 1 197 ? -22.666 0.735 18.596 1.00 95.75 197 GLU A C 1
ATOM 1510 O O . GLU A 1 197 ? -22.369 1.367 19.615 1.00 95.75 197 GLU A O 1
ATOM 1515 N N . LEU A 1 198 ? -21.828 0.630 17.558 1.00 93.94 198 LEU A N 1
ATOM 1516 C CA . LEU A 1 198 ? -20.444 1.120 17.567 1.00 93.94 198 LEU A CA 1
ATOM 1517 C C . LEU A 1 198 ? -20.350 2.639 17.766 1.00 93.94 198 LEU A C 1
ATOM 1519 O O . LEU A 1 198 ? -19.380 3.145 18.339 1.00 93.94 198 LEU A O 1
ATOM 1523 N N . ARG A 1 199 ? -21.350 3.382 17.282 1.00 94.50 199 ARG A N 1
ATOM 1524 C CA . ARG A 1 199 ? -21.364 4.850 17.258 1.00 94.50 199 ARG A CA 1
ATOM 1525 C C . ARG A 1 199 ? -22.416 5.471 18.182 1.00 94.50 199 ARG A C 1
ATOM 1527 O O . ARG A 1 199 ? -22.603 6.690 18.144 1.00 94.50 199 ARG A O 1
ATOM 1534 N N . LYS A 1 200 ? -23.048 4.687 19.063 1.00 92.94 200 LYS A N 1
ATOM 1535 C CA . LYS A 1 200 ? -24.116 5.140 19.975 1.00 92.94 200 LYS A CA 1
ATOM 1536 C C . LYS A 1 200 ? -23.689 6.322 20.843 1.00 92.94 200 LYS A C 1
ATOM 1538 O O . LYS A 1 200 ? -24.421 7.296 20.982 1.00 92.94 200 LYS A O 1
ATOM 1543 N N . SER A 1 201 ? -22.462 6.281 21.366 1.00 92.19 201 SER A N 1
ATOM 1544 C CA . SER A 1 201 ? -21.874 7.351 22.192 1.00 92.19 201 SER A CA 1
ATOM 1545 C C . SER A 1 201 ? -21.677 8.678 21.451 1.00 92.19 201 SER A C 1
ATOM 1547 O O . SER A 1 201 ? -21.382 9.699 22.068 1.00 92.19 201 SER A O 1
ATOM 1549 N N . LYS A 1 202 ? -21.829 8.674 20.126 1.00 91.81 202 LYS A N 1
ATOM 1550 C CA . LYS A 1 202 ? -21.703 9.838 19.249 1.00 91.81 202 LYS A CA 1
ATOM 1551 C C . LYS A 1 202 ? -23.036 10.221 18.598 1.00 91.81 202 LYS A C 1
ATOM 1553 O O . LYS A 1 202 ? -23.026 10.951 17.615 1.00 91.81 202 LYS A O 1
ATOM 1558 N N . GLY A 1 203 ? -24.157 9.737 19.141 1.00 92.00 203 GLY A N 1
ATOM 1559 C CA . GLY A 1 203 ? -25.504 10.106 18.700 1.00 92.00 203 GLY A CA 1
ATOM 1560 C C . GLY A 1 203 ? -25.980 9.398 17.430 1.00 92.00 203 GLY A C 1
ATOM 1561 O O . GLY A 1 203 ? -26.881 9.905 16.771 1.00 92.00 203 GLY A O 1
ATOM 1562 N N . MET A 1 204 ? -25.386 8.255 17.067 1.00 95.25 204 MET A N 1
ATOM 1563 C CA . MET A 1 204 ? -25.827 7.491 15.896 1.00 95.25 204 MET A CA 1
ATOM 1564 C C . MET A 1 204 ? -27.250 6.959 16.089 1.00 95.25 204 MET A C 1
ATOM 1566 O O . MET A 1 204 ? -27.524 6.262 17.066 1.00 95.25 204 MET A O 1
ATOM 1570 N N . THR A 1 205 ? -28.135 7.268 15.141 1.00 96.19 205 THR A N 1
ATOM 1571 C CA . THR A 1 205 ? -29.500 6.731 15.054 1.00 96.19 205 THR A CA 1
ATOM 1572 C C . THR A 1 205 ? -29.608 5.808 13.848 1.00 96.19 205 THR A C 1
ATOM 1574 O O . THR A 1 205 ? -28.779 5.876 12.944 1.00 96.19 205 THR A O 1
ATOM 1577 N N . GLU A 1 206 ? -30.634 4.960 13.791 1.00 96.19 206 GLU A N 1
ATOM 1578 C CA . GLU A 1 206 ? -30.821 4.081 12.629 1.00 96.19 206 GLU A CA 1
ATOM 1579 C C . GLU A 1 206 ? -31.016 4.853 11.318 1.00 96.19 206 GLU A C 1
ATOM 1581 O O . GLU A 1 206 ? -30.575 4.399 10.269 1.00 96.19 206 GLU A O 1
ATOM 1586 N N . VAL A 1 207 ? -31.657 6.027 11.364 1.00 96.38 207 VAL A N 1
ATOM 1587 C CA . VAL A 1 207 ? -31.865 6.874 10.177 1.00 96.38 207 VAL A CA 1
ATOM 1588 C C . VAL A 1 207 ? -30.523 7.362 9.631 1.00 96.38 207 VAL A C 1
ATOM 1590 O O . VAL A 1 207 ? -30.245 7.191 8.449 1.00 96.38 207 VAL A O 1
ATOM 1593 N N . VAL A 1 208 ? -29.660 7.890 10.506 1.00 95.12 208 VAL A N 1
ATOM 1594 C CA . VAL A 1 208 ? -28.316 8.354 10.120 1.00 95.12 208 VAL A CA 1
ATOM 1595 C C . VAL A 1 208 ? -27.426 7.178 9.708 1.00 95.12 208 VAL A C 1
ATOM 1597 O O . VAL A 1 208 ? -26.615 7.306 8.797 1.00 95.12 208 VAL A O 1
ATOM 1600 N N . ALA A 1 209 ? -27.578 6.017 10.347 1.00 95.31 209 ALA A N 1
ATOM 1601 C CA . ALA A 1 209 ? -26.833 4.817 9.986 1.00 95.31 209 ALA A CA 1
ATOM 1602 C C . ALA A 1 209 ? -27.184 4.328 8.573 1.00 95.31 209 ALA A C 1
ATOM 1604 O O . ALA A 1 209 ? -26.271 3.989 7.826 1.00 95.31 209 ALA A O 1
ATOM 1605 N N . ARG A 1 210 ? -28.469 4.340 8.188 1.00 96.56 210 ARG A N 1
ATOM 1606 C CA . ARG A 1 210 ? -28.896 4.015 6.815 1.00 96.56 210 ARG A CA 1
ATOM 1607 C C . ARG A 1 210 ? -28.293 4.980 5.798 1.00 96.56 210 ARG A C 1
ATOM 1609 O O . ARG A 1 210 ? -27.729 4.524 4.816 1.00 96.56 210 ARG A O 1
ATOM 1616 N N . GLU A 1 211 ? -28.318 6.282 6.081 1.00 95.94 211 GLU A N 1
ATOM 1617 C CA . GLU A 1 211 ? -27.699 7.294 5.214 1.00 95.94 211 GLU A CA 1
ATOM 1618 C C . GLU A 1 211 ? -26.184 7.082 5.058 1.00 95.94 211 GLU A C 1
ATOM 1620 O O . GLU A 1 211 ? -25.662 7.158 3.954 1.00 95.94 211 GLU A O 1
ATOM 1625 N N . GLN A 1 212 ? -25.459 6.760 6.135 1.00 94.69 212 GLN A N 1
ATOM 1626 C CA . GLN A 1 212 ? -24.018 6.487 6.042 1.00 94.69 212 GLN A CA 1
ATOM 1627 C C . GLN A 1 212 ? -23.696 5.175 5.325 1.00 94.69 212 GLN A C 1
ATOM 1629 O O . GLN A 1 212 ? -22.654 5.074 4.685 1.00 94.69 212 GLN A O 1
ATOM 1634 N N . LEU A 1 213 ? -24.568 4.172 5.430 1.00 95.75 213 LEU A N 1
ATOM 1635 C CA . LEU A 1 213 ? -24.414 2.890 4.743 1.00 95.75 213 LEU A CA 1
ATOM 1636 C C . LEU A 1 213 ? -24.640 2.985 3.230 1.00 95.75 213 LEU A C 1
ATOM 1638 O O . LEU A 1 213 ? -24.295 2.037 2.525 1.00 95.75 213 LEU A O 1
ATOM 1642 N N . GLU A 1 214 ? -25.150 4.116 2.729 1.00 94.75 214 GLU A N 1
ATOM 1643 C CA . GLU A 1 214 ? -25.166 4.419 1.294 1.00 94.75 214 GLU A CA 1
ATOM 1644 C C . GLU A 1 214 ? -23.756 4.514 0.691 1.00 94.75 214 GLU A C 1
ATOM 1646 O O . GLU A 1 214 ? -23.578 4.292 -0.507 1.00 94.75 214 GLU A O 1
ATOM 1651 N N . ASP A 1 215 ? -22.744 4.787 1.516 1.00 95.00 215 ASP A N 1
ATOM 1652 C CA . ASP A 1 215 ? -21.342 4.742 1.121 1.00 95.00 215 ASP A CA 1
ATOM 1653 C C . ASP A 1 215 ? -20.804 3.302 1.224 1.00 95.00 215 ASP A C 1
ATOM 1655 O O . ASP A 1 215 ? -20.698 2.712 2.308 1.00 95.00 215 ASP A O 1
ATOM 1659 N N . ASN A 1 216 ? -20.413 2.730 0.081 1.00 95.81 216 ASN A N 1
ATOM 1660 C CA . ASN A 1 216 ? -19.859 1.378 0.018 1.00 95.81 216 ASN A CA 1
ATOM 1661 C C . ASN A 1 216 ? -18.567 1.228 0.838 1.00 95.81 216 ASN A C 1
ATOM 1663 O O . ASN A 1 216 ? -18.270 0.124 1.298 1.00 95.81 216 ASN A O 1
ATOM 1667 N N . VAL A 1 217 ? -17.801 2.301 1.063 1.00 96.06 217 VAL A N 1
ATOM 1668 C CA . VAL A 1 217 ? -16.608 2.264 1.922 1.00 96.06 217 VAL A CA 1
ATOM 1669 C C . VAL A 1 217 ? -17.011 2.015 3.375 1.00 96.06 217 VAL A C 1
ATOM 1671 O O . VAL A 1 217 ? -16.366 1.224 4.069 1.00 96.06 217 VAL A O 1
ATOM 1674 N N . VAL A 1 218 ? -18.103 2.628 3.843 1.00 96.50 218 VAL A N 1
ATOM 1675 C CA . VAL A 1 218 ? -18.647 2.397 5.192 1.00 96.50 218 VAL A CA 1
ATOM 1676 C C . VAL A 1 218 ? -19.146 0.958 5.319 1.00 96.50 218 VAL A C 1
ATOM 1678 O O . VAL A 1 218 ? -18.801 0.276 6.288 1.00 96.50 218 VAL A O 1
ATOM 1681 N N . LEU A 1 219 ? -19.891 0.475 4.319 1.00 97.25 219 LEU A N 1
ATOM 1682 C CA . LEU A 1 219 ? -20.361 -0.910 4.252 1.00 97.25 219 LEU A CA 1
ATOM 1683 C C . LEU A 1 219 ? -19.192 -1.909 4.301 1.00 97.25 219 LEU A C 1
ATOM 1685 O O . LEU A 1 219 ? -19.160 -2.778 5.174 1.00 97.25 219 LEU A O 1
ATOM 1689 N N . GLY A 1 220 ? -18.195 -1.750 3.426 1.00 97.31 220 GLY A N 1
ATOM 1690 C CA . GLY A 1 220 ? -17.003 -2.600 3.393 1.00 97.31 220 GLY A CA 1
ATOM 1691 C C . GLY A 1 220 ? -16.200 -2.541 4.696 1.00 97.31 220 GLY A C 1
ATOM 1692 O O . GLY A 1 220 ? -15.683 -3.556 5.160 1.00 97.31 220 GLY A O 1
ATOM 1693 N N . THR A 1 221 ? -16.146 -1.375 5.347 1.00 97.25 221 THR A N 1
ATOM 1694 C CA . THR A 1 221 ? -15.495 -1.230 6.657 1.00 97.25 221 THR A CA 1
ATOM 1695 C C . THR A 1 221 ? -16.213 -2.044 7.736 1.00 97.25 221 THR A C 1
ATOM 1697 O O . THR A 1 221 ? -15.557 -2.633 8.593 1.00 97.25 221 THR A O 1
ATOM 1700 N N . LEU A 1 222 ? -17.547 -2.117 7.706 1.00 97.31 222 LEU A N 1
ATOM 1701 C CA . LEU A 1 222 ? -18.322 -2.934 8.646 1.00 97.31 222 LEU A CA 1
ATOM 1702 C C . LEU A 1 222 ? -18.198 -4.432 8.352 1.00 97.31 222 LEU A C 1
ATOM 1704 O O . LEU A 1 222 ? -18.081 -5.213 9.295 1.00 97.31 222 LEU A O 1
ATOM 1708 N N . MET A 1 223 ? -18.127 -4.829 7.078 1.00 97.69 223 MET A N 1
ATOM 1709 C CA . MET A 1 223 ? -17.787 -6.208 6.694 1.00 97.69 223 MET A CA 1
ATOM 1710 C C . MET A 1 223 ? -16.431 -6.620 7.277 1.00 97.69 223 MET A C 1
ATOM 1712 O O . MET A 1 223 ? -16.293 -7.690 7.876 1.00 97.69 223 MET A O 1
ATOM 1716 N N . LEU A 1 224 ? -15.435 -5.735 7.164 1.00 97.25 224 LEU A N 1
ATOM 1717 C CA . LEU A 1 224 ? -14.116 -5.936 7.753 1.00 97.25 224 LEU A CA 1
ATOM 1718 C C . LEU A 1 224 ? -14.186 -5.975 9.285 1.00 97.25 224 LEU A C 1
ATOM 1720 O O . LEU A 1 224 ? -13.582 -6.851 9.901 1.00 97.25 224 LEU A O 1
ATOM 1724 N N . GLU A 1 225 ? -14.941 -5.078 9.929 1.00 96.44 225 GLU A N 1
ATOM 1725 C CA . GLU A 1 225 ? -15.127 -5.046 11.390 1.00 96.44 225 GLU A CA 1
ATOM 1726 C C . GLU A 1 225 ? -15.703 -6.361 11.921 1.00 96.44 225 GLU A C 1
ATOM 1728 O O . GLU A 1 225 ? -15.179 -6.891 12.904 1.00 96.44 225 GLU A O 1
ATOM 1733 N N . GLN A 1 226 ? -16.672 -6.938 11.212 1.00 95.38 226 GLN A N 1
ATOM 1734 C CA . GLN A 1 226 ? -17.315 -8.205 11.558 1.00 95.38 226 GLN A CA 1
ATOM 1735 C C . GLN A 1 226 ? -16.513 -9.456 11.148 1.00 95.38 226 GLN A C 1
ATOM 1737 O O . GLN A 1 226 ? -16.965 -10.570 11.399 1.00 95.38 226 GLN A O 1
ATOM 1742 N N . ASN A 1 227 ? -15.309 -9.302 10.579 1.00 95.56 227 ASN A N 1
ATOM 1743 C CA . ASN A 1 227 ? -14.465 -10.400 10.067 1.00 95.56 227 ASN A CA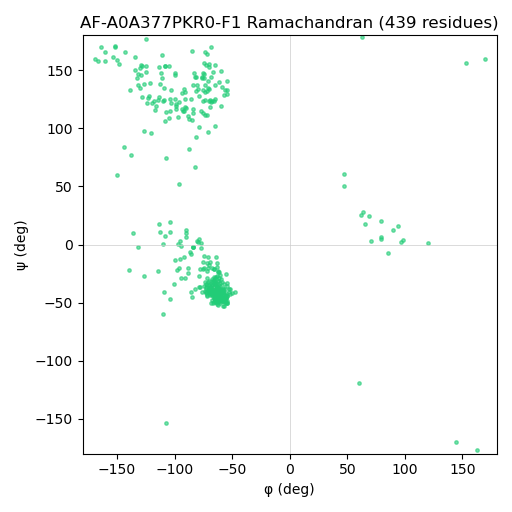 1
ATOM 1744 C C . ASN A 1 227 ? -15.108 -11.199 8.919 1.00 95.56 227 ASN A C 1
ATOM 1746 O O . ASN A 1 227 ? -14.786 -12.368 8.719 1.00 95.56 227 ASN A O 1
ATOM 1750 N N . GLN A 1 228 ? -16.026 -10.593 8.168 1.00 96.44 228 GLN A N 1
ATOM 1751 C CA . GLN A 1 228 ? -16.577 -11.218 6.963 1.00 96.44 228 GLN A CA 1
ATOM 1752 C C . GLN A 1 228 ? -15.612 -11.116 5.783 1.00 96.44 228 GLN A C 1
ATOM 1754 O O . GLN A 1 228 ? -15.715 -11.899 4.847 1.00 96.44 228 GLN A O 1
ATOM 1759 N N . VAL A 1 229 ? -14.678 -10.169 5.841 1.00 97.50 229 VAL A N 1
ATOM 1760 C CA . VAL A 1 229 ? -13.525 -10.031 4.949 1.00 97.50 229 VAL A CA 1
ATOM 1761 C C . VAL A 1 229 ? -12.283 -9.752 5.794 1.00 97.50 229 VAL A C 1
ATOM 1763 O O . VAL A 1 229 ? -12.389 -9.344 6.953 1.00 97.50 229 VAL A O 1
ATOM 1766 N N . ASP A 1 230 ? -11.109 -9.982 5.219 1.00 97.56 230 ASP A N 1
ATOM 1767 C CA . ASP A 1 230 ? -9.812 -9.872 5.884 1.00 97.56 230 ASP A CA 1
ATOM 1768 C C . ASP A 1 230 ? -9.127 -8.511 5.660 1.00 97.56 230 ASP A C 1
ATOM 1770 O O . ASP A 1 230 ? -8.259 -8.125 6.443 1.00 97.56 230 ASP A O 1
ATOM 1774 N N . GLY A 1 231 ? -9.514 -7.763 4.621 1.00 97.12 231 GLY A N 1
ATOM 1775 C CA . GLY A 1 231 ? -9.010 -6.412 4.369 1.00 97.12 231 GLY A CA 1
ATOM 1776 C C . GLY A 1 231 ? -9.861 -5.610 3.386 1.00 97.12 231 GLY A C 1
ATOM 1777 O O . GLY A 1 231 ? -10.764 -6.159 2.755 1.00 97.12 231 GLY A O 1
ATOM 1778 N N . LEU A 1 232 ? -9.577 -4.310 3.268 1.00 97.31 232 LEU A N 1
ATOM 1779 C CA . LEU A 1 232 ? -10.297 -3.365 2.403 1.00 97.31 232 LEU A CA 1
ATOM 1780 C C . LEU A 1 232 ? -9.328 -2.553 1.540 1.00 97.31 232 LEU A C 1
ATOM 1782 O O . LEU A 1 232 ? -8.353 -2.011 2.060 1.00 97.31 232 LEU A O 1
ATOM 1786 N N . VAL A 1 233 ? -9.634 -2.416 0.248 1.00 96.75 233 VAL A N 1
ATOM 1787 C CA . VAL A 1 233 ? -8.918 -1.522 -0.678 1.00 96.75 233 VAL A CA 1
ATOM 1788 C C . VAL A 1 233 ? -9.922 -0.635 -1.411 1.00 96.75 233 VAL A C 1
ATOM 1790 O O . VAL A 1 233 ? -10.876 -1.140 -1.992 1.00 96.75 233 VAL A O 1
ATOM 1793 N N . SER A 1 234 ? -9.716 0.682 -1.379 1.00 94.19 234 SER A N 1
ATOM 1794 C CA . SER A 1 234 ? -10.579 1.686 -2.026 1.00 94.19 234 SER A CA 1
ATOM 1795 C C . SER A 1 234 ? -9.764 2.930 -2.395 1.00 94.19 234 SER A C 1
ATOM 1797 O O . SER A 1 234 ? -8.633 3.053 -1.946 1.00 94.19 234 SER A O 1
ATOM 1799 N N . GLY A 1 235 ? -10.314 3.865 -3.174 1.00 89.50 235 GLY A N 1
ATOM 1800 C CA . GLY A 1 235 ? -9.687 5.161 -3.486 1.00 89.50 235 GLY A CA 1
ATOM 1801 C C . GLY A 1 235 ? -9.438 5.402 -4.979 1.00 89.50 235 GLY A C 1
ATOM 1802 O O . GLY A 1 235 ? -8.929 6.456 -5.363 1.00 89.50 235 GLY A O 1
ATOM 1803 N N . ALA A 1 236 ? -9.825 4.463 -5.849 1.00 88.00 236 ALA A N 1
ATOM 1804 C CA . ALA A 1 236 ? -9.756 4.632 -7.298 1.00 88.00 236 ALA A CA 1
ATOM 1805 C C . ALA A 1 236 ? -10.681 5.762 -7.784 1.00 88.00 236 ALA A C 1
ATOM 1807 O O . ALA A 1 236 ? -10.370 6.418 -8.786 1.00 88.00 236 ALA A O 1
ATOM 1808 N N . VAL A 1 237 ? -11.778 6.027 -7.061 1.00 88.50 237 VAL A N 1
ATOM 1809 C CA . VAL A 1 237 ? -12.682 7.167 -7.299 1.00 88.50 237 VAL A CA 1
ATOM 1810 C C . VAL A 1 237 ? -12.913 8.025 -6.054 1.00 88.50 237 VAL A C 1
ATOM 1812 O O . VAL A 1 237 ? -13.132 9.234 -6.182 1.00 88.50 237 VAL A O 1
ATOM 1815 N N . HIS A 1 238 ? -12.804 7.459 -4.849 1.00 86.38 238 HIS A N 1
ATOM 1816 C CA . HIS A 1 238 ? -12.970 8.212 -3.605 1.00 86.38 238 HIS A CA 1
ATOM 1817 C C . HIS A 1 238 ? -11.772 9.125 -3.288 1.00 86.38 238 HIS A C 1
ATOM 1819 O O . HIS A 1 238 ? -10.696 9.068 -3.885 1.00 86.38 238 HIS A O 1
ATOM 1825 N N . THR A 1 239 ? -11.970 10.057 -2.352 1.00 85.62 239 THR A N 1
ATOM 1826 C CA . THR A 1 239 ? -10.852 10.816 -1.773 1.00 85.62 239 THR A CA 1
ATOM 1827 C C . THR A 1 239 ? -10.207 10.001 -0.656 1.00 85.62 239 THR A C 1
ATOM 1829 O O . THR A 1 239 ? -10.921 9.339 0.090 1.00 85.62 239 THR A O 1
ATOM 1832 N N . THR A 1 240 ? -8.894 10.139 -0.460 1.00 82.75 240 THR A N 1
ATOM 1833 C CA . THR A 1 240 ? -8.148 9.546 0.666 1.00 82.75 240 THR A CA 1
ATOM 1834 C C . THR A 1 240 ? -8.842 9.778 2.014 1.00 82.75 240 THR A C 1
ATOM 1836 O O . THR A 1 240 ? -8.981 8.871 2.832 1.00 82.75 240 THR A O 1
ATOM 1839 N N . ALA A 1 241 ? -9.392 10.980 2.226 1.00 84.50 241 ALA A N 1
ATOM 1840 C CA . ALA A 1 241 ? -10.155 11.300 3.429 1.00 84.50 241 ALA A CA 1
ATOM 1841 C C . ALA A 1 241 ? -11.444 10.467 3.575 1.00 84.50 241 ALA A C 1
ATOM 1843 O O . ALA A 1 241 ? -11.780 10.077 4.693 1.00 84.50 241 ALA A O 1
ATOM 1844 N N . ASN A 1 242 ? -12.157 10.189 2.478 1.00 85.88 242 ASN A N 1
ATOM 1845 C CA . ASN A 1 242 ? -13.355 9.344 2.485 1.00 85.88 242 ASN A CA 1
ATOM 1846 C C . ASN A 1 242 ? -12.999 7.861 2.642 1.00 85.88 242 ASN A C 1
ATOM 1848 O O . ASN A 1 242 ? -13.702 7.162 3.360 1.00 85.88 242 ASN A O 1
ATOM 1852 N N . THR A 1 243 ? -11.883 7.405 2.066 1.00 86.06 243 THR A N 1
ATOM 1853 C CA . THR A 1 243 ? -11.401 6.026 2.232 1.00 86.06 243 THR A CA 1
ATOM 1854 C C . THR A 1 243 ? -11.013 5.724 3.683 1.00 86.06 243 THR A C 1
ATOM 1856 O O . THR A 1 243 ? -11.329 4.663 4.212 1.00 86.06 243 THR A O 1
ATOM 1859 N N . ILE A 1 244 ? -10.339 6.661 4.358 1.00 88.50 244 ILE A N 1
ATOM 1860 C CA . ILE A 1 244 ? -9.676 6.394 5.647 1.00 88.50 244 ILE A CA 1
ATOM 1861 C C . ILE A 1 244 ? -10.546 6.749 6.854 1.00 88.50 244 ILE A C 1
ATOM 1863 O O . ILE A 1 244 ? -10.429 6.137 7.921 1.00 88.50 244 ILE A O 1
ATOM 1867 N N . ARG A 1 245 ? -11.448 7.728 6.718 1.00 91.38 245 ARG A N 1
ATOM 1868 C CA . ARG A 1 245 ? -12.287 8.181 7.834 1.00 91.38 245 ARG A CA 1
ATOM 1869 C C . ARG A 1 245 ? -13.161 7.059 8.418 1.00 91.38 245 ARG A C 1
ATOM 1871 O O . ARG A 1 245 ? -13.142 6.933 9.646 1.00 91.38 245 ARG A O 1
ATOM 1878 N N . PRO A 1 246 ? -13.910 6.253 7.637 1.00 93.50 246 PRO A N 1
ATOM 1879 C CA . PRO A 1 246 ? -14.727 5.185 8.211 1.00 93.50 246 PRO A CA 1
ATOM 1880 C C . PRO A 1 246 ? -13.890 4.132 8.962 1.00 93.50 246 PRO A C 1
ATOM 1882 O O . PRO A 1 246 ? -14.202 3.866 10.128 1.00 93.50 246 PRO A O 1
ATOM 1885 N N . PRO A 1 247 ? -12.777 3.609 8.408 1.00 93.12 247 PRO A N 1
ATOM 1886 C CA . PRO A 1 247 ? -11.866 2.735 9.142 1.00 93.12 247 PRO A CA 1
ATOM 1887 C C . PRO A 1 247 ? -11.344 3.332 10.451 1.00 93.12 247 PRO A C 1
ATOM 1889 O O . PRO A 1 247 ? -11.375 2.658 11.479 1.00 93.12 247 PRO A O 1
ATOM 1892 N N . LEU A 1 248 ? -10.924 4.600 10.474 1.00 92.12 248 LEU A N 1
ATOM 1893 C CA . LEU A 1 248 ? -10.469 5.241 11.716 1.00 92.12 248 LEU A CA 1
ATOM 1894 C C . LEU A 1 248 ? -11.575 5.312 12.780 1.00 92.12 248 LEU A C 1
ATOM 1896 O O . LEU A 1 248 ? -11.302 5.186 13.974 1.00 92.12 248 LEU A O 1
ATOM 1900 N N . GLN A 1 249 ? -12.830 5.498 12.366 1.00 92.19 249 GLN A N 1
ATOM 1901 C CA . GLN A 1 249 ? -13.966 5.580 13.285 1.00 92.19 249 GLN A CA 1
ATOM 1902 C C . GLN A 1 249 ? -14.425 4.213 13.807 1.00 92.19 249 GLN A C 1
ATOM 1904 O O . GLN A 1 249 ? -14.844 4.125 14.967 1.00 92.19 249 GLN A O 1
ATOM 1909 N N . LEU A 1 250 ? -14.371 3.177 12.966 1.00 93.44 250 LEU A N 1
ATOM 1910 C CA . LEU A 1 250 ? -14.962 1.860 13.229 1.00 93.44 250 LEU A CA 1
ATOM 1911 C C . LEU A 1 250 ? -13.908 0.810 13.618 1.00 93.44 250 LEU A C 1
ATOM 1913 O O . LEU A 1 250 ? -14.061 0.111 14.621 1.00 93.44 250 LEU A O 1
ATOM 1917 N N . ILE A 1 251 ? -12.804 0.738 12.874 1.00 93.75 251 ILE A N 1
ATOM 1918 C CA . ILE A 1 251 ? -11.708 -0.217 13.086 1.00 93.75 251 ILE A CA 1
ATOM 1919 C C . ILE A 1 251 ? -10.695 0.304 14.104 1.00 93.75 251 ILE A C 1
ATOM 1921 O O . ILE A 1 251 ? -10.303 -0.474 14.972 1.00 93.75 251 ILE A O 1
ATOM 1925 N N . LYS A 1 252 ? -10.349 1.598 14.063 1.00 92.94 252 LYS A N 1
ATOM 1926 C CA . LYS A 1 252 ? -9.360 2.254 14.946 1.00 92.94 252 LYS A CA 1
ATOM 1927 C C . LYS A 1 252 ? -7.929 1.697 14.796 1.00 92.94 252 LYS A C 1
ATOM 1929 O O . LYS A 1 252 ? -7.670 0.782 14.012 1.00 92.94 252 LYS A O 1
ATOM 1934 N N . THR A 1 253 ? -6.996 2.273 15.552 1.00 92.81 253 THR A N 1
ATOM 1935 C CA . THR A 1 253 ? -5.595 1.841 15.595 1.00 92.81 253 THR A CA 1
ATOM 1936 C C . THR A 1 253 ? -5.422 0.490 16.290 1.00 92.81 253 THR A C 1
ATOM 1938 O O . THR A 1 253 ? -6.258 0.063 17.096 1.00 92.81 253 THR A O 1
ATOM 1941 N N . ALA A 1 254 ? -4.337 -0.204 15.951 1.00 89.19 254 ALA A N 1
ATOM 1942 C CA . ALA A 1 254 ? -3.908 -1.423 16.618 1.00 89.19 254 ALA A CA 1
ATOM 1943 C C . ALA A 1 254 ? -3.514 -1.142 18.085 1.00 89.19 254 ALA A C 1
ATOM 1945 O O . ALA A 1 254 ? -3.121 -0.019 18.416 1.00 89.19 254 ALA A O 1
ATOM 1946 N N . PRO A 1 255 ? -3.602 -2.138 18.987 1.00 84.88 255 PRO A N 1
ATOM 1947 C CA . PRO A 1 255 ? -3.108 -1.990 20.353 1.00 84.88 255 PRO A CA 1
ATOM 1948 C C . PRO A 1 255 ? -1.636 -1.560 20.369 1.00 84.88 255 PRO A C 1
ATOM 1950 O O . PRO A 1 255 ? -0.806 -2.167 19.702 1.00 84.88 255 PRO A O 1
ATOM 1953 N N . GLY A 1 256 ? -1.317 -0.515 21.133 1.00 82.56 256 GLY A N 1
ATOM 1954 C CA . GLY A 1 256 ? 0.039 0.037 21.201 1.00 82.56 256 GLY A CA 1
ATOM 1955 C C . GLY A 1 256 ? 0.380 1.054 20.107 1.00 82.56 256 GLY A C 1
ATOM 1956 O O . GLY A 1 256 ? 1.420 1.695 20.216 1.00 82.56 256 GLY A O 1
ATOM 1957 N N . SER A 1 257 ? -0.492 1.262 19.112 1.00 86.31 257 SER A N 1
ATOM 1958 C CA . SER A 1 257 ? -0.341 2.327 18.115 1.00 86.31 257 SER A CA 1
ATOM 1959 C C . SER A 1 257 ? -1.213 3.535 18.460 1.00 86.31 257 SER A C 1
ATOM 1961 O O . SER A 1 257 ? -2.432 3.416 18.639 1.00 86.31 257 SER A O 1
ATOM 1963 N N . SER A 1 258 ? -0.593 4.710 18.549 1.00 86.56 258 SER A N 1
ATOM 1964 C CA . SER A 1 258 ? -1.279 5.976 18.819 1.00 86.56 258 SER A CA 1
ATOM 1965 C C . SER A 1 258 ?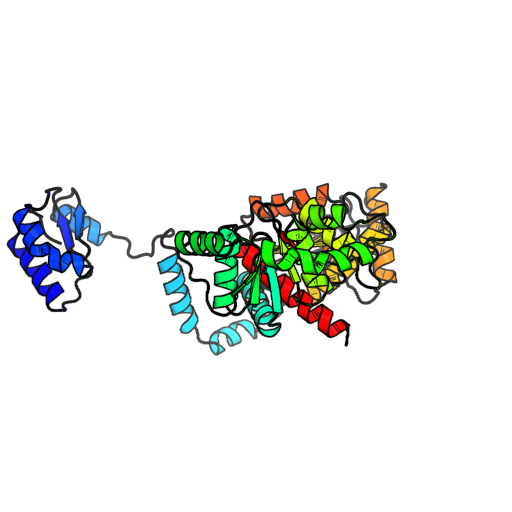 -1.764 6.664 17.542 1.00 86.56 258 SER A C 1
ATOM 1967 O O . SER A 1 258 ? -2.701 7.465 17.600 1.00 86.56 258 SER A O 1
ATOM 1969 N N . LEU A 1 259 ? -1.182 6.316 16.389 1.00 92.81 259 LEU A N 1
ATOM 1970 C CA . LEU A 1 259 ? -1.550 6.874 15.093 1.00 92.81 259 LEU A CA 1
ATOM 1971 C C . LEU A 1 259 ? -1.489 5.851 13.952 1.00 92.81 259 LEU A C 1
ATOM 1973 O O . LEU A 1 259 ? -0.897 4.777 14.068 1.00 92.81 259 LEU A O 1
ATOM 1977 N N . VAL A 1 260 ? -2.100 6.236 12.833 1.00 93.56 260 VAL A N 1
ATOM 1978 C CA . VAL A 1 260 ? -2.000 5.546 11.545 1.00 93.56 260 VAL A CA 1
ATOM 1979 C C . VAL A 1 260 ? -1.053 6.331 10.662 1.00 93.56 260 VAL A C 1
ATOM 1981 O O . VAL A 1 260 ? -1.192 7.548 10.550 1.00 93.56 260 VAL A O 1
ATOM 1984 N N . SER A 1 261 ? -0.118 5.646 10.024 1.00 94.50 261 SER A N 1
ATOM 1985 C CA . SER A 1 261 ? 0.822 6.245 9.079 1.00 94.50 261 SER A CA 1
ATOM 1986 C C . SER A 1 261 ? 0.754 5.532 7.733 1.00 94.50 261 SER A C 1
ATOM 1988 O O . SER A 1 261 ? -0.022 4.587 7.571 1.00 94.50 261 SER A O 1
ATOM 1990 N N . SER A 1 262 ? 1.507 6.004 6.743 1.00 93.81 262 SER A N 1
ATOM 1991 C CA . SER A 1 262 ? 1.571 5.352 5.438 1.00 93.81 262 SER A CA 1
ATOM 1992 C C . SER A 1 262 ? 2.992 5.211 4.931 1.00 93.81 262 SER A C 1
ATOM 1994 O O . SER A 1 262 ? 3.836 6.067 5.189 1.00 93.81 262 SER A O 1
ATOM 1996 N N . VAL A 1 263 ? 3.231 4.165 4.144 1.00 95.69 263 VAL A N 1
ATOM 1997 C CA . VAL A 1 263 ? 4.471 4.021 3.384 1.00 95.69 263 VAL A CA 1
ATOM 1998 C C . VAL A 1 263 ? 4.225 3.731 1.914 1.00 95.69 263 VAL A C 1
ATOM 2000 O O . VAL A 1 263 ? 3.221 3.130 1.538 1.00 95.69 263 VAL A O 1
ATOM 2003 N N . PHE A 1 264 ? 5.189 4.111 1.086 1.00 94.75 264 PHE A N 1
ATOM 2004 C CA . PHE A 1 264 ? 5.312 3.665 -0.295 1.00 94.75 264 PHE A CA 1
ATOM 2005 C C . PHE A 1 264 ? 6.553 2.795 -0.453 1.00 94.75 264 PHE A C 1
ATOM 2007 O O . PHE A 1 264 ? 7.626 3.137 0.046 1.00 94.75 264 PHE A O 1
ATOM 2014 N N . PHE A 1 265 ? 6.418 1.709 -1.207 1.00 94.81 265 PHE A N 1
ATOM 2015 C CA . PHE A 1 265 ? 7.551 0.955 -1.727 1.00 94.81 265 PHE A CA 1
ATOM 2016 C C . PHE A 1 265 ? 7.961 1.569 -3.063 1.00 94.81 265 PHE A C 1
ATOM 2018 O O . PHE A 1 265 ? 7.250 1.456 -4.062 1.00 94.81 265 PHE A O 1
ATOM 2025 N N . MET A 1 266 ? 9.103 2.246 -3.071 1.00 94.00 266 MET A N 1
ATOM 2026 C CA . MET A 1 266 ? 9.696 2.871 -4.246 1.00 94.00 266 MET A CA 1
ATOM 2027 C C . MET A 1 266 ? 10.591 1.846 -4.939 1.00 94.00 266 MET A C 1
ATOM 2029 O O . MET A 1 266 ? 11.630 1.460 -4.401 1.00 94.00 266 MET A O 1
ATOM 2033 N N . LEU A 1 267 ? 10.191 1.385 -6.124 1.00 92.56 267 LEU A N 1
ATOM 2034 C CA . LEU A 1 267 ? 10.920 0.371 -6.883 1.00 92.56 267 LEU A CA 1
ATOM 2035 C C . LEU A 1 267 ? 11.969 1.060 -7.769 1.00 92.56 267 LEU A C 1
ATOM 2037 O O . LEU A 1 267 ? 11.726 1.307 -8.949 1.00 92.56 267 LEU A O 1
ATOM 2041 N N . LEU A 1 268 ? 13.132 1.390 -7.199 1.00 90.38 268 LEU A N 1
ATOM 2042 C CA . LEU A 1 268 ? 14.268 1.918 -7.961 1.00 90.38 268 LEU A CA 1
ATOM 2043 C C . LEU A 1 268 ? 14.936 0.784 -8.764 1.00 90.38 268 LEU A C 1
ATOM 2045 O O . LEU A 1 268 ? 14.845 -0.376 -8.358 1.00 90.38 268 LEU A O 1
ATOM 2049 N N . PRO A 1 269 ? 15.658 1.081 -9.863 1.00 81.56 269 PRO A N 1
ATOM 2050 C CA . PRO A 1 269 ? 16.223 0.052 -10.742 1.00 81.56 269 PRO A CA 1
ATOM 2051 C C . PRO A 1 269 ? 17.068 -1.003 -10.011 1.00 81.56 269 PRO A C 1
ATOM 2053 O O . PRO A 1 269 ? 16.959 -2.193 -10.302 1.00 81.56 269 PRO A O 1
ATOM 2056 N N . ASP A 1 270 ? 17.844 -0.575 -9.012 1.00 80.94 270 ASP A N 1
ATOM 2057 C CA . ASP A 1 270 ? 18.780 -1.440 -8.289 1.00 80.94 270 ASP A CA 1
ATOM 2058 C C . ASP A 1 270 ? 18.262 -1.949 -6.936 1.00 80.94 270 ASP A C 1
ATOM 2060 O O . ASP A 1 270 ? 18.898 -2.821 -6.338 1.00 80.94 270 ASP A O 1
ATOM 2064 N N . GLN A 1 271 ? 17.177 -1.378 -6.397 1.00 87.56 271 GLN A N 1
ATOM 2065 C CA . GLN A 1 271 ? 16.670 -1.712 -5.060 1.00 87.56 271 GLN A CA 1
ATOM 2066 C C . GLN A 1 271 ? 15.262 -1.174 -4.794 1.00 87.56 271 GLN A C 1
ATOM 2068 O O . GLN A 1 271 ? 14.854 -0.159 -5.350 1.00 87.56 271 GLN A O 1
ATOM 2073 N N . VAL A 1 272 ? 14.563 -1.789 -3.843 1.00 92.88 272 VAL A N 1
ATOM 2074 C CA . VAL A 1 272 ? 13.329 -1.239 -3.274 1.00 92.88 272 VAL A CA 1
ATOM 2075 C C . VAL A 1 272 ? 13.633 -0.431 -2.015 1.00 92.88 272 VAL A C 1
ATOM 2077 O O . VAL A 1 272 ? 14.342 -0.900 -1.125 1.00 92.88 272 VAL A O 1
ATOM 2080 N N . LEU A 1 273 ? 13.094 0.785 -1.950 1.00 95.25 273 LEU A N 1
ATOM 2081 C CA . LEU A 1 273 ? 13.158 1.669 -0.786 1.00 95.25 273 LEU A CA 1
ATOM 2082 C C . LEU A 1 273 ? 11.766 1.871 -0.191 1.00 95.25 273 LEU A C 1
ATOM 2084 O O . LEU A 1 273 ? 10.772 1.821 -0.909 1.00 95.25 273 LEU A O 1
ATOM 2088 N N . VAL A 1 274 ? 11.693 2.144 1.108 1.00 97.31 274 VAL A N 1
ATOM 2089 C CA . VAL A 1 274 ? 10.443 2.452 1.813 1.00 97.31 274 VAL A CA 1
ATOM 2090 C C . VAL A 1 274 ? 10.425 3.926 2.183 1.00 97.31 274 VAL A C 1
ATOM 2092 O O . VAL A 1 274 ? 11.347 4.406 2.834 1.00 97.31 274 VAL A O 1
ATOM 2095 N N . TYR A 1 275 ? 9.393 4.650 1.766 1.00 97.62 275 TYR A N 1
ATOM 2096 C CA . TYR A 1 275 ? 9.207 6.076 2.040 1.00 97.62 275 TYR A CA 1
ATOM 2097 C C . TYR A 1 275 ? 7.978 6.269 2.928 1.00 97.62 275 TYR A C 1
ATOM 2099 O O . TYR A 1 275 ? 6.898 5.848 2.527 1.00 97.62 275 TYR A O 1
ATOM 2107 N N . GLY A 1 276 ? 8.108 6.921 4.084 1.00 96.19 276 GLY A N 1
ATOM 2108 C CA . GLY A 1 276 ? 6.978 7.230 4.974 1.00 96.19 276 GLY A CA 1
ATOM 2109 C C . GLY A 1 276 ? 7.233 8.472 5.831 1.00 96.19 276 GLY A C 1
ATOM 2110 O O . GLY A 1 276 ? 8.356 8.911 5.935 1.00 96.19 276 GLY A O 1
ATOM 2111 N N . ASP A 1 277 ? 6.259 9.142 6.429 1.00 94.38 277 ASP A N 1
ATOM 2112 C CA . ASP A 1 277 ? 4.866 9.169 6.000 1.00 94.38 277 ASP A CA 1
ATOM 2113 C C . ASP A 1 277 ? 4.714 10.080 4.771 1.00 94.38 277 ASP A C 1
ATOM 2115 O O . ASP A 1 277 ? 5.403 11.089 4.629 1.00 94.38 277 ASP A O 1
ATOM 2119 N N . CYS A 1 278 ? 3.840 9.704 3.841 1.00 91.50 278 CYS A N 1
ATOM 2120 C CA . CYS A 1 278 ? 3.656 10.389 2.560 1.00 91.50 278 CYS A CA 1
ATOM 2121 C C . CYS A 1 278 ? 2.185 10.681 2.213 1.00 91.50 278 CYS A C 1
ATOM 2123 O O . CYS A 1 278 ? 1.924 11.293 1.167 1.00 91.50 278 CYS A O 1
ATOM 2125 N N . ALA A 1 279 ? 1.228 10.259 3.050 1.00 88.06 279 ALA A N 1
ATOM 2126 C CA . ALA A 1 279 ? -0.200 10.412 2.759 1.00 88.06 279 ALA A CA 1
ATOM 2127 C C . ALA A 1 279 ? -1.082 10.825 3.950 1.00 88.06 279 ALA A C 1
ATOM 2129 O O . ALA A 1 279 ? -2.164 11.356 3.698 1.00 88.06 279 ALA A O 1
ATOM 2130 N N . ILE A 1 280 ? -0.673 10.602 5.209 1.00 90.44 280 ILE A N 1
ATOM 2131 C CA . ILE A 1 280 ? -1.609 10.681 6.347 1.00 90.44 280 ILE A CA 1
ATOM 2132 C C . ILE A 1 280 ? -1.374 11.880 7.254 1.00 90.44 280 ILE A C 1
ATOM 2134 O O . ILE A 1 280 ? -2.291 12.679 7.436 1.00 90.44 280 ILE A O 1
ATOM 2138 N N . ASN A 1 281 ? -0.188 12.001 7.847 1.00 93.19 281 ASN A N 1
ATOM 2139 C CA . ASN A 1 281 ? 0.069 12.929 8.946 1.00 93.19 281 ASN A CA 1
ATOM 2140 C C . ASN A 1 281 ? 0.702 14.232 8.430 1.00 93.19 281 ASN A C 1
ATOM 2142 O O . ASN A 1 281 ? 1.869 14.203 8.040 1.00 93.19 281 ASN A O 1
ATOM 2146 N N . PRO A 1 282 ? -0.018 15.379 8.434 1.00 93.25 282 PRO A N 1
ATOM 2147 C CA . PRO A 1 282 ? 0.476 16.627 7.850 1.00 93.25 282 PRO A CA 1
ATOM 2148 C C . PRO A 1 282 ? 1.750 17.160 8.503 1.00 93.25 282 PRO A C 1
ATOM 2150 O O . PRO A 1 282 ? 2.702 17.481 7.801 1.00 93.25 282 PRO A O 1
ATOM 2153 N N . ASP A 1 283 ? 1.759 17.228 9.833 1.00 95.19 283 ASP A N 1
ATOM 2154 C CA . ASP A 1 283 ? 2.881 17.703 10.644 1.00 95.19 283 ASP A CA 1
ATOM 2155 C C . ASP A 1 283 ? 2.943 16.869 11.937 1.00 95.19 283 ASP A C 1
ATOM 2157 O O . ASP A 1 283 ? 2.320 17.231 12.940 1.00 95.19 283 ASP A O 1
ATOM 2161 N N . PRO A 1 284 ? 3.574 15.680 11.900 1.00 95.94 284 PRO A N 1
ATOM 2162 C CA . PRO A 1 284 ? 3.654 14.800 13.062 1.00 95.94 284 PRO A CA 1
ATOM 2163 C C . PRO A 1 284 ? 4.551 15.405 14.151 1.00 95.94 284 PRO A C 1
ATOM 2165 O O . PRO A 1 284 ? 5.582 16.002 13.844 1.00 95.94 284 PRO A O 1
ATOM 2168 N N . THR A 1 285 ? 4.213 15.200 15.430 1.00 97.00 285 THR A N 1
ATOM 2169 C CA . THR A 1 285 ? 5.110 15.537 16.558 1.00 97.00 285 THR A CA 1
ATOM 2170 C C . THR A 1 285 ? 6.335 14.617 16.596 1.00 97.00 285 THR A C 1
ATOM 2172 O O . THR A 1 285 ? 6.375 13.600 15.905 1.00 97.00 285 THR A O 1
ATOM 2175 N N . ALA A 1 286 ? 7.339 14.920 17.428 1.00 97.38 286 ALA A N 1
ATOM 2176 C CA . ALA A 1 286 ? 8.520 14.063 17.570 1.00 97.38 286 ALA A CA 1
ATOM 2177 C C . ALA A 1 286 ? 8.162 12.635 18.032 1.00 97.38 286 ALA A C 1
ATOM 2179 O O . ALA A 1 286 ? 8.695 11.651 17.518 1.00 97.38 286 ALA A O 1
ATOM 2180 N N . GLU A 1 287 ? 7.202 12.500 18.950 1.00 96.38 287 GLU A N 1
ATOM 2181 C CA . GLU A 1 287 ? 6.700 11.210 19.424 1.00 96.38 287 GLU A CA 1
ATOM 2182 C C . GLU A 1 287 ? 6.004 10.443 18.302 1.00 96.38 287 GLU A C 1
ATOM 2184 O O . GLU A 1 287 ? 6.265 9.252 18.122 1.00 96.38 287 GLU A O 1
ATOM 2189 N N . GLN A 1 288 ? 5.158 11.126 17.529 1.00 96.69 288 GLN A N 1
ATOM 2190 C CA . GLN A 1 288 ? 4.461 10.530 16.393 1.00 96.69 288 GLN A CA 1
ATOM 2191 C C . GLN A 1 288 ? 5.452 10.104 15.309 1.00 96.69 288 GLN A C 1
ATOM 2193 O O . GLN A 1 288 ? 5.385 8.982 14.821 1.00 96.69 288 GLN A O 1
ATOM 2198 N N . LEU A 1 289 ? 6.431 10.950 14.992 1.00 97.56 289 LEU A N 1
ATOM 2199 C CA . LEU A 1 289 ? 7.473 10.662 14.013 1.00 97.56 289 LEU A CA 1
ATOM 2200 C C . LEU A 1 289 ? 8.355 9.477 14.445 1.00 97.56 289 LEU A C 1
ATOM 2202 O O . LEU A 1 289 ? 8.712 8.646 13.610 1.00 97.56 289 LEU A O 1
ATOM 2206 N N . SER A 1 290 ? 8.635 9.337 15.748 1.00 97.31 290 SER A N 1
ATOM 2207 C CA . SER A 1 290 ? 9.310 8.151 16.301 1.00 97.31 290 SER A CA 1
ATOM 2208 C C . SER A 1 290 ? 8.495 6.869 16.089 1.00 97.31 290 SER A C 1
ATOM 2210 O O . SER A 1 290 ? 9.053 5.819 15.780 1.00 97.31 290 SER A O 1
ATOM 2212 N N . GLU A 1 291 ? 7.168 6.948 16.217 1.00 96.06 291 GLU A N 1
ATOM 2213 C CA . GLU A 1 291 ? 6.272 5.810 16.009 1.00 96.06 291 GLU A CA 1
ATOM 2214 C C . GLU A 1 291 ? 6.158 5.450 14.521 1.00 96.06 291 GLU A C 1
ATOM 2216 O O . GLU A 1 291 ? 6.243 4.272 14.185 1.00 96.06 291 GLU A O 1
ATOM 2221 N N . ILE A 1 292 ? 6.063 6.446 13.630 1.00 97.25 292 ILE A N 1
ATOM 2222 C CA . ILE A 1 292 ? 6.087 6.255 12.168 1.00 97.25 292 ILE A CA 1
ATOM 2223 C C . ILE A 1 292 ? 7.357 5.508 11.752 1.00 97.25 292 ILE A C 1
ATOM 2225 O O . ILE A 1 292 ? 7.292 4.567 10.961 1.00 97.25 292 ILE A O 1
ATOM 2229 N N . ALA A 1 293 ? 8.508 5.892 12.308 1.00 97.81 293 ALA A N 1
ATOM 2230 C CA . ALA A 1 293 ? 9.785 5.254 12.015 1.00 97.81 293 ALA A CA 1
ATOM 2231 C C . ALA A 1 293 ? 9.804 3.769 12.405 1.00 97.81 293 ALA A C 1
ATOM 2233 O O . ALA A 1 293 ? 10.231 2.931 11.611 1.00 97.81 293 ALA A O 1
ATOM 2234 N N . ILE A 1 294 ? 9.292 3.439 13.595 1.00 96.56 294 ILE A N 1
ATOM 2235 C CA . ILE A 1 294 ? 9.195 2.055 14.079 1.00 96.56 294 ILE A CA 1
ATOM 2236 C C . ILE A 1 294 ? 8.218 1.247 13.211 1.00 96.56 294 ILE A C 1
ATOM 2238 O O . ILE A 1 294 ? 8.590 0.189 12.707 1.00 96.56 294 ILE A O 1
ATOM 2242 N N . GLN A 1 295 ? 7.010 1.768 12.959 1.00 95.25 295 GLN A N 1
ATOM 2243 C CA . GLN A 1 295 ? 6.003 1.115 12.107 1.00 95.25 295 GLN A CA 1
ATOM 2244 C C . GLN A 1 295 ? 6.534 0.844 10.687 1.00 95.25 295 GLN A C 1
ATOM 2246 O O . GLN A 1 295 ? 6.300 -0.226 10.111 1.00 95.25 295 GLN A O 1
ATOM 2251 N N . SER A 1 296 ? 7.287 1.797 10.135 1.00 97.00 296 SER A N 1
ATOM 2252 C CA . SER A 1 296 ? 7.896 1.688 8.809 1.00 97.00 296 SER A CA 1
ATOM 2253 C C . SER A 1 296 ? 9.033 0.669 8.773 1.00 97.00 296 SER A C 1
ATOM 2255 O O . SER A 1 296 ? 9.150 -0.063 7.791 1.00 97.00 296 SER A O 1
ATOM 2257 N N . ALA A 1 297 ? 9.845 0.588 9.831 1.00 96.81 297 ALA A N 1
ATOM 2258 C CA . ALA A 1 297 ? 10.906 -0.407 9.960 1.00 96.81 297 ALA A CA 1
ATOM 2259 C C . ALA A 1 297 ? 10.344 -1.831 10.049 1.00 96.81 297 ALA A C 1
ATOM 2261 O O . ALA A 1 297 ? 10.797 -2.718 9.323 1.00 96.81 297 ALA A O 1
ATOM 2262 N N . ASP A 1 298 ? 9.322 -2.028 10.886 1.00 94.06 298 ASP A N 1
ATOM 2263 C CA . ASP A 1 298 ? 8.651 -3.320 11.042 1.00 94.06 298 ASP A CA 1
ATOM 2264 C C . ASP A 1 298 ? 7.990 -3.743 9.721 1.00 94.06 298 ASP A C 1
ATOM 2266 O O . ASP A 1 298 ? 8.111 -4.893 9.298 1.00 94.06 298 ASP A O 1
ATOM 2270 N N . SER A 1 299 ? 7.370 -2.795 9.011 1.00 93.50 299 SER A N 1
ATOM 2271 C CA . SER A 1 299 ? 6.817 -3.047 7.679 1.00 93.50 299 SER A CA 1
ATOM 2272 C C . SER A 1 299 ? 7.901 -3.421 6.672 1.00 93.50 299 SER A C 1
ATOM 2274 O O . SER A 1 299 ? 7.758 -4.424 5.984 1.00 93.50 299 SER A O 1
ATOM 2276 N N . ALA A 1 300 ? 9.007 -2.677 6.595 1.00 94.19 300 ALA A N 1
ATOM 2277 C CA . ALA A 1 300 ? 10.109 -3.004 5.691 1.00 94.19 300 ALA A CA 1
ATOM 2278 C C . ALA A 1 300 ? 10.607 -4.442 5.916 1.00 94.19 300 ALA A C 1
ATOM 2280 O O . ALA A 1 300 ? 10.658 -5.228 4.967 1.00 94.19 300 ALA A O 1
ATOM 2281 N N . ALA A 1 301 ? 10.857 -4.812 7.176 1.00 92.62 301 ALA A N 1
ATOM 2282 C CA . ALA A 1 301 ? 11.290 -6.157 7.544 1.00 92.62 301 ALA A CA 1
ATOM 2283 C C . ALA A 1 301 ? 10.266 -7.229 7.141 1.00 92.62 301 ALA A C 1
ATOM 2285 O O . ALA A 1 301 ? 10.634 -8.276 6.606 1.00 92.62 301 ALA A O 1
ATOM 2286 N N . ALA A 1 302 ? 8.976 -6.953 7.341 1.00 89.00 302 ALA A N 1
ATOM 2287 C CA . ALA A 1 302 ? 7.892 -7.870 7.008 1.00 89.00 302 ALA A CA 1
ATOM 2288 C C . ALA A 1 302 ? 7.750 -8.136 5.495 1.00 89.00 302 ALA A C 1
ATOM 2290 O O . ALA A 1 302 ? 7.200 -9.166 5.103 1.00 89.00 302 ALA A O 1
ATOM 2291 N N . PHE A 1 303 ? 8.274 -7.237 4.658 1.00 90.12 303 PHE A N 1
ATOM 2292 C CA . PHE A 1 303 ? 8.339 -7.365 3.200 1.00 90.12 303 PHE A CA 1
ATOM 2293 C C . PHE A 1 303 ? 9.748 -7.721 2.687 1.00 90.12 303 PHE A C 1
ATOM 2295 O O . PHE A 1 303 ? 10.053 -7.506 1.516 1.00 90.12 303 PHE A O 1
ATOM 2302 N N . GLY A 1 304 ? 10.617 -8.257 3.554 1.00 88.25 304 GLY A N 1
ATOM 2303 C CA . GLY A 1 304 ? 11.945 -8.758 3.178 1.00 88.25 304 GLY A CA 1
ATOM 2304 C C . GLY A 1 304 ? 13.014 -7.676 2.988 1.00 88.25 304 GLY A C 1
ATOM 2305 O O . GLY A 1 304 ? 14.132 -7.981 2.571 1.00 88.25 304 GLY A O 1
ATOM 2306 N N . ILE A 1 305 ? 12.707 -6.417 3.305 1.00 91.69 305 ILE A N 1
ATOM 2307 C CA . ILE A 1 305 ? 13.640 -5.292 3.210 1.00 91.69 305 ILE A CA 1
ATOM 2308 C C . ILE A 1 305 ? 14.314 -5.106 4.571 1.00 91.69 305 ILE A C 1
ATOM 2310 O O . ILE A 1 305 ? 13.663 -4.778 5.559 1.00 91.69 305 ILE A O 1
ATOM 2314 N N . GLU A 1 306 ? 15.635 -5.284 4.632 1.00 92.50 306 GLU A N 1
ATOM 2315 C CA . GLU A 1 306 ? 16.408 -5.045 5.857 1.00 92.50 306 GLU A CA 1
ATOM 2316 C C . GLU A 1 306 ? 16.253 -3.576 6.303 1.00 92.50 306 GLU A C 1
ATOM 2318 O O . GLU A 1 306 ? 16.634 -2.682 5.540 1.00 92.50 306 GLU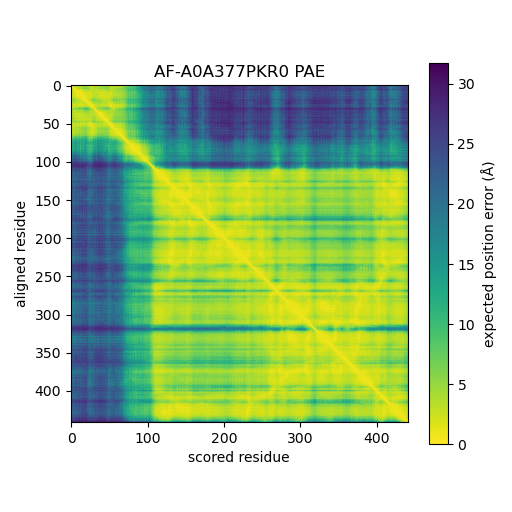 A O 1
ATOM 2323 N N . PRO A 1 307 ? 15.708 -3.288 7.502 1.00 96.19 307 PRO A N 1
ATOM 2324 C CA . PRO A 1 307 ? 15.390 -1.925 7.906 1.00 96.19 307 PRO A CA 1
ATOM 2325 C C . PRO A 1 307 ? 16.645 -1.152 8.330 1.00 96.19 307 PRO A C 1
ATOM 2327 O O . PRO A 1 307 ? 17.277 -1.447 9.343 1.00 96.19 307 PRO A O 1
ATOM 2330 N N . ARG A 1 308 ? 16.982 -0.115 7.561 1.00 96.94 308 ARG A N 1
ATOM 2331 C CA . ARG A 1 308 ? 17.990 0.905 7.881 1.00 96.94 308 ARG A CA 1
ATOM 2332 C C . ARG A 1 308 ? 17.318 2.260 7.750 1.00 96.94 308 ARG A C 1
ATOM 2334 O O . ARG A 1 308 ? 17.133 2.754 6.636 1.00 96.94 308 ARG A O 1
ATOM 2341 N N . VAL A 1 309 ? 16.888 2.800 8.884 1.00 98.38 309 VAL A N 1
ATOM 2342 C CA . VAL A 1 309 ? 15.946 3.917 8.953 1.00 98.38 309 VAL A CA 1
ATOM 2343 C C . VAL A 1 309 ? 16.693 5.242 9.012 1.00 98.38 309 VAL A C 1
ATOM 2345 O O . VAL A 1 309 ? 17.391 5.528 9.982 1.00 98.38 309 VAL A O 1
ATOM 2348 N N . ALA A 1 310 ? 16.533 6.061 7.979 1.00 98.25 310 ALA A N 1
ATOM 2349 C CA . ALA A 1 310 ? 17.024 7.429 7.937 1.00 98.25 310 ALA A CA 1
ATOM 2350 C C . ALA A 1 310 ? 15.893 8.402 8.276 1.00 98.25 310 ALA A C 1
ATOM 2352 O O . ALA A 1 310 ? 14.902 8.489 7.547 1.00 98.25 310 ALA A O 1
ATOM 2353 N N . MET A 1 311 ? 16.065 9.167 9.352 1.00 98.00 311 MET A N 1
ATOM 2354 C CA . MET A 1 311 ? 15.151 10.251 9.706 1.00 98.00 311 MET A CA 1
ATOM 2355 C C . MET A 1 311 ? 15.558 11.511 8.939 1.00 98.00 311 MET A C 1
ATOM 2357 O O . MET A 1 311 ? 16.604 12.111 9.204 1.00 98.00 311 MET A O 1
ATOM 2361 N N . ILE A 1 312 ? 14.757 11.879 7.940 1.00 97.62 312 ILE A N 1
ATOM 2362 C CA . ILE A 1 312 ? 15.111 12.881 6.936 1.00 97.62 312 ILE A CA 1
ATOM 2363 C C . ILE A 1 312 ? 14.907 14.297 7.464 1.00 97.62 312 ILE A C 1
ATOM 2365 O O . ILE A 1 312 ? 13.909 14.623 8.103 1.00 97.62 312 ILE A O 1
ATOM 2369 N N . SER A 1 313 ? 15.867 15.163 7.161 1.00 95.31 313 SER A N 1
ATOM 2370 C CA . SER A 1 313 ? 15.830 16.589 7.461 1.00 95.31 313 SER A CA 1
ATOM 2371 C C . SER A 1 313 ? 16.650 17.370 6.432 1.00 95.31 313 SER A C 1
ATOM 2373 O O . SER A 1 313 ? 17.403 16.802 5.642 1.00 95.31 313 SER A O 1
ATOM 2375 N N . TYR A 1 314 ? 16.558 18.698 6.451 1.00 91.06 314 TYR A N 1
ATOM 2376 C CA . TYR A 1 314 ? 17.444 19.558 5.665 1.00 91.06 314 TYR A CA 1
ATOM 2377 C C . TYR A 1 314 ? 18.851 19.700 6.282 1.00 91.06 314 TYR A C 1
ATOM 2379 O O . TYR A 1 314 ? 19.713 20.341 5.682 1.00 91.06 314 TYR A O 1
ATOM 2387 N N . SER A 1 315 ? 19.108 19.100 7.452 1.00 89.88 315 SER A N 1
ATOM 2388 C CA . SER A 1 315 ? 20.403 19.097 8.146 1.00 89.88 315 SER A CA 1
ATOM 2389 C C . SER A 1 315 ? 20.890 17.676 8.452 1.00 89.88 315 SER A C 1
ATOM 2391 O O . SER A 1 315 ? 20.089 16.755 8.587 1.00 89.88 315 SER A O 1
ATOM 2393 N N . THR A 1 316 ? 22.214 17.508 8.557 1.00 85.75 316 THR A N 1
ATOM 2394 C CA . THR A 1 316 ? 22.858 16.249 8.963 1.00 85.75 316 THR A CA 1
ATOM 2395 C C . THR A 1 316 ? 23.562 16.421 10.313 1.00 85.75 316 THR A C 1
ATOM 2397 O O . THR A 1 316 ? 24.385 17.332 10.472 1.00 85.75 316 THR A O 1
ATOM 2400 N N . GLY A 1 317 ? 23.261 15.558 11.285 1.00 81.69 317 GLY A N 1
ATOM 2401 C CA . GLY A 1 317 ? 23.876 15.570 12.617 1.00 81.69 317 GLY A CA 1
ATOM 2402 C C . GLY A 1 317 ? 23.655 16.886 13.380 1.00 81.69 317 GLY A C 1
ATOM 2403 O O . GLY A 1 317 ? 22.522 17.286 13.650 1.00 81.69 317 GLY A O 1
ATOM 2404 N N . ASN A 1 318 ? 24.750 17.572 13.724 1.00 76.75 318 ASN A N 1
ATOM 2405 C CA . ASN A 1 318 ? 24.734 18.834 14.484 1.00 76.75 318 ASN A CA 1
ATOM 2406 C C . ASN A 1 318 ? 24.986 20.079 13.611 1.00 76.75 318 ASN A C 1
ATOM 2408 O O . ASN A 1 318 ? 25.231 21.160 14.138 1.00 76.75 318 ASN A O 1
ATOM 2412 N N . SER A 1 319 ? 24.978 19.937 12.281 1.00 73.81 319 SER A N 1
ATOM 2413 C CA . SER A 1 319 ? 25.340 21.028 11.358 1.00 73.81 319 SER A CA 1
ATOM 2414 C C . SER A 1 319 ? 24.300 22.150 11.264 1.00 73.81 319 SER A C 1
ATOM 2416 O O . SER A 1 319 ? 24.636 23.263 10.871 1.00 73.81 319 SER A O 1
ATOM 2418 N N . GLY A 1 320 ? 23.043 21.869 11.605 1.00 74.69 320 GLY A N 1
ATOM 2419 C CA . GLY A 1 320 ? 21.931 22.810 11.537 1.00 74.69 320 GLY A CA 1
ATOM 2420 C C . GLY A 1 320 ? 21.144 22.852 12.840 1.00 74.69 320 GLY A C 1
ATOM 2421 O O . GLY A 1 320 ? 21.079 21.871 13.582 1.00 74.69 320 GLY A O 1
ATOM 2422 N N . ALA A 1 321 ? 20.534 24.008 13.088 1.00 79.00 321 ALA A N 1
ATOM 2423 C CA . ALA A 1 321 ? 19.646 24.269 14.211 1.00 79.00 321 ALA A CA 1
ATOM 2424 C C . ALA A 1 321 ? 18.302 24.789 13.683 1.00 79.00 321 ALA A C 1
ATOM 2426 O O . ALA A 1 321 ? 18.248 25.449 12.643 1.00 79.00 321 ALA A O 1
ATOM 2427 N N . GLY A 1 322 ? 17.217 24.482 14.387 1.00 88.31 322 GLY A N 1
ATOM 2428 C CA . GLY A 1 322 ? 15.862 24.892 14.017 1.00 88.31 322 GLY A CA 1
ATOM 2429 C C . GLY A 1 322 ? 14.824 23.919 14.559 1.00 88.31 322 GLY A C 1
ATOM 2430 O O . GLY A 1 322 ? 15.146 22.759 14.802 1.00 88.31 322 GLY A O 1
ATOM 2431 N N . SER A 1 323 ? 13.585 24.381 14.733 1.00 89.00 323 SER A N 1
ATOM 2432 C CA . SER A 1 323 ? 12.494 23.575 15.303 1.00 89.00 323 SER A CA 1
ATOM 2433 C C . SER A 1 323 ? 12.306 22.242 14.580 1.00 89.00 323 SER A C 1
ATOM 2435 O O . SER A 1 323 ? 12.146 21.216 15.234 1.00 89.00 323 SER A O 1
ATOM 2437 N N . ASP A 1 324 ? 12.406 22.234 13.250 1.00 89.62 324 ASP A N 1
ATOM 2438 C CA . ASP A 1 324 ? 12.210 21.022 12.448 1.00 89.62 324 ASP A CA 1
ATOM 2439 C C . ASP A 1 324 ? 13.382 20.042 12.579 1.00 89.62 324 ASP A C 1
ATOM 2441 O O . ASP A 1 324 ? 13.185 18.829 12.586 1.00 89.62 324 ASP A O 1
ATOM 2445 N N . VAL A 1 325 ? 14.609 20.550 12.738 1.00 93.31 325 VAL A N 1
ATOM 2446 C CA . VAL A 1 325 ? 15.796 19.712 12.975 1.00 93.31 325 VAL A CA 1
ATOM 2447 C C . VAL A 1 325 ? 15.754 19.124 14.384 1.00 93.31 325 VAL A C 1
ATOM 2449 O O . VAL A 1 325 ? 16.002 17.931 14.545 1.00 93.31 325 VAL A O 1
ATOM 2452 N N . GLU A 1 326 ? 15.397 19.929 15.391 1.00 94.12 326 GLU A N 1
ATOM 2453 C CA . GLU A 1 326 ? 15.223 19.453 16.768 1.00 94.12 326 GLU A CA 1
ATOM 2454 C C . GLU A 1 326 ? 14.104 18.411 16.861 1.00 94.12 326 GLU A C 1
ATOM 2456 O O . GLU A 1 326 ? 14.290 17.385 17.509 1.00 94.12 326 GLU A O 1
ATOM 2461 N N . LYS A 1 327 ? 12.983 18.615 16.152 1.00 95.81 327 LYS A N 1
ATOM 2462 C CA . LYS A 1 327 ? 11.887 17.640 16.053 1.00 95.81 327 LYS A CA 1
ATOM 2463 C C . LYS A 1 327 ? 12.389 16.284 15.556 1.00 95.81 327 LYS A C 1
ATOM 2465 O O . LYS A 1 327 ? 12.107 15.260 16.174 1.00 95.81 327 LYS A O 1
ATOM 2470 N N . VAL A 1 328 ? 13.146 16.267 14.456 1.00 96.94 328 VAL A N 1
ATOM 2471 C CA . VAL A 1 328 ? 13.689 15.026 13.880 1.00 96.94 328 VAL A CA 1
ATOM 2472 C C . VAL A 1 328 ? 14.738 14.395 14.800 1.00 96.94 328 VAL A C 1
ATOM 2474 O O . VAL A 1 328 ? 14.754 13.174 14.965 1.00 96.94 328 VAL A O 1
ATOM 2477 N N . ARG A 1 329 ? 15.592 15.203 15.438 1.00 95.88 329 ARG A N 1
ATOM 2478 C CA . ARG A 1 329 ? 16.597 14.721 16.396 1.00 95.88 329 ARG A CA 1
ATOM 2479 C C . ARG A 1 329 ? 15.944 14.060 17.607 1.00 95.88 329 ARG A C 1
ATOM 2481 O O . ARG A 1 329 ? 16.326 12.952 17.979 1.00 95.88 329 ARG A O 1
ATOM 2488 N N . GLU A 1 330 ? 14.927 14.700 18.171 1.00 97.19 330 GLU A N 1
ATOM 2489 C CA . GLU A 1 330 ? 14.176 14.159 19.299 1.00 97.19 330 GLU A CA 1
ATOM 2490 C C . GLU A 1 330 ? 13.402 12.895 18.907 1.00 97.19 330 GLU A C 1
ATOM 2492 O O . GLU A 1 330 ? 13.464 11.892 19.614 1.00 97.19 330 GLU A O 1
ATOM 2497 N N . ALA A 1 331 ? 12.761 12.878 17.733 1.00 97.62 331 ALA A N 1
ATOM 2498 C CA . ALA A 1 331 ? 12.100 11.682 17.209 1.00 97.62 331 ALA A CA 1
ATOM 2499 C C . ALA A 1 331 ? 13.071 10.499 17.055 1.00 97.62 331 ALA A C 1
ATOM 2501 O O . ALA A 1 331 ? 12.725 9.365 17.391 1.00 97.62 331 ALA A O 1
ATOM 2502 N N . THR A 1 332 ? 14.292 10.769 16.580 1.00 97.50 332 THR A N 1
ATOM 2503 C CA . THR A 1 332 ? 15.356 9.763 16.434 1.00 97.50 332 THR A CA 1
ATOM 2504 C C . THR A 1 332 ? 15.742 9.184 17.796 1.00 97.50 332 THR A C 1
ATOM 2506 O O . THR A 1 332 ? 15.748 7.964 17.956 1.00 97.50 332 THR A O 1
ATOM 2509 N N . ARG A 1 333 ? 15.985 10.043 18.797 1.00 97.81 333 ARG A N 1
ATOM 2510 C CA . ARG A 1 333 ? 16.302 9.627 20.174 1.00 97.81 333 ARG A CA 1
ATOM 2511 C C . ARG A 1 333 ? 15.189 8.759 20.767 1.00 97.81 333 ARG A C 1
ATOM 2513 O O . ARG A 1 333 ? 15.456 7.674 21.275 1.00 97.81 333 ARG A O 1
ATOM 2520 N N . LEU A 1 334 ? 13.936 9.203 20.652 1.00 97.81 334 LEU A N 1
ATOM 2521 C CA . LEU A 1 334 ? 12.768 8.475 21.157 1.00 97.81 334 LEU A CA 1
ATOM 2522 C C . LEU A 1 334 ? 12.605 7.101 20.496 1.00 97.81 334 LEU A C 1
ATOM 2524 O O . LEU A 1 334 ? 12.250 6.133 21.169 1.00 97.81 334 LEU A O 1
ATOM 2528 N N . ALA A 1 335 ? 12.857 6.996 19.189 1.00 97.25 335 ALA A N 1
ATOM 2529 C CA . ALA A 1 335 ? 12.783 5.724 18.479 1.00 97.25 335 ALA A CA 1
ATOM 2530 C C . ALA A 1 335 ? 13.891 4.755 18.928 1.00 97.25 335 ALA A C 1
ATOM 2532 O O . ALA A 1 335 ? 13.596 3.591 19.197 1.00 97.25 335 ALA A O 1
ATOM 2533 N N . GLN A 1 336 ? 15.128 5.241 19.086 1.00 97.12 336 GLN A N 1
ATOM 2534 C CA . GLN A 1 336 ? 16.262 4.453 19.594 1.00 97.12 336 GLN A CA 1
ATOM 2535 C C . GLN A 1 336 ? 16.024 3.948 21.023 1.00 97.12 336 GLN A C 1
ATOM 2537 O O . GLN A 1 336 ? 16.364 2.812 21.339 1.00 97.12 336 GLN A O 1
ATOM 2542 N N . GLU A 1 337 ? 15.405 4.760 21.883 1.00 97.31 337 GLU A N 1
ATOM 2543 C CA . GLU A 1 337 ? 15.069 4.362 23.256 1.00 97.31 337 GLU A CA 1
ATOM 2544 C C . GLU A 1 337 ? 13.969 3.301 23.310 1.00 97.31 337 GLU A C 1
ATOM 2546 O O . GLU A 1 337 ? 14.061 2.351 24.088 1.00 97.31 337 GLU A O 1
ATOM 2551 N N . LYS A 1 338 ? 12.931 3.440 22.478 1.00 95.56 338 LYS A N 1
ATOM 2552 C CA . LYS A 1 338 ? 11.818 2.480 22.413 1.00 95.56 338 LYS A CA 1
ATOM 2553 C C . LYS A 1 338 ? 12.223 1.156 21.764 1.00 95.56 338 LYS A C 1
ATOM 2555 O O . LYS A 1 338 ? 11.698 0.112 22.150 1.00 95.56 338 LYS A O 1
ATOM 2560 N N . ARG A 1 339 ? 13.109 1.195 20.765 1.00 95.06 339 ARG A N 1
ATOM 2561 C CA . ARG A 1 339 ? 13.552 0.036 19.976 1.00 95.06 339 ARG A CA 1
ATOM 2562 C C . ARG A 1 339 ? 15.071 0.072 19.740 1.00 95.06 339 ARG A C 1
ATOM 2564 O O . ARG A 1 339 ? 15.510 0.381 18.631 1.00 95.06 339 ARG A O 1
ATOM 2571 N N . PRO A 1 340 ? 15.888 -0.277 20.755 1.00 96.00 340 PRO A N 1
ATOM 2572 C CA . PRO A 1 340 ? 17.351 -0.286 20.637 1.00 96.00 340 PRO A CA 1
ATOM 2573 C C . PRO A 1 340 ? 17.897 -1.289 19.609 1.00 96.00 340 PRO A C 1
ATOM 2575 O O . PRO A 1 340 ? 19.064 -1.221 19.236 1.00 96.00 340 PRO A O 1
ATOM 2578 N N . ASP A 1 341 ? 17.070 -2.246 19.181 1.00 95.56 341 ASP A N 1
ATOM 2579 C CA . ASP A 1 341 ? 17.375 -3.230 18.145 1.00 95.56 341 ASP A CA 1
ATOM 2580 C C . ASP A 1 341 ? 17.328 -2.652 16.720 1.00 95.56 341 ASP A C 1
ATOM 2582 O O . ASP A 1 341 ? 17.934 -3.222 15.811 1.00 95.56 341 ASP A O 1
ATOM 2586 N N . LEU A 1 342 ? 16.629 -1.530 16.507 1.00 95.69 342 LEU A N 1
ATOM 2587 C CA . LEU A 1 342 ? 16.483 -0.929 15.185 1.00 95.69 342 LEU A CA 1
ATOM 2588 C C . LEU A 1 342 ? 17.721 -0.123 14.786 1.00 95.69 342 LEU A C 1
ATOM 2590 O O . LEU A 1 342 ? 1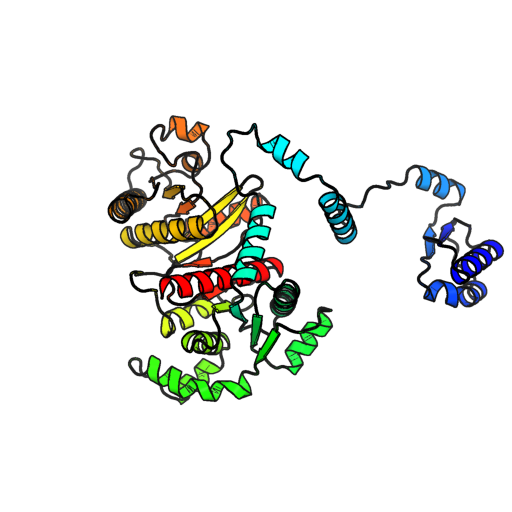8.221 0.724 15.526 1.00 95.69 342 LEU A O 1
ATOM 2594 N N . ILE A 1 343 ? 18.171 -0.330 13.549 1.00 97.19 343 ILE A N 1
ATOM 2595 C CA . ILE A 1 343 ? 19.236 0.467 12.940 1.00 97.19 343 ILE A CA 1
ATOM 2596 C C . ILE A 1 343 ? 18.612 1.761 12.403 1.00 97.19 343 ILE A C 1
ATOM 2598 O O . ILE A 1 343 ? 18.118 1.805 11.274 1.00 97.19 343 ILE A O 1
ATOM 2602 N N . ILE A 1 344 ? 18.622 2.806 13.229 1.00 97.88 344 ILE A N 1
ATOM 2603 C CA . ILE A 1 344 ? 18.015 4.111 12.945 1.00 97.88 344 ILE A CA 1
ATOM 2604 C C . ILE A 1 344 ? 18.983 5.255 13.256 1.00 97.88 344 ILE A C 1
ATOM 2606 O O . ILE A 1 344 ? 19.663 5.240 14.284 1.00 97.88 344 ILE A O 1
ATOM 2610 N N . ASP A 1 345 ? 19.037 6.251 12.373 1.00 96.81 345 ASP A N 1
ATOM 2611 C CA . ASP A 1 345 ? 19.866 7.442 12.550 1.00 96.81 345 ASP A CA 1
ATOM 2612 C C . ASP A 1 345 ? 19.231 8.685 11.913 1.00 96.81 345 ASP A C 1
ATOM 2614 O O . ASP A 1 345 ? 18.423 8.602 10.982 1.00 96.81 345 ASP A O 1
ATOM 2618 N N . GLY A 1 346 ? 19.598 9.850 12.433 1.00 94.44 346 GLY A N 1
ATOM 2619 C CA . GLY A 1 346 ? 18.930 11.106 12.148 1.00 94.44 346 GLY A CA 1
ATOM 2620 C C . GLY A 1 346 ? 19.385 12.253 13.051 1.00 94.44 346 GLY A C 1
ATOM 2621 O O . GLY A 1 346 ? 19.894 12.016 14.145 1.00 94.44 346 GLY A O 1
ATOM 2622 N N . PRO A 1 347 ? 19.177 13.514 12.647 1.00 95.50 347 PRO A N 1
ATOM 2623 C CA . PRO A 1 347 ? 18.675 13.948 11.344 1.00 95.50 347 PRO A CA 1
ATOM 2624 C C . PRO A 1 347 ? 19.712 13.723 10.230 1.00 95.50 347 PRO A C 1
ATOM 2626 O O . PRO A 1 347 ? 20.908 13.952 10.430 1.00 95.50 347 PRO A O 1
ATOM 2629 N N . LEU A 1 348 ? 19.252 13.287 9.056 1.00 95.69 348 LEU A N 1
ATOM 2630 C CA . LEU A 1 348 ? 20.072 13.082 7.859 1.00 95.69 348 LEU A CA 1
ATOM 2631 C C . LEU A 1 348 ? 19.483 13.838 6.665 1.00 95.69 348 LEU A C 1
ATOM 2633 O O . LEU A 1 348 ? 18.280 13.782 6.412 1.00 95.69 348 LEU A O 1
ATOM 2637 N N . GLN A 1 349 ? 20.341 14.480 5.874 1.00 95.38 349 GLN A N 1
ATOM 2638 C CA . GLN A 1 349 ? 19.944 14.927 4.540 1.00 95.38 349 GLN A CA 1
ATOM 2639 C C . GLN A 1 349 ? 19.759 13.734 3.600 1.00 95.38 349 GLN A C 1
ATOM 2641 O O . GLN A 1 349 ? 20.389 12.687 3.762 1.00 95.38 349 GLN A O 1
ATOM 2646 N N . TYR A 1 350 ? 18.904 13.904 2.590 1.00 94.75 350 TYR A N 1
ATOM 2647 C CA . TYR A 1 350 ? 18.583 12.834 1.646 1.00 94.75 350 TYR A CA 1
ATOM 2648 C C . TYR A 1 350 ? 19.827 12.306 0.906 1.00 94.75 350 TYR A C 1
ATOM 2650 O O . TYR A 1 350 ? 19.996 11.096 0.765 1.00 94.75 350 TYR A O 1
ATOM 2658 N N . ASP A 1 351 ? 20.737 13.198 0.501 1.00 92.94 351 ASP A N 1
ATOM 2659 C CA . ASP A 1 351 ? 22.012 12.841 -0.132 1.00 92.94 351 ASP A CA 1
ATOM 2660 C C . ASP A 1 351 ? 22.904 12.003 0.801 1.00 92.94 351 ASP A C 1
ATOM 2662 O O . ASP A 1 351 ? 23.404 10.958 0.395 1.00 92.94 351 ASP A O 1
ATOM 2666 N N . ALA A 1 352 ? 23.031 12.391 2.072 1.00 93.81 352 ALA A N 1
ATOM 2667 C CA . ALA A 1 352 ? 23.762 11.631 3.084 1.00 93.81 352 ALA A CA 1
ATOM 2668 C C . ALA A 1 352 ? 23.120 10.265 3.381 1.00 93.81 352 ALA A C 1
ATOM 2670 O O . ALA A 1 352 ? 23.828 9.308 3.686 1.00 93.81 352 ALA A O 1
ATOM 2671 N N . ALA A 1 353 ? 21.794 10.148 3.289 1.00 94.88 353 ALA A N 1
ATOM 2672 C CA . ALA A 1 353 ? 21.086 8.892 3.518 1.00 94.88 353 ALA A CA 1
ATOM 2673 C C . ALA A 1 353 ? 21.292 7.877 2.375 1.00 94.88 353 ALA A C 1
ATOM 2675 O O . ALA A 1 353 ? 21.460 6.687 2.651 1.00 94.88 353 ALA A O 1
ATOM 2676 N N . ILE A 1 354 ? 21.327 8.331 1.114 1.00 91.50 354 ILE A N 1
ATOM 2677 C CA . ILE A 1 354 ? 21.374 7.448 -0.068 1.00 91.50 354 ILE A CA 1
ATOM 2678 C C . ILE A 1 354 ? 22.775 7.282 -0.685 1.00 91.50 354 ILE A C 1
ATOM 2680 O O . ILE A 1 354 ? 23.096 6.203 -1.182 1.00 91.50 354 ILE A O 1
ATOM 2684 N N . MET A 1 355 ? 23.629 8.312 -0.658 1.00 91.50 355 MET A N 1
ATOM 2685 C CA . MET A 1 355 ? 24.924 8.320 -1.352 1.00 91.50 355 MET A CA 1
ATOM 2686 C C . MET A 1 355 ? 26.075 7.983 -0.395 1.00 91.50 355 MET A C 1
ATOM 2688 O O . MET A 1 355 ? 26.364 8.720 0.547 1.00 91.50 355 MET A O 1
ATOM 2692 N N . ALA A 1 356 ? 26.761 6.861 -0.635 1.00 90.50 356 ALA A N 1
ATOM 2693 C CA . ALA A 1 356 ? 27.820 6.360 0.248 1.00 90.50 356 ALA A CA 1
ATOM 2694 C C . ALA A 1 356 ? 29.061 7.271 0.326 1.00 90.50 356 ALA A C 1
ATOM 2696 O O . ALA A 1 356 ? 29.734 7.324 1.353 1.00 90.50 356 ALA A O 1
ATOM 2697 N N . ASP A 1 357 ? 29.388 7.976 -0.749 1.00 90.88 357 ASP A N 1
ATOM 2698 C CA . ASP A 1 357 ? 30.452 8.978 -0.814 1.00 90.88 357 ASP A CA 1
ATOM 2699 C C . ASP A 1 357 ? 30.106 10.238 -0.007 1.00 90.88 357 ASP A C 1
ATOM 2701 O O . ASP A 1 357 ? 30.933 10.698 0.784 1.00 90.88 357 ASP A O 1
ATOM 2705 N N . VAL A 1 358 ? 28.867 10.734 -0.105 1.00 89.88 358 VAL A N 1
ATOM 2706 C CA . VAL A 1 358 ? 28.385 11.861 0.715 1.00 89.88 358 VAL A CA 1
ATOM 2707 C C . VAL A 1 358 ? 28.313 11.473 2.193 1.00 89.88 358 VAL A C 1
ATOM 2709 O O . VAL A 1 358 ? 28.749 12.236 3.058 1.00 89.88 358 VAL A O 1
ATOM 2712 N N . ALA A 1 359 ? 27.834 10.263 2.491 1.00 91.56 359 ALA A N 1
ATOM 2713 C CA . ALA A 1 359 ? 27.763 9.718 3.844 1.00 91.56 359 ALA A CA 1
ATOM 2714 C C . ALA A 1 359 ? 29.129 9.700 4.542 1.00 91.56 359 ALA A C 1
ATOM 2716 O O . ALA A 1 359 ? 29.237 10.131 5.688 1.00 91.56 359 ALA A O 1
ATOM 2717 N N . LYS A 1 360 ? 30.198 9.291 3.841 1.00 91.19 360 LYS A N 1
ATOM 2718 C CA . LYS A 1 360 ? 31.571 9.308 4.381 1.00 91.19 360 LYS A CA 1
ATOM 2719 C C . LYS A 1 360 ? 32.024 10.701 4.814 1.00 91.19 360 LYS A C 1
ATOM 2721 O O . LYS A 1 360 ? 32.813 10.812 5.746 1.00 91.19 360 LYS A O 1
ATOM 2726 N N . SER A 1 361 ? 31.553 11.751 4.144 1.00 89.69 361 SER A N 1
ATOM 2727 C CA . SER A 1 361 ? 31.899 13.128 4.494 1.00 89.69 361 SER A CA 1
ATOM 2728 C C . SER A 1 361 ? 31.004 13.695 5.596 1.00 89.69 361 SER A C 1
ATOM 2730 O O . SER A 1 361 ? 31.518 14.321 6.520 1.00 89.69 361 SER A O 1
ATOM 2732 N N . LYS A 1 362 ? 29.681 13.499 5.506 1.00 89.31 362 LYS A N 1
ATOM 2733 C CA . LYS A 1 362 ? 28.705 14.158 6.391 1.00 89.31 362 LYS A CA 1
ATOM 2734 C C . LYS A 1 362 ? 28.365 13.364 7.658 1.00 89.31 362 LYS A C 1
ATOM 2736 O O . LYS A 1 362 ? 28.022 13.971 8.667 1.00 89.31 362 LYS A O 1
ATOM 2741 N N . ALA A 1 363 ? 28.443 12.034 7.616 1.00 89.94 363 ALA A N 1
ATOM 2742 C CA . ALA A 1 363 ? 28.054 11.140 8.709 1.00 89.94 363 ALA A CA 1
ATOM 2743 C C . ALA A 1 363 ? 28.882 9.827 8.715 1.00 89.94 363 ALA A C 1
ATOM 2745 O O . ALA A 1 363 ? 28.316 8.737 8.612 1.00 89.94 363 ALA A O 1
ATOM 2746 N N . PRO A 1 364 ? 30.225 9.890 8.849 1.00 88.06 364 PRO A N 1
ATOM 2747 C CA . PRO A 1 364 ? 31.118 8.736 8.662 1.00 88.06 364 PRO A CA 1
ATOM 2748 C C . PRO A 1 364 ? 30.885 7.571 9.6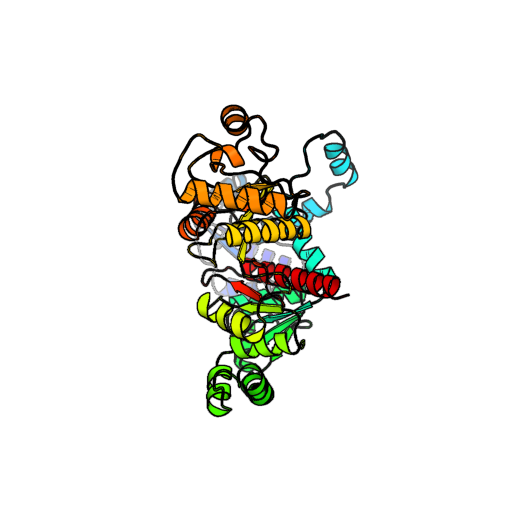32 1.00 88.06 364 PRO A C 1
ATOM 2750 O O . PRO A 1 364 ? 31.150 6.424 9.283 1.00 88.06 364 PRO A O 1
ATOM 2753 N N . ASN A 1 365 ? 30.399 7.858 10.842 1.00 90.00 365 ASN A N 1
ATOM 2754 C CA . ASN A 1 365 ? 30.174 6.858 11.890 1.00 90.00 365 ASN A CA 1
ATOM 2755 C C . ASN A 1 365 ? 28.727 6.339 11.922 1.00 90.00 365 ASN A C 1
ATOM 2757 O O . ASN A 1 365 ? 28.382 5.553 12.802 1.00 90.00 365 ASN A O 1
ATOM 2761 N N . SER A 1 366 ? 27.876 6.790 10.997 1.00 92.75 366 SER A N 1
ATOM 2762 C CA . SER A 1 366 ? 26.476 6.382 10.952 1.00 92.75 366 SER A CA 1
ATOM 2763 C C . SER A 1 366 ? 26.340 4.943 10.437 1.00 92.75 366 SER A C 1
ATOM 2765 O O . SER A 1 366 ? 26.884 4.615 9.377 1.00 92.75 366 SER A O 1
ATOM 2767 N N . PRO A 1 367 ? 25.570 4.074 11.116 1.00 92.31 367 PRO A N 1
ATOM 2768 C CA . PRO A 1 367 ? 25.251 2.742 10.603 1.00 92.31 367 PRO A CA 1
ATOM 2769 C C . PRO A 1 367 ? 24.209 2.767 9.463 1.00 92.31 367 PRO A C 1
ATOM 2771 O O . PRO A 1 367 ? 23.989 1.736 8.816 1.00 92.31 367 PRO A O 1
ATOM 2774 N N . VAL A 1 368 ? 23.584 3.927 9.211 1.00 95.38 368 VAL A N 1
ATOM 2775 C CA . VAL A 1 368 ? 22.499 4.131 8.235 1.00 95.38 368 VAL A CA 1
ATOM 2776 C C . VAL A 1 368 ? 22.951 4.936 7.018 1.00 95.38 368 VAL A C 1
ATOM 2778 O O . VAL A 1 368 ? 22.564 4.597 5.901 1.00 95.38 368 VAL A O 1
ATOM 2781 N N . ALA A 1 369 ? 23.752 5.991 7.198 1.00 93.56 369 ALA A N 1
ATOM 2782 C CA . ALA A 1 369 ? 24.101 6.910 6.115 1.00 93.56 369 ALA A CA 1
ATOM 2783 C C . ALA A 1 369 ? 24.744 6.181 4.916 1.00 93.56 369 ALA A C 1
ATOM 2785 O O . ALA A 1 369 ? 25.621 5.325 5.063 1.00 93.56 369 ALA A O 1
ATOM 2786 N N . GLY A 1 370 ? 24.273 6.501 3.709 1.00 93.12 370 GLY A N 1
ATOM 2787 C CA . GLY A 1 370 ? 24.670 5.867 2.449 1.00 93.12 370 GLY A CA 1
ATOM 2788 C C . GLY A 1 370 ? 24.177 4.429 2.260 1.00 93.12 370 GLY A C 1
ATOM 2789 O O . GLY A 1 370 ? 24.551 3.776 1.286 1.00 93.12 370 GLY A O 1
ATOM 2790 N N . LYS A 1 371 ? 23.393 3.908 3.208 1.00 94.06 371 LYS A N 1
ATOM 2791 C CA . LYS A 1 371 ? 22.877 2.532 3.244 1.00 94.06 371 LYS A CA 1
ATOM 2792 C C . LYS A 1 371 ? 21.397 2.483 3.632 1.00 94.06 371 LYS A C 1
ATOM 2794 O O . LYS A 1 371 ? 20.896 1.401 3.928 1.00 94.06 371 LYS A O 1
ATOM 2799 N N . ALA A 1 372 ? 20.715 3.626 3.681 1.00 96.12 372 ALA A N 1
ATOM 2800 C CA . ALA A 1 372 ? 19.334 3.693 4.126 1.00 96.12 372 ALA A CA 1
ATOM 2801 C C . ALA A 1 372 ? 18.412 2.924 3.172 1.00 96.12 372 ALA A C 1
ATOM 2803 O O . ALA A 1 372 ? 18.529 3.026 1.948 1.00 96.12 372 ALA A O 1
ATOM 2804 N N . THR A 1 373 ? 17.486 2.167 3.749 1.00 96.06 373 THR A N 1
ATOM 2805 C CA . THR A 1 373 ? 16.434 1.436 3.028 1.00 96.06 373 THR A CA 1
ATOM 2806 C C . THR A 1 373 ? 15.048 1.978 3.358 1.00 96.06 373 THR A C 1
ATOM 2808 O O . THR A 1 373 ? 14.129 1.838 2.554 1.00 96.06 373 THR A O 1
ATOM 2811 N N . VAL A 1 374 ? 14.907 2.644 4.508 1.00 98.00 374 VAL A N 1
ATOM 2812 C CA . VAL A 1 374 ? 13.667 3.253 4.990 1.00 98.00 374 VAL A CA 1
ATOM 2813 C C . VAL A 1 374 ? 13.914 4.740 5.228 1.00 98.00 374 VAL A C 1
ATOM 2815 O O . VAL A 1 374 ? 14.839 5.110 5.945 1.00 98.00 374 VAL A O 1
ATOM 2818 N N . PHE A 1 375 ? 13.099 5.594 4.622 1.00 98.38 375 PHE A N 1
ATOM 2819 C CA . PHE A 1 375 ? 13.223 7.048 4.640 1.00 98.38 375 PHE A CA 1
ATOM 2820 C C . PHE A 1 375 ? 12.002 7.634 5.334 1.00 98.38 375 PHE A C 1
ATOM 2822 O O . PHE A 1 375 ? 10.885 7.488 4.833 1.00 98.38 375 PHE A O 1
ATOM 2829 N N . ILE A 1 376 ? 12.230 8.287 6.476 1.00 98.38 376 ILE A N 1
ATOM 2830 C CA . ILE A 1 376 ? 11.173 8.881 7.291 1.00 98.38 376 ILE A CA 1
ATOM 2831 C C . ILE A 1 376 ? 11.170 10.396 7.120 1.00 98.38 376 ILE A C 1
ATOM 2833 O O . ILE A 1 376 ? 12.089 11.076 7.573 1.00 98.38 376 ILE A O 1
ATOM 2837 N N . PHE A 1 377 ? 10.157 10.924 6.443 1.00 97.94 377 PHE A N 1
ATOM 2838 C CA . PHE A 1 377 ? 10.003 12.343 6.157 1.00 97.94 377 PHE A CA 1
ATOM 2839 C C . PHE A 1 377 ? 9.416 13.103 7.353 1.00 97.94 377 PHE A C 1
ATOM 2841 O O . PHE A 1 377 ? 8.559 12.572 8.059 1.00 97.94 377 PHE A O 1
ATOM 2848 N N . PRO A 1 378 ? 9.850 14.357 7.578 1.00 96.50 378 PRO A N 1
ATOM 2849 C CA . PRO A 1 378 ? 9.486 15.122 8.771 1.00 96.50 378 PRO A CA 1
ATOM 2850 C C . PRO A 1 378 ? 8.042 15.645 8.760 1.00 96.50 378 PRO A C 1
ATOM 2852 O O . PRO A 1 378 ? 7.521 16.000 9.820 1.00 96.50 378 PRO A O 1
ATOM 2855 N N . ASP A 1 379 ? 7.425 15.728 7.580 1.00 96.00 379 ASP A N 1
ATOM 2856 C CA . ASP A 1 379 ? 6.082 16.252 7.340 1.00 96.00 379 ASP A CA 1
ATOM 2857 C C . ASP A 1 379 ? 5.532 15.761 5.984 1.00 96.00 379 ASP A C 1
ATOM 2859 O O . ASP A 1 379 ? 6.275 15.276 5.117 1.00 96.00 379 ASP A O 1
ATOM 2863 N N . LEU A 1 380 ? 4.221 15.917 5.788 1.00 93.88 380 LEU A N 1
ATOM 2864 C CA . LEU A 1 380 ? 3.519 15.440 4.596 1.00 93.88 380 LEU A CA 1
ATOM 2865 C C . LEU A 1 380 ? 3.892 16.198 3.322 1.00 93.88 380 LEU A C 1
ATOM 2867 O O . LEU A 1 380 ? 3.900 15.587 2.255 1.00 93.88 380 LEU A O 1
ATOM 2871 N N . ASN A 1 381 ? 4.187 17.500 3.391 1.00 94.56 381 ASN A N 1
ATOM 2872 C CA . ASN A 1 381 ? 4.570 18.261 2.198 1.00 94.56 381 ASN A CA 1
ATOM 2873 C C . ASN A 1 381 ? 5.895 17.733 1.651 1.00 94.56 381 ASN A C 1
ATOM 2875 O O . ASN A 1 381 ? 6.005 17.478 0.448 1.00 94.56 381 ASN A O 1
ATOM 2879 N N . THR A 1 382 ? 6.866 17.511 2.537 1.00 95.06 382 THR A N 1
ATOM 2880 C CA . THR A 1 382 ? 8.168 16.945 2.191 1.00 95.06 382 THR A CA 1
ATOM 2881 C C . THR A 1 382 ? 8.012 15.525 1.646 1.00 95.06 382 THR A C 1
ATOM 2883 O O . THR A 1 382 ? 8.499 15.243 0.548 1.00 95.06 382 THR A O 1
ATOM 2886 N N . GLY A 1 383 ? 7.292 14.644 2.349 1.00 95.00 383 GLY A N 1
ATOM 2887 C CA . GLY A 1 383 ? 7.090 13.257 1.917 1.00 95.00 383 GLY A CA 1
ATOM 2888 C C . GLY A 1 383 ? 6.340 13.149 0.589 1.00 95.00 383 GLY A C 1
ATOM 2889 O O . GLY A 1 383 ? 6.837 12.541 -0.363 1.00 95.00 383 GLY A O 1
ATOM 2890 N N . ASN A 1 384 ? 5.176 13.802 0.482 1.00 92.50 384 ASN A N 1
ATOM 2891 C CA . ASN A 1 384 ? 4.313 13.733 -0.697 1.00 92.50 384 ASN A CA 1
ATOM 2892 C C . ASN A 1 384 ? 4.987 14.291 -1.954 1.00 92.50 384 ASN A C 1
ATOM 2894 O O . ASN A 1 384 ? 4.953 13.659 -3.012 1.00 92.50 384 ASN A O 1
ATOM 2898 N N . THR A 1 385 ? 5.637 15.451 -1.827 1.00 93.69 385 THR A N 1
ATOM 2899 C CA . THR A 1 385 ? 6.354 16.074 -2.945 1.00 93.69 385 THR A CA 1
ATOM 2900 C C . THR A 1 385 ? 7.527 15.202 -3.380 1.00 93.69 385 THR A C 1
ATOM 2902 O O . THR A 1 385 ? 7.702 14.975 -4.575 1.00 93.69 385 THR A O 1
ATOM 2905 N N . THR A 1 386 ? 8.297 14.661 -2.429 1.00 95.19 386 THR A N 1
ATOM 2906 C CA . THR A 1 386 ? 9.502 13.879 -2.737 1.00 95.19 386 THR A CA 1
ATOM 2907 C C . THR A 1 386 ? 9.171 12.572 -3.446 1.00 95.19 386 THR A C 1
ATOM 2909 O O . THR A 1 386 ? 9.736 12.318 -4.511 1.00 95.19 386 THR A O 1
ATOM 2912 N N . TYR A 1 387 ? 8.243 11.752 -2.931 1.00 92.38 387 TYR A N 1
ATOM 2913 C CA . TYR A 1 387 ? 7.949 10.469 -3.586 1.00 92.38 387 TYR A CA 1
ATOM 2914 C C . TYR A 1 387 ? 7.389 10.678 -4.996 1.00 92.38 387 TYR A C 1
ATOM 2916 O O . TYR A 1 387 ? 7.776 9.957 -5.911 1.00 92.38 387 TYR A O 1
ATOM 2924 N N . LYS A 1 388 ? 6.534 11.694 -5.203 1.00 90.19 388 LYS A N 1
ATOM 2925 C CA . LYS A 1 388 ? 5.988 12.012 -6.530 1.00 90.19 388 LYS A CA 1
ATOM 2926 C C . LYS A 1 388 ? 7.056 12.545 -7.473 1.00 90.19 388 LYS A C 1
ATOM 2928 O O . LYS A 1 388 ? 7.073 12.156 -8.638 1.00 90.19 388 LYS A O 1
ATOM 2933 N N . ALA A 1 389 ? 7.942 13.414 -6.990 1.00 92.44 389 ALA A N 1
ATOM 2934 C CA . ALA A 1 389 ? 9.047 13.930 -7.788 1.00 92.44 389 ALA A CA 1
ATOM 2935 C C . ALA A 1 389 ? 9.970 12.793 -8.243 1.00 92.44 389 ALA A C 1
ATOM 2937 O O . ALA A 1 389 ? 10.297 12.721 -9.426 1.00 92.44 389 ALA A O 1
ATOM 2938 N N . VAL A 1 390 ? 10.323 11.874 -7.338 1.00 91.81 390 VAL A N 1
ATOM 2939 C CA . VAL A 1 390 ? 11.134 10.686 -7.647 1.00 91.81 390 VAL A CA 1
ATOM 2940 C C . VAL A 1 390 ? 10.397 9.756 -8.613 1.00 91.81 390 VAL A C 1
ATOM 2942 O O . VAL A 1 390 ? 10.956 9.400 -9.645 1.00 91.81 390 VAL A O 1
ATOM 2945 N N . GLN A 1 391 ? 9.131 9.430 -8.336 1.00 87.62 391 GLN A N 1
ATOM 2946 C CA . GLN A 1 391 ? 8.295 8.583 -9.192 1.00 87.62 391 GLN A CA 1
ATOM 2947 C C . GLN A 1 391 ? 8.236 9.114 -10.629 1.00 87.62 391 GLN A C 1
ATOM 2949 O O . GLN A 1 391 ? 8.460 8.365 -11.573 1.00 87.62 391 GLN A O 1
ATOM 2954 N N . ARG A 1 392 ? 7.937 10.408 -10.800 1.00 85.88 392 ARG A N 1
ATOM 2955 C CA . ARG A 1 392 ? 7.708 11.014 -12.120 1.00 85.88 392 ARG A CA 1
ATOM 2956 C C . ARG A 1 392 ? 8.994 11.327 -12.869 1.00 85.88 392 ARG A C 1
ATOM 2958 O O . ARG A 1 392 ? 9.015 11.188 -14.084 1.00 85.88 392 ARG A O 1
ATOM 2965 N N . SER A 1 393 ? 10.045 11.749 -12.170 1.00 88.19 393 SER A N 1
ATOM 2966 C CA . SER A 1 393 ? 11.302 12.134 -12.825 1.00 88.19 393 SER A CA 1
ATOM 2967 C C . SER A 1 393 ? 12.143 10.927 -13.231 1.00 88.19 393 SER A C 1
ATOM 2969 O O . SER A 1 393 ? 12.919 11.028 -14.175 1.00 88.19 393 SER A O 1
ATOM 2971 N N . ALA A 1 394 ? 12.005 9.802 -12.523 1.00 84.81 394 ALA A N 1
ATOM 2972 C CA . ALA A 1 394 ? 12.743 8.573 -12.802 1.00 84.81 394 ALA A CA 1
ATOM 2973 C C . ALA A 1 394 ? 11.873 7.456 -13.412 1.00 84.81 394 ALA A C 1
ATOM 2975 O O . ALA A 1 394 ? 12.363 6.340 -13.551 1.00 84.81 394 ALA A O 1
ATOM 2976 N N . ASP A 1 395 ? 10.614 7.754 -13.761 1.00 81.25 395 ASP A N 1
ATOM 2977 C CA . ASP A 1 395 ? 9.634 6.813 -14.331 1.00 81.25 395 ASP A CA 1
ATOM 2978 C C . ASP A 1 395 ? 9.569 5.477 -13.567 1.00 81.25 395 ASP A C 1
ATOM 2980 O O . ASP A 1 395 ? 9.719 4.383 -14.111 1.00 81.25 395 ASP A O 1
ATOM 2984 N N . LEU A 1 396 ? 9.426 5.585 -12.244 1.00 84.31 396 LEU A N 1
ATOM 2985 C CA . LEU A 1 396 ? 9.473 4.443 -11.335 1.00 84.31 396 LEU A CA 1
ATOM 2986 C C . LEU A 1 396 ? 8.075 3.987 -10.943 1.00 84.31 396 LEU A C 1
ATOM 2988 O O . LEU A 1 396 ? 7.163 4.788 -10.728 1.00 84.31 396 LEU A O 1
ATOM 2992 N N . VAL A 1 397 ? 7.944 2.681 -10.726 1.00 83.25 397 VAL A N 1
ATOM 2993 C CA . VAL A 1 397 ? 6.766 2.117 -10.070 1.00 83.25 397 VAL A CA 1
ATOM 2994 C C . VAL A 1 397 ? 6.855 2.410 -8.572 1.00 83.25 397 VAL A C 1
ATOM 2996 O O . VAL A 1 397 ? 7.884 2.189 -7.932 1.00 83.25 397 VAL A O 1
ATOM 2999 N N . SER A 1 398 ? 5.762 2.897 -7.995 1.00 88.12 398 SER A N 1
ATOM 3000 C CA . SER A 1 398 ? 5.623 3.078 -6.551 1.00 88.12 398 SER A CA 1
ATOM 3001 C C . SER A 1 398 ? 4.394 2.318 -6.082 1.00 88.12 398 SER A C 1
ATOM 3003 O O . SER A 1 398 ? 3.298 2.603 -6.557 1.00 88.12 398 SER A O 1
ATOM 3005 N N . ILE A 1 399 ? 4.558 1.384 -5.150 1.00 88.81 399 ILE A N 1
ATOM 3006 C CA . ILE A 1 399 ? 3.442 0.605 -4.610 1.00 88.81 399 ILE A CA 1
ATOM 3007 C C . ILE A 1 399 ? 3.011 1.229 -3.279 1.00 88.81 399 ILE A C 1
ATOM 3009 O O . ILE A 1 399 ? 3.820 1.330 -2.355 1.00 88.81 399 ILE A O 1
ATOM 3013 N N . GLY A 1 400 ? 1.750 1.651 -3.182 1.00 85.38 400 GLY A N 1
ATOM 3014 C CA . GLY A 1 400 ? 1.167 2.261 -1.985 1.00 85.38 400 GLY A CA 1
ATOM 3015 C C . GLY A 1 400 ? 0.153 3.373 -2.305 1.00 85.38 400 GLY A C 1
ATOM 3016 O O . GLY A 1 400 ? -0.193 3.566 -3.473 1.00 85.38 400 GLY A O 1
ATOM 3017 N N . PRO A 1 401 ? -0.292 4.143 -1.294 1.00 89.62 401 PRO A N 1
ATOM 3018 C CA . PRO A 1 401 ? 0.166 4.100 0.095 1.00 89.62 401 PRO A CA 1
ATOM 3019 C C . PRO A 1 401 ? -0.319 2.845 0.829 1.00 89.62 401 PRO A C 1
ATOM 3021 O O . PRO A 1 401 ? -1.503 2.524 0.820 1.00 89.62 401 PRO A O 1
ATOM 3024 N N . MET A 1 402 ? 0.595 2.165 1.519 1.00 92.94 402 MET A N 1
ATOM 3025 C CA . MET A 1 402 ? 0.251 1.115 2.471 1.00 92.94 402 MET A CA 1
ATOM 3026 C C . MET A 1 402 ? 0.059 1.731 3.857 1.00 92.94 402 MET A C 1
ATOM 3028 O O . MET A 1 402 ? 1.012 2.279 4.413 1.00 92.94 402 MET A O 1
ATOM 3032 N N . LEU A 1 403 ? -1.143 1.645 4.426 1.00 93.88 403 LEU A N 1
ATOM 3033 C CA . LEU A 1 403 ? -1.425 2.144 5.769 1.00 93.88 403 LEU A CA 1
ATOM 3034 C C . LEU A 1 403 ? -0.862 1.206 6.834 1.00 93.88 403 LEU A C 1
ATOM 3036 O O . LEU A 1 403 ? -0.885 -0.018 6.700 1.00 93.88 403 LEU A O 1
ATOM 3040 N N . GLN A 1 404 ? -0.391 1.796 7.924 1.00 93.50 404 GLN A N 1
ATOM 3041 C CA . GLN A 1 404 ? 0.243 1.117 9.049 1.00 93.50 404 GLN A CA 1
ATOM 3042 C C . GLN A 1 404 ? -0.404 1.551 10.364 1.00 93.50 404 GLN A C 1
ATOM 3044 O O . GLN A 1 404 ? -0.967 2.638 10.458 1.00 93.50 404 GLN A O 1
ATOM 3049 N N . GLY A 1 405 ? -0.342 0.698 11.389 1.00 91.19 405 GLY A N 1
ATOM 3050 C CA . GLY A 1 405 ? -0.884 1.011 12.718 1.00 91.19 405 GLY A CA 1
ATOM 3051 C C . GLY A 1 405 ? -2.404 0.849 12.851 1.00 91.19 405 GLY A C 1
ATOM 3052 O O . GLY A 1 405 ? -2.964 1.145 13.904 1.00 91.19 405 GLY A O 1
ATOM 3053 N N . MET A 1 406 ? -3.093 0.353 11.819 1.00 92.81 406 MET A N 1
ATOM 3054 C CA . MET A 1 406 ? -4.519 0.006 11.870 1.00 92.81 406 MET A CA 1
ATOM 3055 C C . MET A 1 406 ? -4.747 -1.379 12.482 1.00 92.81 406 MET A C 1
ATOM 3057 O O . MET A 1 406 ? -3.985 -2.309 12.232 1.00 92.81 406 MET A O 1
ATOM 3061 N N . ARG A 1 407 ? -5.838 -1.550 13.244 1.00 93.12 407 ARG A N 1
ATOM 3062 C CA . ARG A 1 407 ? -6.179 -2.847 13.864 1.00 93.12 407 ARG A CA 1
ATOM 3063 C C . ARG A 1 407 ? -6.565 -3.921 12.846 1.00 93.12 407 ARG A C 1
ATOM 3065 O O . ARG A 1 407 ? -6.382 -5.105 13.112 1.00 93.12 407 ARG A O 1
ATOM 3072 N N . LYS A 1 408 ? -7.139 -3.513 11.714 1.00 94.81 408 LYS A N 1
ATOM 3073 C CA . LYS A 1 408 ? -7.410 -4.379 10.562 1.00 94.81 408 LYS A CA 1
ATOM 3074 C C . LYS A 1 408 ? -6.910 -3.703 9.284 1.00 94.81 408 LYS A C 1
ATOM 3076 O O . LYS A 1 408 ? -6.979 -2.473 9.222 1.00 94.81 408 LYS A O 1
ATOM 3081 N N . PRO A 1 409 ? -6.426 -4.464 8.290 1.00 94.88 409 PRO A N 1
ATOM 3082 C CA . PRO A 1 409 ? -5.812 -3.902 7.091 1.00 94.88 409 PRO A CA 1
ATOM 3083 C C . PRO A 1 409 ? -6.808 -3.125 6.240 1.00 94.88 409 PRO A C 1
ATOM 3085 O O . PRO A 1 409 ? -7.827 -3.658 5.798 1.00 94.88 409 PRO A O 1
ATOM 3088 N N . VAL A 1 410 ? -6.476 -1.865 5.986 1.00 95.00 410 VAL A N 1
ATOM 3089 C CA . VAL A 1 410 ? -7.186 -1.005 5.047 1.00 95.00 410 VAL A CA 1
ATOM 3090 C C . VAL A 1 410 ? -6.151 -0.221 4.268 1.00 95.00 410 VAL A C 1
ATOM 3092 O O . VAL A 1 410 ? -5.247 0.329 4.887 1.00 95.00 410 VAL A O 1
ATOM 3095 N N . ASN A 1 411 ? -6.283 -0.149 2.948 1.00 94.56 411 ASN A N 1
ATOM 3096 C CA . ASN A 1 411 ? -5.385 0.633 2.107 1.00 94.56 411 ASN A CA 1
ATOM 3097 C C . ASN A 1 411 ? -6.156 1.557 1.165 1.00 94.56 411 ASN A C 1
ATOM 3099 O O . ASN A 1 411 ? -7.258 1.236 0.712 1.00 94.56 411 ASN A O 1
ATOM 3103 N N . ASP A 1 412 ? -5.556 2.718 0.909 1.00 91.25 412 ASP A N 1
ATOM 3104 C CA . ASP A 1 412 ? -6.069 3.727 -0.013 1.00 91.25 412 ASP A CA 1
ATOM 3105 C C . ASP A 1 412 ? -5.337 3.629 -1.352 1.00 91.25 412 ASP A C 1
ATOM 3107 O O . ASP A 1 412 ? -4.143 3.338 -1.411 1.00 91.25 412 ASP A O 1
ATOM 3111 N N . LEU A 1 413 ? -6.059 3.897 -2.429 1.00 88.25 413 LEU A N 1
ATOM 3112 C CA . LEU A 1 413 ? -5.541 4.014 -3.779 1.00 88.25 413 LEU A CA 1
ATOM 3113 C C . LEU A 1 413 ? -5.497 5.484 -4.179 1.00 88.25 413 LEU A C 1
ATOM 3115 O O . LEU A 1 413 ? -6.292 6.312 -3.739 1.00 88.25 413 LEU A O 1
ATOM 3119 N N . SER A 1 414 ? -4.596 5.815 -5.099 1.00 81.94 414 SER A N 1
ATOM 3120 C CA . SER A 1 414 ? -4.704 7.090 -5.799 1.00 81.94 414 SER A CA 1
ATOM 3121 C C . SER A 1 414 ? -5.828 7.026 -6.832 1.00 81.94 414 SER A C 1
ATOM 3123 O O . SER A 1 414 ? -5.940 6.049 -7.566 1.00 81.94 414 SER A O 1
ATOM 3125 N N . ARG A 1 415 ? -6.565 8.125 -7.028 1.00 85.06 415 ARG A N 1
ATOM 3126 C CA . ARG A 1 415 ? -7.496 8.250 -8.170 1.00 85.06 415 ARG A CA 1
ATOM 3127 C C . ARG A 1 415 ? -6.824 8.035 -9.530 1.00 85.06 415 ARG A C 1
ATOM 3129 O O . ARG A 1 415 ? -7.480 7.649 -10.491 1.00 85.06 415 ARG A O 1
ATOM 3136 N N . GLY A 1 416 ? -5.516 8.281 -9.615 1.00 80.38 416 GLY A N 1
ATOM 3137 C CA . GLY A 1 416 ? -4.698 8.019 -10.800 1.00 80.38 416 GLY A CA 1
ATOM 3138 C C . GLY A 1 416 ? -4.066 6.626 -10.845 1.00 80.38 416 GLY A C 1
ATOM 3139 O O . GLY A 1 416 ? -3.183 6.426 -11.673 1.00 80.38 416 GLY A O 1
ATOM 3140 N N . ALA A 1 417 ? -4.456 5.706 -9.955 1.00 84.50 417 ALA A N 1
ATOM 3141 C CA . ALA A 1 417 ? -3.912 4.354 -9.899 1.00 84.50 417 ALA A CA 1
ATOM 3142 C C . ALA A 1 417 ? -4.186 3.592 -11.200 1.00 84.50 417 ALA A C 1
ATOM 3144 O O . ALA A 1 417 ? -5.273 3.685 -11.788 1.00 84.50 417 ALA A O 1
ATOM 3145 N N . LEU A 1 418 ? -3.183 2.837 -11.630 1.00 87.88 418 LEU A N 1
ATOM 3146 C CA . LEU A 1 418 ? -3.265 1.873 -12.714 1.00 87.88 418 LEU A CA 1
ATOM 3147 C C . LEU A 1 418 ? -3.781 0.530 -12.185 1.00 87.88 418 LEU A C 1
ATOM 3149 O O . LEU A 1 418 ? -3.799 0.278 -10.984 1.00 87.88 418 LEU A O 1
ATOM 3153 N N . VAL A 1 419 ? -4.173 -0.361 -13.095 1.00 91.19 419 VAL A N 1
ATOM 3154 C CA . VAL A 1 419 ? -4.636 -1.716 -12.742 1.00 91.19 419 VAL A CA 1
ATOM 3155 C C . VAL A 1 419 ? -3.594 -2.457 -11.900 1.00 91.19 419 VAL A C 1
ATOM 3157 O O . VAL A 1 419 ? -3.943 -3.053 -10.885 1.00 91.19 419 VAL A O 1
ATOM 3160 N N . ASP A 1 420 ? -2.317 -2.367 -12.276 1.00 88.31 420 ASP A N 1
ATOM 3161 C CA . ASP A 1 420 ? -1.226 -3.003 -11.532 1.00 88.31 420 ASP A CA 1
ATOM 3162 C C . ASP A 1 420 ? -1.083 -2.436 -10.112 1.00 88.31 420 ASP A C 1
ATOM 3164 O O . ASP A 1 420 ? -0.855 -3.201 -9.175 1.00 88.31 420 ASP A O 1
ATOM 3168 N N . ASP A 1 421 ? -1.288 -1.128 -9.919 1.00 88.81 421 ASP A N 1
ATOM 3169 C CA . ASP A 1 421 ? -1.243 -0.509 -8.587 1.00 88.81 421 ASP A CA 1
ATOM 3170 C C . ASP A 1 421 ? -2.330 -1.099 -7.678 1.00 88.81 421 ASP A C 1
ATOM 3172 O O . ASP A 1 421 ? -2.075 -1.399 -6.510 1.00 88.81 421 ASP A O 1
ATOM 3176 N N . ILE A 1 422 ? -3.531 -1.327 -8.222 1.00 93.50 422 ILE A N 1
ATOM 3177 C CA . ILE A 1 422 ? -4.634 -1.968 -7.497 1.00 93.50 422 ILE A CA 1
ATOM 3178 C C . ILE A 1 422 ? -4.269 -3.415 -7.151 1.00 93.50 422 ILE A C 1
ATOM 3180 O O . ILE A 1 422 ? -4.394 -3.809 -5.992 1.00 93.50 422 ILE A O 1
ATOM 3184 N N . VAL A 1 423 ? -3.757 -4.188 -8.115 1.00 94.50 423 VAL A N 1
ATOM 3185 C CA . VAL A 1 423 ? -3.346 -5.589 -7.904 1.00 94.50 423 VAL A CA 1
ATOM 3186 C C . VAL A 1 423 ? -2.312 -5.700 -6.781 1.00 94.50 423 VAL A C 1
ATOM 3188 O O . VAL A 1 423 ? -2.466 -6.521 -5.873 1.00 94.50 423 VAL A O 1
ATOM 3191 N N . TYR A 1 424 ? -1.277 -4.857 -6.797 1.00 93.50 424 TYR A N 1
ATOM 3192 C CA . TYR A 1 424 ? -0.251 -4.877 -5.755 1.00 93.50 424 TYR A CA 1
ATOM 3193 C C . TYR A 1 424 ? -0.761 -4.348 -4.413 1.00 93.50 424 TYR A C 1
ATOM 3195 O O . TYR A 1 424 ? -0.356 -4.863 -3.374 1.00 93.50 424 TYR A O 1
ATOM 3203 N N . THR A 1 425 ? -1.691 -3.393 -4.398 1.00 94.12 425 THR A N 1
ATOM 3204 C CA . THR A 1 425 ? -2.302 -2.910 -3.148 1.00 94.12 425 THR A CA 1
ATOM 3205 C C . THR A 1 425 ? -3.182 -3.988 -2.506 1.00 94.12 425 THR A C 1
ATOM 3207 O O . THR A 1 425 ? -3.139 -4.183 -1.289 1.00 94.12 425 THR A O 1
ATOM 3210 N N . VAL A 1 426 ? -3.922 -4.761 -3.307 1.00 95.88 426 VAL A N 1
ATOM 3211 C CA . VAL A 1 426 ? -4.661 -5.948 -2.842 1.00 95.88 426 VAL A CA 1
ATOM 3212 C C . VAL A 1 426 ? -3.703 -6.999 -2.281 1.00 95.88 426 VAL A C 1
ATOM 3214 O O . VAL A 1 426 ? -3.946 -7.515 -1.190 1.00 95.88 426 VAL A O 1
ATOM 3217 N N . ALA A 1 427 ? -2.582 -7.262 -2.962 1.00 95.38 427 ALA A N 1
ATOM 3218 C CA . ALA A 1 427 ? -1.549 -8.173 -2.469 1.00 95.38 427 ALA A CA 1
ATOM 3219 C C . ALA A 1 427 ? -0.974 -7.719 -1.113 1.00 95.38 427 ALA A C 1
ATOM 3221 O O . ALA A 1 427 ? -0.929 -8.511 -0.173 1.00 95.38 427 ALA A O 1
ATOM 3222 N N . LEU A 1 428 ? -0.610 -6.436 -0.975 1.00 94.56 428 LEU A N 1
ATOM 3223 C CA . LEU A 1 428 ? -0.146 -5.857 0.292 1.00 94.56 428 LEU A CA 1
ATOM 3224 C C . LEU A 1 428 ? -1.182 -6.043 1.405 1.00 94.56 428 LEU A C 1
ATOM 3226 O O . LEU A 1 428 ? -0.848 -6.495 2.498 1.00 94.56 428 LEU A O 1
ATOM 3230 N N . THR A 1 429 ? -2.448 -5.758 1.106 1.00 95.75 429 THR A N 1
ATOM 3231 C CA . THR A 1 429 ? -3.558 -5.861 2.061 1.00 95.75 429 THR A CA 1
ATOM 3232 C C . THR A 1 429 ? -3.754 -7.300 2.542 1.00 95.75 429 THR A C 1
ATOM 3234 O O . THR A 1 429 ? -3.921 -7.539 3.739 1.00 95.75 429 THR A O 1
ATOM 3237 N N . ALA A 1 430 ? -3.680 -8.274 1.632 1.00 95.88 430 ALA A N 1
ATOM 3238 C CA . ALA A 1 430 ? -3.758 -9.694 1.964 1.00 95.88 430 ALA A CA 1
ATOM 3239 C C . ALA A 1 430 ? -2.599 -10.135 2.877 1.00 95.88 430 ALA A C 1
ATOM 3241 O O . ALA A 1 430 ? -2.809 -10.857 3.855 1.00 95.88 430 ALA A O 1
ATOM 3242 N N . ILE A 1 431 ? -1.382 -9.659 2.606 1.00 94.44 431 ILE A N 1
ATOM 3243 C CA . ILE A 1 431 ? -0.200 -9.952 3.427 1.00 94.44 431 ILE A CA 1
ATOM 3244 C C . ILE A 1 431 ? -0.350 -9.348 4.828 1.00 94.44 431 ILE A C 1
ATOM 3246 O O . ILE A 1 431 ? -0.166 -10.055 5.823 1.00 94.44 431 ILE A O 1
ATOM 3250 N N . GLN A 1 432 ? -0.764 -8.081 4.923 1.00 94.25 432 GLN A N 1
ATOM 3251 C CA . GLN A 1 432 ? -1.038 -7.420 6.201 1.00 94.25 432 GLN A CA 1
ATOM 3252 C C . GLN A 1 432 ? -2.105 -8.167 7.013 1.00 94.25 432 GLN A C 1
ATOM 3254 O O . GLN A 1 432 ? -1.975 -8.311 8.228 1.00 94.25 432 GLN A O 1
ATOM 3259 N N . ALA A 1 433 ? -3.141 -8.699 6.358 1.00 93.69 433 ALA A N 1
ATOM 3260 C CA . ALA A 1 433 ? -4.176 -9.484 7.027 1.00 93.69 433 ALA A CA 1
ATOM 3261 C C . ALA A 1 433 ? -3.645 -10.801 7.600 1.00 93.69 433 ALA A C 1
ATOM 3263 O O . ALA A 1 433 ? -4.001 -11.182 8.718 1.00 93.69 433 ALA A O 1
ATOM 3264 N N . ALA A 1 434 ? -2.777 -11.501 6.866 1.00 92.44 434 ALA A N 1
ATOM 3265 C CA . ALA A 1 434 ? -2.123 -12.700 7.381 1.00 92.44 434 ALA A CA 1
ATOM 3266 C C . ALA A 1 434 ? -1.217 -12.392 8.583 1.00 92.44 434 ALA A C 1
ATOM 3268 O O . ALA A 1 434 ? -1.243 -13.134 9.565 1.00 92.44 434 ALA A O 1
ATOM 3269 N N . GLN A 1 435 ? -0.478 -11.282 8.543 1.00 88.19 435 GLN A N 1
ATOM 3270 C CA . GLN A 1 435 ? 0.376 -10.837 9.648 1.00 88.19 435 GLN A CA 1
ATOM 3271 C C . GLN A 1 435 ? -0.439 -10.466 10.891 1.00 88.19 435 GLN A C 1
ATOM 3273 O O . GLN A 1 435 ? -0.131 -10.935 11.985 1.00 88.19 435 GLN A O 1
ATOM 3278 N N . ALA A 1 436 ? -1.523 -9.701 10.729 1.00 85.69 436 ALA A N 1
ATOM 3279 C CA . ALA A 1 436 ? -2.417 -9.347 11.830 1.00 85.69 436 ALA A CA 1
ATOM 3280 C C . ALA A 1 436 ? -3.045 -10.593 12.482 1.00 85.69 436 ALA A C 1
ATOM 3282 O O . ALA A 1 436 ? -3.126 -10.683 13.706 1.00 85.69 436 ALA A O 1
ATOM 3283 N N . ALA A 1 437 ? -3.430 -11.589 11.677 1.00 84.25 437 ALA A N 1
ATOM 3284 C CA . ALA A 1 437 ? -3.943 -12.861 12.181 1.00 84.25 437 ALA A CA 1
ATOM 3285 C C . ALA A 1 437 ? -2.875 -13.696 12.911 1.00 84.25 437 ALA A C 1
ATOM 3287 O O . ALA A 1 437 ? -3.216 -14.442 13.828 1.00 84.25 437 ALA A O 1
ATOM 3288 N N . ALA A 1 438 ? -1.603 -13.595 12.513 1.00 81.69 438 ALA A N 1
ATOM 3289 C CA . ALA A 1 438 ? -0.494 -14.261 13.190 1.00 81.69 438 ALA A CA 1
ATOM 3290 C C . ALA A 1 438 ? -0.147 -13.590 14.527 1.00 81.69 438 ALA A C 1
ATOM 3292 O O . ALA A 1 438 ? 0.091 -14.296 15.496 1.00 81.69 438 ALA A O 1
ATOM 3293 N N . ALA A 1 439 ? -0.178 -12.255 14.598 1.00 76.50 439 ALA A N 1
ATOM 3294 C CA . ALA A 1 439 ? 0.091 -11.496 15.822 1.00 76.50 439 ALA A CA 1
ATOM 3295 C C . ALA A 1 439 ? -1.020 -11.613 16.886 1.00 76.50 439 ALA A C 1
ATOM 3297 O O . ALA A 1 439 ? -0.788 -11.320 18.055 1.00 76.50 439 ALA A O 1
ATOM 3298 N N . ALA A 1 440 ? -2.234 -12.004 16.484 1.00 69.69 440 ALA A N 1
ATOM 3299 C CA . ALA A 1 440 ? -3.365 -12.219 17.388 1.00 69.69 440 ALA A CA 1
ATOM 3300 C C . ALA A 1 440 ? -3.404 -13.627 18.022 1.00 69.69 440 ALA A C 1
ATOM 3302 O O . ALA A 1 440 ? -4.255 -13.871 18.879 1.00 69.69 440 ALA A O 1
ATOM 3303 N N . LYS A 1 441 ? -2.541 -14.548 17.572 1.00 54.38 441 LYS A N 1
ATOM 3304 C CA . LYS A 1 441 ? -2.351 -15.889 18.147 1.00 54.38 441 LYS A CA 1
ATOM 3305 C C . LYS A 1 441 ? -1.225 -15.863 19.167 1.00 54.38 441 LYS A C 1
ATOM 3307 O O . LYS A 1 441 ? -1.364 -16.601 20.167 1.00 54.38 441 LYS A O 1
#

Sequence (441 aa):
MTSADRPDVLVAACLAAMNGVEIGAILLTGGYDMDERIAKLCERAFQTGLPVFMVDTNTWQTSLSLQSFNLEVPADDHQRVEKLQNYVASHIDSKWIDSLSAASERSRRLSPPAFRYELTELARKACKRVVLPEGDEPRTVKAAAICAERGIAECVLLGNPEEIQRVAAAQGVVLGKGIEIVDPNVVREQYVPRLVELRKSKGMTEVVAREQLEDNVVLGTLMLEQNQVDGLVSGAVHTTANTIRPPLQLIKTAPGSSLVSSVFFMLLPDQVLVYGDCAINPDPTAEQLSEIAIQSADSAAAFGIEPRVAMISYSTGNSGAGSDVEKVREATRLAQEKRPDLIIDGPLQYDAAIMADVAKSKAPNSPVAGKATVF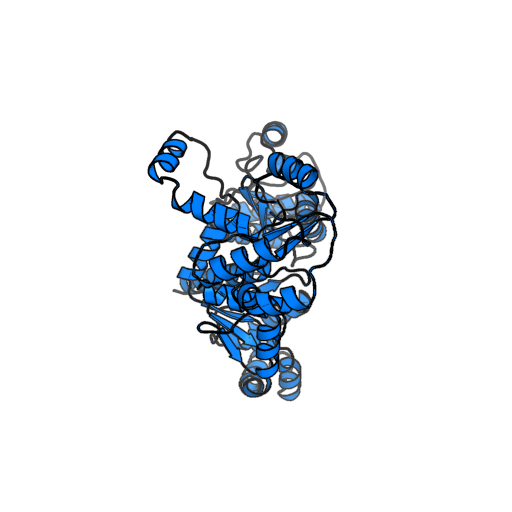IFPDLNTGNTTYKAVQRSADLVSIGPMLQGMRKPVNDLSRGALVDDIVYTVALTAIQAAQAAAAAK

Foldseek 3Di:
DEALVCLVVVLVVLVCLVVPDDDQEAEHEQPDDHDPVSCVSSVVSVVVVHYYHYDNHHPVVVVVVVVVDDPDDPPPPVVVVVVVVVVVVVPDDPVVVVVVCVPDPDDDFQAPVNLLVLLQVLLLVLAFEEEELQLLDLLLLVLQLVCQVSSNYQYEGEADPVSSCVSCVVSVGDDDPSYHYDYLVVCQLVCLVVVCVLCVVVPDDSVVSSVVSVRSLLVSLSCCLVVVGQEYEYALPDPPCVNVVNLCSRQNFAVPFPDKAWWKFWRDRRHTAIFIRAPPFAADFLQNLLRRQVQSCVLCVLSVHHAQEAQEDPAFDPPDDDPLQVRSVSSQVNNCVVCVPGQYDDDDHPCQQQQPVNVCVRPVPRPRGNPHRYYRYRGNVRRNCVSVCCCVVRVIDMAARFMTRTLGGYGYDHNPDGSVSSNSNSSSNSSVSSVSVVVVD

InterPro domains:
  IPR002505 Phosphate acetyl/butaryl transferase [PF01515] (115-430)
  IPR004614 Phosphate acetyltransferase [TIGR00651] (130-430)
  IPR010766 DRTGG [PF07085] (2-67)
  IPR028979 HPr(Ser) kinase/phosphorylase-like, N-terminal domain superfamily [G3DSA:3.40.1390.20] (1-89)
  IPR028979 HPr(Ser) kinase/phosphorylase-like, N-terminal domain superfamily [SSF75138] (2-77)
  IPR042112 Phosphate acetyltransferase, domain 2 [G3DSA:3.40.50.10750] (253-406)
  IPR042113 Phosphate acetyltransferase, domain 1 [G3DSA:3.40.50.10950] (123-432)
  IPR050500 Phosphate Acetyltransferase/Butyryltransferase [PTHR43356] (1-439)

Mean predicted aligned error: 10.46 Å

Radius of gyration: 28.47 Å; Cα contacts (8 Å, |Δi|>4): 814; chains: 1; bounding box: 64×52×84 Å

Organism: Hafnia alvei (NCBI:txid569)